Protein AF-A0A925LMD4-F1 (afdb_monomer_lite)

Secondary structure (DSSP, 8-state):
-----PEEEES-TTTSTTHHHHHHHHHHHTT-SEEEE----TT--S--S--TTT-TTSHHHHHHHHH-TT-EEEEEE--HHHHHHHH-----TT------PPEEEEEESS--TT--HHHHHTT-S-EEEESS--SS--HHHHH--SSEEEEEE-HHHHHHHHHHHHHTT-PPEEEEESS-HHHHHHHHHHHTGGGSBPTT---PPPPPHHHHHHHIIIIIHHHHHHHH-PPSTTS-----HHHHHHHHHHHHHTTEEEEEEEETTTTEEEEEEEEPTTSS------EEEEE-SS-EEEEEEES-TTTSTTHHHHHHHHHHHTTEEEEEE-SB-TTSSTTSTT-TT-TT----HHHHHHHHHHHT--S--EEEEEEE----TTSPPPSSSEEEEETT---SGGGS-HHHHHHHHHHHHTT--EEE--S-TTTTT-S-TT-HHHHGGGGSSS-EEEEEEE-HHHHHTTS-STT-HHHHHHHHHTT--EEEE-HHHHHHH--S--SSPPPHHHHHHHHHHHHH--HHHHHHHHHH-TTSEEEEEEETTT--EEEEEE-TTSSEEEEEESS-SEEEEEEEE-TT---HHHHHHHHHTTEEEEEES---

Sequence (604 aa):
MAAGRLLVEVPAPLNEQGSLEAGAAIFMSSDARALAIAGYDESSDKGSVPDISRSATTMFHTFHRVAARRDVLQVRAYKSASVRAIAGVRTGSGSISPQNPESSLWVKGALPPGLHLAGLRESLDALHIQWSAPPFPNVQRDATVSGFAELVLNSEDLRRVIFKPLLATHPAKRKDQLERIAGYLQDWILRSKEEIAGPGSDLYVRPKLEELLLFDTEVLTPLIGIARAEAPKGGQPRLDTEALRTVQAAASLFGYSVTIYHHIPTGQDYFIISEQSGKAARRYWGTYVLRIGRSNNYMVQVPRPLFEINSFEYGVNLFERLSARALLIGGAHPAANRDGSANLVSGSIKESLFSLVSQGVLRESPEPIMVIQSRAFGLDPNHVTPNAGALISFSNGAMTLPAVPEAGLKLMELLDQDRLSPRFVDGGRDVVGYEVGSTPQSLYMNETLGKEFAILWLSPTARATYRQQTENQRLDAQFRSLGIPTNERDFHGFLSSAGRNSSRPLPAELRGRLISYLNSQDVVVLHAIKGAWPGYRFSRTIDINTKQAFLLITAPDGRISAIANLNPRRPLQTLAIPPDGMSGDIAASFIDARTALLEFGDHR

Structure (mmCIF, N/CA/C/O backbone):
data_AF-A0A925LMD4-F1
#
_entry.id   AF-A0A925LMD4-F1
#
loop_
_atom_site.group_PDB
_atom_site.id
_atom_site.type_symbol
_atom_site.label_atom_id
_atom_site.label_alt_id
_atom_site.label_comp_id
_atom_site.label_asym_id
_atom_site.label_entity_id
_atom_site.label_seq_id
_atom_site.pdbx_PDB_ins_code
_atom_site.Cartn_x
_atom_site.Cartn_y
_atom_site.Cartn_z
_atom_site.occupancy
_atom_site.B_iso_or_equiv
_atom_site.auth_seq_id
_atom_site.auth_comp_id
_atom_site.auth_asym_id
_atom_site.auth_atom_id
_atom_site.pdbx_PDB_model_num
ATOM 1 N N . MET A 1 1 ? 24.391 -32.008 -33.087 1.00 38.72 1 MET A N 1
ATOM 2 C CA . MET A 1 1 ? 23.362 -30.953 -33.193 1.00 38.72 1 MET A CA 1
ATOM 3 C C . MET A 1 1 ? 23.940 -29.849 -34.058 1.00 38.72 1 MET A C 1
ATOM 5 O O . MET A 1 1 ? 25.034 -29.391 -33.753 1.00 38.72 1 MET A O 1
ATOM 9 N N . ALA A 1 2 ? 23.323 -29.534 -35.196 1.00 39.22 2 ALA A N 1
ATOM 10 C CA . ALA A 1 2 ? 23.834 -28.491 -36.082 1.00 39.22 2 ALA A CA 1
ATOM 11 C C . ALA A 1 2 ? 23.505 -27.127 -35.461 1.00 39.22 2 ALA A C 1
ATOM 13 O O . ALA A 1 2 ? 22.332 -26.800 -35.334 1.00 39.22 2 ALA A O 1
ATOM 14 N N . ALA A 1 3 ? 24.522 -26.371 -35.040 1.00 53.34 3 ALA A N 1
ATOM 15 C CA . ALA A 1 3 ? 24.341 -24.987 -34.603 1.00 53.34 3 ALA A CA 1
ATOM 16 C C . ALA A 1 3 ? 23.662 -24.187 -35.729 1.00 53.34 3 ALA A C 1
ATOM 18 O O . ALA A 1 3 ? 24.062 -24.322 -36.894 1.00 53.34 3 ALA A O 1
ATOM 19 N N . GLY A 1 4 ? 22.634 -23.397 -35.406 1.00 66.94 4 GLY A N 1
ATOM 20 C CA . GLY A 1 4 ? 21.928 -22.588 -36.397 1.00 66.94 4 GLY A CA 1
ATOM 21 C C . GLY A 1 4 ? 22.839 -21.532 -37.027 1.00 66.94 4 GLY A C 1
ATOM 22 O O . GLY A 1 4 ? 24.009 -21.375 -36.673 1.00 66.94 4 GLY A O 1
ATOM 23 N N . ARG A 1 5 ? 22.344 -20.855 -38.068 1.00 84.31 5 ARG A N 1
ATOM 24 C CA . ARG A 1 5 ? 23.153 -19.956 -38.916 1.00 84.31 5 ARG A CA 1
ATOM 25 C C . ARG A 1 5 ? 22.939 -18.471 -38.613 1.00 84.31 5 ARG A C 1
ATOM 27 O O . ARG A 1 5 ? 23.785 -17.676 -39.028 1.00 84.31 5 ARG A O 1
ATOM 34 N N . LEU A 1 6 ? 21.903 -18.151 -37.835 1.00 91.88 6 LEU A N 1
ATOM 35 C CA . LEU A 1 6 ? 21.450 -16.798 -37.532 1.00 91.88 6 LEU A CA 1
ATOM 36 C C . LEU A 1 6 ? 22.499 -16.003 -36.745 1.00 91.88 6 LEU A C 1
ATOM 38 O O . LEU A 1 6 ? 23.065 -16.491 -35.764 1.00 91.88 6 LEU A O 1
ATOM 42 N N . LEU A 1 7 ? 22.745 -14.770 -37.172 1.00 94.56 7 LEU A N 1
ATOM 43 C CA . LEU A 1 7 ? 23.468 -13.745 -36.429 1.00 94.56 7 LEU A CA 1
ATOM 44 C C . LEU A 1 7 ? 22.454 -12.754 -35.853 1.00 94.56 7 LEU A C 1
ATOM 46 O O . LEU A 1 7 ? 21.689 -12.154 -36.608 1.00 94.56 7 LEU A O 1
ATOM 50 N N . VAL A 1 8 ? 22.472 -12.572 -34.534 1.00 95.75 8 VAL A N 1
ATOM 51 C CA . VAL A 1 8 ? 21.676 -11.543 -33.856 1.00 95.75 8 VAL A CA 1
ATOM 52 C C . VAL A 1 8 ? 22.548 -10.311 -33.625 1.00 95.75 8 VAL A C 1
ATOM 54 O O . VAL A 1 8 ? 23.665 -10.426 -33.123 1.00 95.75 8 VAL A O 1
ATOM 57 N N . GLU A 1 9 ? 22.060 -9.129 -33.993 1.00 95.62 9 GLU A N 1
ATOM 58 C CA . GLU A 1 9 ? 22.805 -7.869 -33.889 1.00 95.62 9 GLU A CA 1
ATOM 59 C C . GLU A 1 9 ? 22.031 -6.825 -33.081 1.00 95.62 9 GLU A C 1
ATOM 61 O O . GLU A 1 9 ? 20.861 -6.574 -33.353 1.00 95.62 9 GLU A O 1
ATOM 66 N N . VAL A 1 10 ? 22.697 -6.169 -32.128 1.00 94.56 10 VAL A N 1
ATOM 67 C CA . VAL A 1 10 ? 22.165 -5.038 -31.354 1.00 94.56 10 VAL A CA 1
ATOM 68 C C . VAL A 1 10 ? 23.054 -3.817 -31.616 1.00 94.56 10 VAL A C 1
ATOM 70 O O . VAL A 1 10 ? 24.137 -3.707 -31.037 1.00 94.56 10 VAL A O 1
ATOM 73 N N . PRO A 1 11 ? 22.650 -2.908 -32.520 1.00 90.56 11 PRO A N 1
ATOM 74 C CA . PRO A 1 11 ? 23.517 -1.861 -33.069 1.00 90.56 11 PRO A CA 1
ATOM 75 C C . PRO A 1 11 ? 23.639 -0.612 -32.183 1.00 90.56 11 PRO A C 1
ATOM 77 O O . PRO A 1 11 ? 24.556 0.180 -32.384 1.00 90.56 11 PRO A O 1
ATOM 80 N N . ALA A 1 12 ? 22.712 -0.390 -31.247 1.00 88.00 12 ALA A N 1
ATOM 81 C CA . ALA A 1 12 ? 22.647 0.842 -30.459 1.00 88.00 12 ALA A CA 1
ATOM 82 C C . ALA A 1 12 ? 22.067 0.623 -29.044 1.00 88.00 12 ALA A C 1
ATOM 84 O O . ALA A 1 12 ? 21.156 1.349 -28.650 1.00 88.00 12 ALA A O 1
ATOM 85 N N . PRO A 1 13 ? 22.586 -0.337 -28.254 1.00 87.25 13 PRO A N 1
ATOM 86 C CA . PRO A 1 13 ? 21.988 -0.729 -26.973 1.00 87.25 13 PRO A CA 1
ATOM 87 C C . PRO A 1 13 ? 21.913 0.398 -25.935 1.00 87.25 13 PRO A C 1
ATOM 89 O O . PRO A 1 13 ? 21.026 0.383 -25.092 1.00 87.25 13 PRO A O 1
ATOM 92 N N . LEU A 1 14 ? 22.812 1.386 -26.003 1.00 83.25 14 LEU A N 1
ATOM 93 C CA . LEU A 1 14 ? 22.833 2.524 -25.076 1.00 83.25 14 LEU A CA 1
ATOM 94 C C . LEU A 1 14 ? 21.827 3.624 -25.453 1.00 83.25 14 LEU A C 1
ATOM 96 O O . LEU A 1 14 ? 21.429 4.409 -24.601 1.00 83.25 14 LEU A O 1
ATOM 100 N N . ASN A 1 15 ? 21.391 3.665 -26.717 1.00 82.50 15 ASN A N 1
ATOM 101 C CA . ASN A 1 15 ? 20.458 4.677 -27.232 1.00 82.50 15 ASN A CA 1
ATOM 102 C C . ASN A 1 15 ? 19.043 4.115 -27.456 1.00 82.50 15 ASN A C 1
ATOM 104 O O . ASN A 1 15 ? 18.081 4.868 -27.599 1.00 82.50 15 ASN A O 1
ATOM 108 N N . GLU A 1 16 ? 18.921 2.790 -27.541 1.00 86.81 16 GLU A N 1
ATOM 109 C CA . GLU A 1 16 ? 17.686 2.044 -27.767 1.00 86.81 16 GLU A CA 1
ATOM 110 C C . GLU A 1 16 ? 17.418 1.183 -26.529 1.00 86.81 16 GLU A C 1
ATOM 112 O O . GLU A 1 16 ? 17.839 0.026 -26.456 1.00 86.81 16 GLU A O 1
ATOM 117 N N . GLN A 1 17 ? 16.754 1.779 -25.534 1.00 81.69 17 GLN A N 1
ATOM 118 C CA . GLN A 1 17 ? 16.526 1.171 -24.223 1.00 81.69 17 GLN A CA 1
ATOM 119 C C . GLN A 1 17 ? 15.900 -0.227 -24.346 1.00 81.69 17 GLN A C 1
ATOM 121 O O . GLN A 1 17 ? 14.909 -0.412 -25.052 1.00 81.69 17 GLN A O 1
ATOM 126 N N . GLY A 1 18 ? 16.500 -1.210 -23.667 1.00 82.94 18 GLY A N 1
ATOM 127 C CA . GLY A 1 18 ? 16.016 -2.591 -23.619 1.00 82.94 18 GLY A CA 1
ATOM 128 C C . GLY A 1 18 ? 16.369 -3.463 -24.836 1.00 82.94 18 GLY A C 1
ATOM 129 O O . GLY A 1 18 ? 16.096 -4.665 -24.847 1.00 82.94 18 GLY A O 1
ATOM 130 N N . SER A 1 19 ? 16.963 -2.885 -25.892 1.00 90.06 19 SER A N 1
ATOM 131 C CA . SER A 1 19 ? 17.317 -3.633 -27.111 1.00 90.06 19 SER A CA 1
ATOM 132 C C . SER A 1 19 ? 18.436 -4.654 -26.879 1.00 90.06 19 SER A C 1
ATOM 134 O O . SER A 1 19 ? 18.469 -5.688 -27.548 1.00 90.06 19 SER A O 1
ATOM 136 N N . LEU A 1 20 ? 19.321 -4.398 -25.908 1.00 90.56 20 LEU A N 1
ATOM 137 C CA . LEU A 1 20 ? 20.367 -5.325 -25.480 1.00 90.56 20 LEU A CA 1
ATOM 138 C C . LEU A 1 20 ? 19.766 -6.605 -24.907 1.00 90.56 20 LEU A C 1
ATOM 140 O O . LEU A 1 20 ? 20.082 -7.703 -25.364 1.00 90.56 20 LEU A O 1
ATOM 144 N N . GLU A 1 21 ? 18.895 -6.454 -23.915 1.00 88.25 21 GLU A N 1
ATOM 145 C CA . GLU A 1 21 ? 18.250 -7.544 -23.199 1.00 88.25 21 GLU A CA 1
ATOM 146 C C . GLU A 1 21 ? 17.348 -8.341 -24.142 1.00 88.25 21 GLU A C 1
ATOM 148 O O . GLU A 1 21 ? 17.399 -9.571 -24.145 1.00 88.25 21 GLU A O 1
ATOM 153 N N . ALA A 1 22 ? 16.585 -7.660 -25.004 1.00 89.94 22 ALA A N 1
ATOM 154 C CA . ALA A 1 22 ? 15.759 -8.316 -26.014 1.00 89.94 22 ALA A CA 1
ATOM 155 C C . ALA A 1 22 ? 16.604 -9.074 -27.049 1.00 89.94 22 ALA A C 1
ATOM 157 O O . ALA A 1 22 ? 16.290 -10.215 -27.389 1.00 89.94 22 ALA A O 1
ATOM 158 N N . GLY A 1 23 ? 17.707 -8.481 -27.519 1.00 91.50 23 GLY A N 1
ATOM 159 C CA . GLY A 1 23 ? 18.644 -9.140 -28.428 1.00 91.50 23 GLY A CA 1
ATOM 160 C C . GLY A 1 23 ? 19.288 -10.378 -27.805 1.00 91.50 23 GLY A C 1
ATOM 161 O O . GLY A 1 23 ? 19.352 -11.426 -28.446 1.00 91.50 23 GLY A O 1
ATOM 162 N N . ALA A 1 24 ? 19.693 -10.297 -26.536 1.00 90.19 24 ALA A N 1
ATOM 163 C CA . ALA A 1 24 ? 20.211 -11.436 -25.784 1.00 90.19 24 ALA A CA 1
ATOM 164 C C . ALA A 1 24 ? 19.143 -12.526 -25.583 1.00 90.19 24 ALA A C 1
ATOM 166 O O . ALA A 1 24 ? 19.430 -13.704 -25.782 1.00 90.19 24 ALA A O 1
ATOM 167 N N . ALA A 1 25 ? 17.903 -12.155 -25.250 1.00 88.12 25 ALA A N 1
ATOM 168 C CA . ALA A 1 25 ? 16.793 -13.096 -25.095 1.00 88.12 25 ALA A CA 1
ATOM 169 C C . ALA A 1 25 ? 16.460 -13.820 -26.410 1.00 88.12 25 ALA A C 1
ATOM 171 O O . ALA A 1 25 ? 16.284 -15.042 -26.420 1.00 88.12 25 ALA A O 1
ATOM 172 N N . ILE A 1 26 ? 16.440 -13.101 -27.536 1.00 89.50 26 ILE A N 1
ATOM 173 C CA . ILE A 1 26 ? 16.256 -13.698 -28.864 1.00 89.50 26 ILE A CA 1
ATOM 174 C C . ILE A 1 26 ? 17.441 -14.601 -29.208 1.00 89.50 26 ILE A C 1
ATOM 176 O O . ILE A 1 26 ? 17.228 -15.718 -29.666 1.00 89.50 26 ILE A O 1
ATOM 180 N N . PHE A 1 27 ? 18.679 -14.180 -28.946 1.00 90.88 27 PHE A N 1
ATOM 181 C CA . PHE A 1 27 ? 19.865 -15.009 -29.171 1.00 90.88 27 PHE A CA 1
ATOM 182 C C . PHE A 1 27 ? 19.846 -16.309 -28.355 1.00 90.88 27 PHE A C 1
ATOM 184 O O . PHE A 1 27 ? 20.228 -17.345 -28.877 1.00 90.88 27 PHE A O 1
ATOM 191 N N . MET A 1 28 ? 19.388 -16.275 -27.100 1.00 86.00 28 MET A N 1
ATOM 192 C CA . MET A 1 28 ? 19.299 -17.470 -26.250 1.00 86.00 28 MET A CA 1
ATOM 193 C C . MET A 1 28 ? 18.140 -18.401 -26.626 1.00 86.00 28 MET A C 1
ATOM 195 O O . MET A 1 28 ? 18.210 -19.596 -26.354 1.00 86.00 28 MET A O 1
ATOM 199 N N . SER A 1 29 ? 17.055 -17.860 -27.189 1.00 83.69 29 SER A N 1
ATOM 200 C CA . SER A 1 29 ? 15.853 -18.629 -27.552 1.00 83.69 29 SER A CA 1
ATOM 201 C C . SER A 1 29 ? 15.828 -19.088 -29.010 1.00 83.69 29 SER A C 1
ATOM 203 O O . SER A 1 29 ? 15.094 -20.014 -29.348 1.00 83.69 29 SER A O 1
ATOM 205 N N . SER A 1 30 ? 16.623 -18.458 -29.872 1.00 80.69 30 SER A N 1
ATOM 206 C CA . SER A 1 30 ? 16.914 -18.942 -31.216 1.00 80.69 30 SER A CA 1
ATOM 207 C C . SER A 1 30 ? 18.188 -19.778 -31.172 1.00 80.69 30 SER A C 1
ATOM 209 O O . SER A 1 30 ? 19.096 -19.476 -30.409 1.00 80.69 30 SER A O 1
ATOM 211 N N . ASP A 1 31 ? 18.310 -20.804 -32.012 1.00 82.44 31 ASP A N 1
ATOM 212 C CA . ASP A 1 31 ? 19.575 -21.536 -32.191 1.00 82.44 31 ASP A CA 1
ATOM 213 C C . ASP A 1 31 ? 20.624 -20.668 -32.933 1.00 82.44 31 ASP A C 1
ATOM 215 O O . ASP A 1 31 ? 21.296 -21.116 -33.864 1.00 82.44 31 ASP A O 1
ATOM 219 N N . ALA A 1 32 ? 20.733 -19.382 -32.591 1.00 89.06 32 ALA A N 1
ATOM 220 C CA . ALA A 1 32 ? 21.617 -18.426 -33.227 1.00 89.06 32 ALA A CA 1
ATOM 221 C C . ALA A 1 32 ? 23.087 -18.771 -32.977 1.00 89.06 32 ALA A C 1
ATOM 223 O O . ALA A 1 32 ? 23.500 -19.277 -31.936 1.00 89.06 32 ALA A O 1
ATOM 224 N N . ARG A 1 33 ? 23.912 -18.464 -33.974 1.00 91.94 33 ARG A N 1
ATOM 225 C CA . ARG A 1 33 ? 25.339 -18.790 -33.981 1.00 91.94 33 ARG A CA 1
ATOM 226 C C . ARG A 1 33 ? 26.185 -17.766 -33.250 1.00 91.94 33 ARG A C 1
ATOM 228 O O . ARG A 1 33 ? 27.253 -18.092 -32.740 1.00 91.94 33 ARG A O 1
ATOM 235 N N . ALA A 1 34 ? 25.778 -16.508 -33.342 1.00 92.81 34 ALA A N 1
ATOM 236 C CA . ALA A 1 34 ? 26.551 -15.379 -32.872 1.00 92.81 34 ALA A CA 1
ATOM 237 C C . ALA A 1 34 ? 25.627 -14.235 -32.455 1.00 92.81 34 ALA A C 1
ATOM 239 O O . ALA A 1 34 ? 24.541 -14.064 -33.015 1.00 92.81 34 ALA A O 1
ATOM 240 N N . LEU A 1 35 ? 26.117 -13.446 -31.504 1.00 94.56 35 LEU A N 1
ATOM 241 C CA . LEU A 1 35 ? 25.518 -12.210 -31.028 1.00 94.56 35 LEU A CA 1
ATOM 242 C C . LEU A 1 35 ? 26.554 -11.092 -31.172 1.00 94.56 35 LEU A C 1
ATOM 244 O O . LEU A 1 35 ? 27.675 -11.227 -30.679 1.00 94.56 35 LEU A O 1
ATOM 248 N N . ALA A 1 36 ? 26.189 -10.004 -31.845 1.00 94.44 36 ALA A N 1
ATOM 249 C CA . ALA A 1 36 ? 26.996 -8.793 -31.930 1.00 94.44 36 ALA A CA 1
ATOM 250 C C . ALA A 1 36 ? 26.307 -7.663 -31.166 1.00 94.44 36 ALA A C 1
ATOM 252 O O . ALA A 1 36 ? 25.170 -7.311 -31.471 1.00 94.44 36 ALA A O 1
ATOM 253 N N . ILE A 1 37 ? 27.005 -7.071 -30.197 1.00 92.94 37 ILE A N 1
ATOM 254 C CA . ILE A 1 37 ? 26.504 -5.947 -29.400 1.00 92.94 37 ILE A CA 1
ATOM 255 C C . ILE A 1 37 ? 27.434 -4.754 -29.599 1.00 92.94 37 ILE A C 1
ATOM 257 O O . ILE A 1 37 ? 28.652 -4.852 -29.452 1.00 92.94 37 ILE A O 1
ATOM 261 N N . ALA A 1 38 ? 26.843 -3.625 -29.957 1.00 89.25 38 ALA A N 1
ATOM 262 C CA . ALA A 1 38 ? 27.524 -2.360 -30.148 1.00 89.25 38 ALA A CA 1
ATOM 263 C C . ALA A 1 38 ? 27.844 -1.648 -28.825 1.00 89.25 38 ALA A C 1
ATOM 265 O O . ALA A 1 38 ? 27.032 -1.643 -27.911 1.00 89.25 38 ALA A O 1
ATOM 266 N N . GLY A 1 39 ? 28.981 -0.953 -28.753 1.00 80.44 39 GLY A N 1
ATOM 267 C CA . GLY A 1 39 ? 29.350 -0.095 -27.613 1.00 80.44 39 GLY A CA 1
ATOM 268 C C . GLY A 1 39 ? 29.126 1.404 -27.852 1.00 80.44 39 GLY A C 1
ATOM 269 O O . GLY A 1 39 ? 29.852 2.212 -27.286 1.00 80.44 39 GLY A O 1
ATOM 270 N N . TYR A 1 40 ? 28.218 1.782 -28.757 1.00 74.31 40 TYR A N 1
ATOM 271 C CA . TYR A 1 40 ? 28.035 3.174 -29.187 1.00 74.31 40 TYR A CA 1
ATOM 272 C C . TYR A 1 40 ? 27.001 3.929 -28.343 1.00 74.31 40 TYR A C 1
ATOM 274 O O . TYR A 1 40 ? 25.886 3.441 -28.159 1.00 74.31 40 TYR A O 1
ATOM 282 N N . ASP A 1 41 ? 27.361 5.142 -27.918 1.00 69.19 41 ASP A N 1
ATOM 283 C CA . ASP A 1 41 ? 26.527 6.102 -27.186 1.00 69.19 41 ASP A CA 1
ATOM 284 C C . ASP A 1 41 ? 26.484 7.440 -27.948 1.00 69.19 41 ASP A C 1
ATOM 286 O O . ASP A 1 41 ? 27.522 8.087 -28.121 1.00 69.19 41 ASP A O 1
ATOM 290 N N . GLU A 1 42 ? 25.290 7.851 -28.401 1.00 63.78 42 GLU A N 1
ATOM 291 C CA . GLU A 1 42 ? 25.064 9.120 -29.116 1.00 63.78 42 GLU A CA 1
ATOM 292 C C . GLU A 1 42 ? 25.294 10.339 -28.202 1.00 63.78 42 GLU A C 1
ATOM 294 O O . GLU A 1 42 ? 25.574 11.424 -28.706 1.00 63.78 42 GLU A O 1
ATOM 299 N N . SER A 1 43 ? 25.194 10.172 -26.876 1.00 58.09 43 SER A N 1
ATOM 300 C CA . SER A 1 43 ? 25.300 11.244 -25.874 1.00 58.09 43 SER A CA 1
ATOM 301 C C . SER A 1 43 ? 26.722 11.492 -25.363 1.00 58.09 43 SER A C 1
ATOM 303 O O . SER A 1 43 ? 26.985 12.491 -24.689 1.00 58.09 43 SER A O 1
ATOM 305 N N . SER A 1 44 ? 27.665 10.611 -25.703 1.00 58.84 44 SER A N 1
ATOM 306 C CA . SER A 1 44 ? 29.065 10.784 -25.338 1.00 58.84 44 SER A CA 1
ATOM 307 C C . SER A 1 44 ? 29.715 11.874 -26.205 1.00 58.84 44 SER A C 1
ATOM 309 O O . SER A 1 44 ? 30.228 11.630 -27.292 1.00 58.84 44 SER A O 1
ATOM 311 N N . ASP A 1 45 ? 29.738 13.107 -25.695 1.00 46.78 45 ASP A N 1
ATOM 312 C CA . ASP A 1 45 ? 30.298 14.32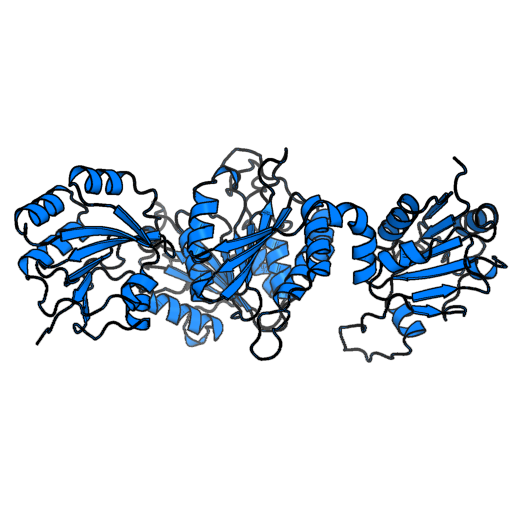2 -26.329 1.00 46.78 45 ASP A CA 1
ATOM 313 C C . ASP A 1 45 ? 31.824 14.255 -26.626 1.00 46.78 45 ASP A C 1
ATOM 315 O O . ASP A 1 45 ? 32.477 15.238 -26.975 1.00 46.78 45 ASP A O 1
ATOM 319 N N . LYS A 1 46 ? 32.441 13.074 -26.494 1.00 50.72 46 LYS A N 1
ATOM 320 C CA . LYS A 1 46 ? 33.845 12.791 -26.813 1.00 50.72 46 LYS A CA 1
ATOM 321 C C . LYS A 1 46 ? 33.920 12.093 -28.171 1.00 50.72 46 LYS A C 1
ATOM 323 O O . LYS A 1 46 ? 34.160 10.888 -28.239 1.00 50.72 46 LYS A O 1
ATOM 328 N N . GLY A 1 47 ? 33.699 12.866 -29.237 1.00 51.53 47 GLY A N 1
ATOM 329 C CA . GLY A 1 47 ? 33.551 12.454 -30.643 1.00 51.53 47 GLY A CA 1
ATOM 330 C C . GLY A 1 47 ? 34.634 11.541 -31.239 1.00 51.53 47 GLY A C 1
ATOM 331 O O . GLY A 1 47 ? 35.373 11.942 -32.132 1.00 51.53 47 GLY A O 1
ATOM 332 N N . SER A 1 48 ? 34.700 10.289 -30.793 1.00 54.56 48 SER A N 1
ATOM 333 C CA . SER A 1 48 ? 35.682 9.297 -31.248 1.00 54.56 48 SER A CA 1
ATOM 334 C C . SER A 1 48 ? 35.067 7.969 -31.691 1.00 54.56 48 SER A C 1
ATOM 336 O O . SER A 1 48 ? 35.731 7.211 -32.396 1.00 54.56 48 SER A O 1
ATOM 338 N N . VAL A 1 49 ? 33.800 7.690 -31.357 1.00 58.03 49 VAL A N 1
ATOM 339 C CA . VAL A 1 49 ? 33.112 6.470 -31.803 1.00 58.03 49 VAL A CA 1
ATOM 340 C C . VAL A 1 49 ? 32.123 6.829 -32.916 1.00 58.03 49 VAL A C 1
ATOM 342 O O . VAL A 1 49 ? 31.161 7.552 -32.659 1.00 58.03 49 VAL A O 1
ATOM 345 N N . PRO A 1 50 ? 32.346 6.379 -34.162 1.00 64.00 50 PRO A N 1
ATOM 346 C CA . PRO A 1 50 ? 31.435 6.683 -35.255 1.00 64.00 50 PRO A CA 1
ATOM 347 C C . PRO A 1 50 ? 30.123 5.891 -35.122 1.00 64.00 50 PRO A C 1
ATOM 349 O O . PRO A 1 50 ? 30.146 4.720 -34.740 1.00 64.00 50 PRO A O 1
ATOM 352 N N . ASP A 1 51 ? 28.995 6.523 -35.477 1.00 75.06 51 ASP A N 1
ATOM 353 C CA . ASP A 1 51 ? 27.662 5.897 -35.509 1.00 75.06 51 ASP A CA 1
ATOM 354 C C . ASP A 1 51 ? 27.714 4.591 -36.311 1.00 75.06 51 ASP A C 1
ATOM 356 O O . ASP A 1 51 ? 27.997 4.577 -37.513 1.00 75.06 51 ASP A O 1
ATOM 360 N N . ILE A 1 52 ? 27.440 3.482 -35.626 1.00 83.81 52 ILE A N 1
ATOM 361 C CA . ILE A 1 52 ? 27.572 2.125 -36.161 1.00 83.81 52 ILE A CA 1
ATOM 362 C C . ILE A 1 52 ? 26.630 1.884 -37.338 1.00 83.81 52 ILE A C 1
ATOM 364 O O . ILE A 1 52 ? 26.988 1.140 -38.252 1.00 83.81 52 ILE A O 1
ATOM 368 N N . SER A 1 53 ? 25.471 2.546 -37.356 1.00 82.06 53 SER A N 1
ATOM 369 C CA . SER A 1 53 ? 24.490 2.430 -38.438 1.00 82.06 53 SER A CA 1
ATOM 370 C C . SER A 1 53 ? 24.887 3.213 -39.694 1.00 82.06 53 SER A C 1
ATOM 372 O O . SER A 1 53 ? 24.356 2.956 -40.775 1.00 82.06 53 SER A O 1
ATOM 374 N N . ARG A 1 54 ? 25.848 4.141 -39.587 1.00 84.56 54 ARG A N 1
ATOM 375 C CA . ARG A 1 54 ? 26.293 5.016 -40.688 1.00 84.56 54 ARG A CA 1
ATOM 376 C C . ARG A 1 54 ? 27.743 4.805 -41.104 1.00 84.56 54 ARG A C 1
ATOM 378 O O . ARG A 1 54 ? 28.122 5.229 -42.192 1.00 84.56 54 ARG A O 1
ATOM 385 N N . SER A 1 55 ? 28.556 4.172 -40.264 1.00 84.62 55 SER A N 1
ATOM 386 C CA . SER A 1 55 ? 29.990 4.031 -40.493 1.00 84.62 55 SER A CA 1
ATOM 387 C C . SER A 1 55 ? 30.418 2.592 -40.756 1.00 84.62 55 SER A C 1
ATOM 389 O O . SER A 1 55 ? 30.358 1.717 -39.887 1.00 84.62 55 SER A O 1
ATOM 391 N N . ALA A 1 56 ? 30.960 2.377 -41.954 1.00 84.88 56 ALA A N 1
ATOM 392 C CA . ALA A 1 56 ? 31.552 1.109 -42.362 1.00 84.88 56 ALA A CA 1
ATOM 393 C C . ALA A 1 56 ? 32.945 0.848 -41.746 1.00 84.88 56 ALA A C 1
ATOM 395 O O . ALA A 1 56 ? 33.484 -0.243 -41.911 1.00 84.88 56 ALA A O 1
ATOM 396 N N . THR A 1 57 ? 33.543 1.812 -41.032 1.00 85.94 57 THR A N 1
ATOM 397 C CA . THR A 1 57 ? 34.893 1.671 -40.443 1.00 85.94 57 THR A CA 1
ATOM 398 C C . THR A 1 57 ? 34.893 1.056 -39.043 1.00 85.94 57 THR A C 1
ATOM 400 O O . THR A 1 57 ? 35.941 0.936 -38.412 1.00 85.94 57 THR A O 1
ATOM 403 N N . THR A 1 58 ? 33.728 0.655 -38.533 1.00 87.31 58 THR A N 1
ATOM 404 C CA . THR A 1 58 ? 33.597 0.104 -37.182 1.00 87.31 58 THR A CA 1
ATOM 405 C C . THR A 1 58 ? 34.008 -1.368 -37.114 1.00 87.31 58 THR A C 1
ATOM 407 O O . THR A 1 58 ? 33.815 -2.149 -38.054 1.00 87.31 58 THR A O 1
ATOM 410 N N . MET A 1 59 ? 34.514 -1.791 -35.949 1.00 88.50 59 MET A N 1
ATOM 411 C CA . MET A 1 59 ? 34.718 -3.215 -35.653 1.00 88.50 59 MET A CA 1
ATOM 412 C C . MET A 1 59 ? 33.399 -3.993 -35.754 1.00 88.50 59 MET A C 1
ATOM 414 O O . MET A 1 59 ? 33.391 -5.109 -36.265 1.00 88.50 59 MET A O 1
ATOM 418 N N . PHE A 1 60 ? 32.282 -3.378 -35.351 1.00 91.25 60 PHE A N 1
ATOM 419 C CA . PHE A 1 60 ? 30.942 -3.952 -35.482 1.00 91.25 60 PHE A CA 1
ATOM 420 C C . PHE A 1 60 ? 30.599 -4.270 -36.944 1.00 91.25 60 PHE A C 1
ATOM 422 O O . PHE A 1 60 ? 30.219 -5.393 -3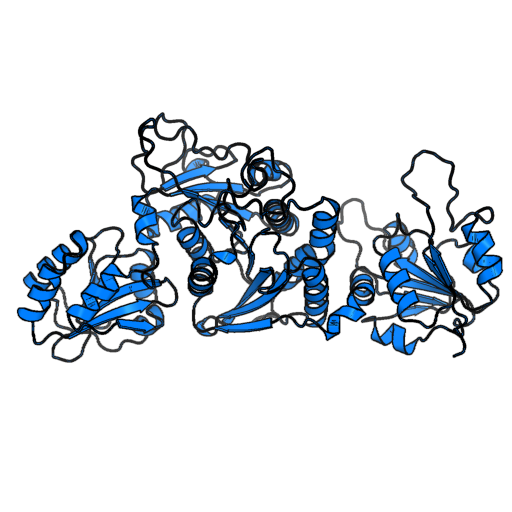7.261 1.00 91.25 60 PHE A O 1
ATOM 429 N N . HIS A 1 61 ? 30.813 -3.324 -37.867 1.00 91.50 61 HIS A N 1
ATOM 430 C CA . HIS A 1 61 ? 30.606 -3.561 -39.297 1.00 91.50 61 HIS A CA 1
ATOM 431 C C . HIS A 1 61 ? 31.564 -4.620 -39.867 1.00 91.50 61 HIS A C 1
ATOM 433 O O . HIS A 1 61 ? 31.178 -5.447 -40.694 1.00 91.50 61 HIS A O 1
ATOM 439 N N . THR A 1 62 ? 32.815 -4.634 -39.405 1.00 91.75 62 THR A N 1
ATOM 440 C CA . THR A 1 62 ? 33.798 -5.643 -39.824 1.00 91.75 62 THR A CA 1
ATOM 441 C C . THR A 1 62 ? 33.373 -7.045 -39.386 1.00 91.75 62 THR A C 1
ATOM 443 O O . THR A 1 62 ? 33.396 -7.977 -40.191 1.00 91.75 62 THR A O 1
ATOM 446 N N . PHE A 1 63 ? 32.908 -7.188 -38.143 1.00 93.25 63 PHE A N 1
ATOM 447 C CA . PHE A 1 63 ? 32.337 -8.430 -37.631 1.00 93.25 63 PHE A CA 1
ATOM 448 C C . PHE A 1 63 ? 31.106 -8.853 -38.439 1.00 93.25 63 PHE A C 1
ATOM 450 O O . PHE A 1 63 ? 31.060 -9.988 -38.915 1.00 93.25 63 PHE A O 1
ATOM 457 N N . HIS A 1 64 ? 30.168 -7.929 -38.677 1.00 93.25 64 HIS A N 1
ATOM 458 C CA . HIS A 1 64 ? 28.980 -8.154 -39.501 1.00 93.25 64 HIS A CA 1
ATOM 459 C C . HIS A 1 64 ? 29.345 -8.754 -40.866 1.00 93.25 64 HIS A C 1
ATOM 461 O O . HIS A 1 64 ? 28.845 -9.814 -41.233 1.00 93.25 64 HIS A O 1
ATOM 467 N N . ARG A 1 65 ? 30.289 -8.152 -41.603 1.00 92.12 65 ARG A N 1
ATOM 468 C CA . ARG A 1 65 ? 30.691 -8.644 -42.936 1.00 92.12 65 ARG A CA 1
ATOM 469 C C . ARG A 1 65 ? 31.188 -10.092 -42.932 1.00 92.12 65 ARG A C 1
ATOM 471 O O . ARG A 1 65 ? 30.980 -10.811 -43.908 1.00 92.12 65 ARG A O 1
ATOM 478 N N . VAL A 1 66 ? 31.847 -10.519 -41.858 1.00 90.50 66 VAL A N 1
ATOM 479 C CA . VAL A 1 66 ? 32.389 -11.880 -41.722 1.00 90.50 66 VAL A CA 1
ATOM 480 C C . VAL A 1 66 ? 31.322 -12.857 -41.210 1.00 90.50 66 VAL A C 1
ATOM 482 O O . VAL A 1 66 ? 31.261 -14.013 -41.645 1.00 90.50 66 VAL A O 1
ATOM 485 N N . ALA A 1 67 ? 30.466 -12.410 -40.292 1.00 89.88 67 ALA A N 1
ATOM 486 C CA . ALA A 1 67 ? 29.524 -13.256 -39.573 1.00 89.88 67 ALA A CA 1
ATOM 487 C C . ALA A 1 67 ? 28.134 -13.345 -40.229 1.00 89.88 67 ALA A C 1
ATOM 489 O O . ALA A 1 67 ? 27.490 -14.380 -40.085 1.00 89.88 67 ALA A O 1
ATOM 490 N N . ALA A 1 68 ? 27.684 -12.345 -40.987 1.00 84.94 68 ALA A N 1
ATOM 491 C CA . ALA A 1 68 ? 26.301 -12.226 -41.452 1.00 84.94 68 ALA A CA 1
ATOM 492 C C . ALA A 1 68 ? 25.791 -13.422 -42.269 1.00 84.94 68 ALA A C 1
ATOM 494 O O . ALA A 1 68 ? 24.644 -13.815 -42.121 1.00 84.94 68 ALA A O 1
ATOM 495 N N . ARG A 1 69 ? 26.622 -14.005 -43.152 1.00 81.62 69 ARG A N 1
ATOM 496 C CA . ARG A 1 69 ? 26.326 -15.206 -43.978 1.00 81.62 69 ARG A CA 1
ATOM 497 C C . ARG A 1 69 ? 24.903 -15.282 -44.588 1.00 81.62 69 ARG A C 1
ATOM 499 O O . ARG A 1 69 ? 24.429 -16.389 -44.843 1.00 81.62 69 ARG A O 1
ATOM 506 N N . ARG A 1 70 ? 24.281 -14.133 -44.903 1.00 85.50 70 ARG A N 1
ATOM 507 C CA . ARG A 1 70 ? 22.892 -14.002 -45.400 1.00 85.50 70 ARG A CA 1
ATOM 508 C C . ARG A 1 70 ? 21.820 -14.500 -44.416 1.00 85.50 70 ARG A C 1
ATOM 510 O O . ARG A 1 70 ? 20.814 -15.055 -44.846 1.00 85.50 70 ARG A O 1
ATOM 517 N N . ASP A 1 71 ? 22.067 -14.369 -43.120 1.00 91.88 71 ASP A N 1
ATOM 518 C CA . ASP A 1 71 ? 21.162 -14.822 -42.068 1.00 91.88 71 ASP A CA 1
ATOM 519 C C . ASP A 1 71 ? 21.295 -13.918 -40.835 1.00 91.88 71 ASP A C 1
ATOM 521 O O . ASP A 1 71 ? 21.926 -14.278 -39.842 1.00 91.88 71 ASP A O 1
ATOM 525 N N . VAL A 1 72 ? 20.780 -12.691 -40.940 1.00 94.38 72 VAL A N 1
ATOM 526 C CA . VAL A 1 72 ? 20.943 -11.645 -39.921 1.00 94.38 72 VAL A CA 1
ATOM 527 C C . VAL A 1 72 ? 19.600 -11.136 -39.431 1.00 94.38 72 VAL A C 1
ATOM 529 O O . VAL A 1 72 ? 18.761 -10.713 -40.230 1.00 94.38 72 VAL A O 1
ATOM 532 N N . LEU A 1 73 ? 19.447 -11.105 -38.110 1.00 95.19 73 LEU A N 1
ATOM 533 C CA . LEU A 1 73 ? 18.389 -10.383 -37.422 1.00 95.19 73 LEU A CA 1
ATOM 534 C C . LEU A 1 73 ? 19.006 -9.259 -36.592 1.00 95.19 73 LEU A C 1
ATOM 536 O O . LEU A 1 73 ? 19.694 -9.509 -35.605 1.00 95.19 73 LEU A O 1
ATOM 540 N N . GLN A 1 74 ? 18.710 -8.019 -36.957 1.00 94.56 74 GLN A N 1
ATOM 541 C CA . GLN A 1 74 ? 19.074 -6.861 -36.157 1.00 94.56 74 GLN A CA 1
ATOM 542 C C . GLN A 1 74 ? 17.907 -6.488 -35.238 1.00 94.56 74 GLN A C 1
ATOM 544 O O . GLN A 1 74 ? 16.815 -6.192 -35.719 1.00 94.56 74 GLN A O 1
ATOM 549 N N . VAL A 1 75 ? 18.130 -6.504 -33.926 1.00 94.94 75 VAL A N 1
ATOM 550 C CA . VAL A 1 75 ? 17.129 -6.188 -32.899 1.00 94.94 75 VAL A CA 1
ATOM 551 C C . VAL A 1 75 ? 17.311 -4.743 -32.454 1.00 94.94 75 VAL A C 1
ATOM 553 O O . VAL A 1 75 ? 18.415 -4.321 -32.111 1.00 94.94 75 VAL A O 1
ATOM 556 N N . ARG A 1 76 ? 16.225 -3.973 -32.497 1.00 92.06 76 ARG A N 1
ATOM 557 C CA . ARG A 1 76 ? 16.191 -2.535 -32.220 1.00 92.06 76 ARG A CA 1
ATOM 558 C C . ARG A 1 76 ? 14.981 -2.182 -31.366 1.00 92.06 76 ARG A C 1
ATOM 560 O O . ARG A 1 76 ? 13.983 -2.899 -31.384 1.00 92.06 76 ARG A O 1
ATOM 567 N N . ALA A 1 77 ? 15.042 -1.042 -30.687 1.00 89.69 77 ALA A N 1
ATOM 568 C CA . ALA A 1 77 ? 13.891 -0.452 -30.002 1.00 89.69 77 ALA A CA 1
ATOM 569 C C . ALA A 1 77 ? 13.536 0.912 -30.608 1.00 89.69 77 ALA A C 1
ATOM 571 O O . ALA A 1 77 ? 14.399 1.619 -31.138 1.00 89.69 77 ALA A O 1
ATOM 572 N N . TYR A 1 78 ? 12.262 1.302 -30.535 1.00 86.06 78 TYR A N 1
ATOM 573 C CA . TYR A 1 78 ? 11.842 2.624 -30.998 1.00 86.06 78 TYR A CA 1
ATOM 574 C C . TYR A 1 78 ? 12.483 3.747 -30.166 1.00 86.06 78 TYR A C 1
ATOM 576 O O . TYR A 1 78 ? 12.249 3.873 -28.969 1.00 86.06 78 TYR A O 1
ATOM 584 N N . LYS A 1 79 ? 13.218 4.638 -30.839 1.00 79.69 79 LYS A N 1
ATOM 585 C CA . LYS A 1 79 ? 13.628 5.960 -30.333 1.00 79.69 79 LYS A CA 1
ATOM 586 C C . LYS A 1 79 ? 12.826 7.088 -30.978 1.00 79.69 79 LYS A C 1
ATOM 588 O O . LYS A 1 79 ? 12.361 6.937 -32.111 1.00 79.69 79 LYS A O 1
ATOM 593 N N . SER A 1 80 ? 12.744 8.260 -30.344 1.00 70.81 80 SER A N 1
ATOM 594 C CA . SER A 1 80 ? 11.968 9.419 -30.838 1.00 70.81 80 SER A CA 1
ATOM 595 C C . SER A 1 80 ? 12.266 9.802 -32.295 1.00 70.81 80 SER A C 1
ATOM 597 O O . SER A 1 80 ? 11.380 10.225 -33.035 1.00 70.81 80 SER A O 1
ATOM 599 N N . ALA A 1 81 ? 13.513 9.648 -32.752 1.00 72.06 81 ALA A N 1
ATOM 600 C CA . ALA A 1 81 ? 13.875 9.863 -34.156 1.00 72.06 81 ALA A CA 1
ATOM 601 C C . ALA A 1 81 ? 13.298 8.786 -35.097 1.00 72.06 81 ALA A C 1
ATOM 603 O O . ALA A 1 81 ? 12.776 9.123 -36.157 1.00 72.06 81 ALA A O 1
ATOM 604 N N . SER A 1 82 ? 13.344 7.512 -34.699 1.00 73.00 82 SER A N 1
ATOM 605 C CA . SER A 1 82 ? 12.806 6.396 -35.488 1.00 73.00 82 SER A CA 1
ATOM 606 C C . SER A 1 82 ? 11.278 6.390 -35.538 1.00 73.00 82 SER A C 1
ATOM 608 O O . SER A 1 82 ? 10.726 6.165 -36.608 1.00 73.00 82 SER A O 1
ATOM 610 N N . VAL A 1 83 ? 10.591 6.745 -34.443 1.00 74.25 83 VAL A N 1
ATOM 611 C CA . VAL A 1 83 ? 9.124 6.893 -34.427 1.00 74.25 83 VAL A CA 1
ATOM 612 C C . VAL A 1 83 ? 8.693 7.943 -35.452 1.00 74.25 83 VAL A C 1
ATOM 614 O O . VAL A 1 83 ? 7.817 7.680 -36.268 1.00 74.25 83 VAL A O 1
ATOM 617 N N . ARG A 1 84 ? 9.366 9.104 -35.480 1.00 71.75 84 ARG A N 1
ATOM 618 C CA . ARG A 1 84 ? 9.096 10.168 -36.464 1.00 71.75 84 ARG A CA 1
ATOM 619 C C . ARG A 1 84 ? 9.325 9.708 -37.904 1.00 71.75 84 ARG A C 1
ATOM 621 O O . ARG A 1 84 ? 8.523 10.031 -38.774 1.00 71.75 84 ARG A O 1
ATOM 628 N N . ALA A 1 85 ? 10.405 8.966 -38.151 1.00 71.75 85 ALA A N 1
ATOM 629 C CA . ALA A 1 85 ? 10.748 8.485 -39.486 1.00 71.75 85 ALA A CA 1
ATOM 630 C C . ALA A 1 85 ? 9.785 7.396 -39.990 1.00 71.75 85 ALA A C 1
ATOM 632 O O . ALA A 1 85 ? 9.440 7.394 -41.166 1.00 71.75 85 ALA A O 1
ATOM 633 N N . ILE A 1 86 ? 9.351 6.487 -39.111 1.00 72.88 86 ILE A N 1
ATOM 634 C CA . ILE A 1 86 ? 8.525 5.321 -39.455 1.00 72.88 86 ILE A CA 1
ATOM 635 C C . ILE A 1 86 ? 7.031 5.668 -39.486 1.00 72.88 86 ILE A C 1
ATOM 637 O O . ILE A 1 86 ? 6.335 5.267 -40.412 1.00 72.88 86 ILE A O 1
ATOM 641 N N . ALA A 1 87 ? 6.533 6.415 -38.497 1.00 65.44 87 ALA A N 1
ATOM 642 C CA . ALA A 1 87 ? 5.107 6.714 -38.359 1.00 65.44 87 ALA A CA 1
ATOM 643 C C . ALA A 1 87 ? 4.667 7.988 -39.108 1.00 65.44 87 ALA A C 1
ATOM 645 O O . ALA A 1 87 ? 3.475 8.261 -39.199 1.00 65.44 87 ALA A O 1
ATOM 646 N N . GLY A 1 88 ? 5.599 8.810 -39.614 1.00 57.03 88 GLY A N 1
ATOM 647 C CA . GLY A 1 88 ? 5.283 10.050 -40.341 1.00 57.03 88 GLY A CA 1
ATOM 648 C C . GLY A 1 88 ? 4.619 11.153 -39.497 1.00 57.03 88 GLY A C 1
ATOM 649 O O . GLY A 1 88 ? 4.218 12.186 -40.033 1.00 57.03 88 GLY A O 1
ATOM 650 N N . VAL A 1 89 ? 4.507 10.967 -38.178 1.00 49.78 89 VAL A N 1
ATOM 651 C CA . VAL A 1 89 ? 3.835 11.899 -37.263 1.00 49.78 89 VAL A CA 1
ATOM 652 C C . VAL A 1 89 ? 4.792 13.025 -36.851 1.00 49.78 89 VAL A C 1
ATOM 654 O O . VAL A 1 89 ? 5.795 12.797 -36.172 1.00 49.78 89 VAL A O 1
ATOM 657 N N . ARG A 1 90 ? 4.468 14.270 -37.228 1.00 43.59 90 ARG A N 1
ATOM 658 C CA . ARG A 1 90 ? 5.067 15.482 -36.643 1.00 43.59 90 ARG A CA 1
ATOM 659 C C . ARG A 1 90 ? 4.359 15.782 -35.321 1.00 43.59 90 ARG A C 1
ATOM 661 O O . ARG A 1 90 ? 3.277 16.358 -35.330 1.00 43.59 90 ARG A O 1
ATOM 668 N N . THR A 1 91 ? 4.950 15.418 -34.189 1.00 43.38 91 THR A N 1
ATOM 669 C CA . THR A 1 91 ? 4.509 15.956 -32.896 1.00 43.38 91 THR A CA 1
ATOM 670 C C . THR A 1 91 ? 5.005 17.398 -32.767 1.00 43.38 91 THR A C 1
ATOM 672 O O . THR A 1 91 ? 6.197 17.674 -32.917 1.00 43.38 91 THR A O 1
ATOM 675 N N . GLY A 1 92 ? 4.088 18.345 -32.549 1.00 40.09 92 GLY A N 1
ATOM 676 C CA . GLY A 1 92 ? 4.451 19.706 -32.150 1.00 40.09 92 GLY A CA 1
ATOM 677 C C . GLY A 1 92 ? 5.144 19.686 -30.785 1.00 40.09 92 GLY A C 1
ATOM 678 O O . GLY A 1 92 ? 4.903 18.783 -29.980 1.00 40.09 92 GLY A O 1
ATOM 679 N N . SER A 1 93 ? 6.021 20.658 -30.516 1.00 38.06 93 SER A N 1
ATOM 680 C CA . SER A 1 93 ? 6.671 20.779 -29.208 1.00 38.06 93 SER A CA 1
ATOM 681 C C . SER A 1 93 ? 5.596 20.983 -28.134 1.00 38.06 93 SER A C 1
ATOM 683 O O . SER A 1 93 ? 4.993 22.052 -28.063 1.00 38.06 93 SER A O 1
ATOM 685 N N . GLY A 1 94 ? 5.313 19.949 -27.341 1.00 39.50 94 GLY A N 1
ATOM 686 C CA . GLY A 1 94 ? 4.337 20.019 -26.250 1.00 39.50 94 GLY A CA 1
ATOM 687 C C . GLY A 1 94 ? 3.476 18.772 -26.032 1.00 39.50 94 GLY A C 1
ATOM 688 O O . GLY A 1 94 ? 2.917 18.639 -24.950 1.00 39.50 94 GLY A O 1
ATOM 689 N N . SER A 1 95 ? 3.373 17.829 -26.981 1.00 35.88 95 SER A N 1
ATOM 690 C CA . SER A 1 95 ? 2.607 16.590 -26.750 1.00 35.88 95 SER A CA 1
ATOM 691 C C . SER A 1 95 ? 3.499 15.473 -26.195 1.00 35.88 95 SER A C 1
ATOM 693 O O . SER A 1 95 ? 4.273 14.858 -26.935 1.00 35.88 95 SER A O 1
ATOM 695 N N . ILE A 1 96 ? 3.386 15.194 -24.897 1.00 39.47 96 ILE A N 1
ATOM 696 C CA . ILE A 1 96 ? 4.058 14.073 -24.227 1.00 39.47 96 ILE A CA 1
ATOM 697 C C . ILE A 1 96 ? 3.228 12.807 -24.459 1.00 39.47 96 ILE A C 1
ATOM 699 O O . ILE A 1 96 ? 2.366 12.461 -23.661 1.00 39.47 96 ILE A O 1
ATOM 703 N N . SER A 1 97 ? 3.445 12.166 -25.604 1.00 43.84 97 SER A N 1
ATOM 704 C CA . SER A 1 97 ? 3.395 10.708 -25.791 1.00 43.84 97 SER A CA 1
ATOM 705 C C . SER A 1 97 ? 3.621 10.415 -27.275 1.00 43.84 97 SER A C 1
ATOM 707 O O . SER A 1 97 ? 2.771 10.776 -28.093 1.00 43.84 97 SER A O 1
ATOM 709 N N . PRO A 1 98 ? 4.739 9.785 -27.680 1.00 49.56 98 PRO A N 1
ATOM 710 C CA . PRO A 1 98 ? 4.747 9.107 -28.967 1.00 49.56 98 PRO A CA 1
ATOM 711 C C . PRO A 1 98 ? 3.647 8.040 -28.909 1.00 49.56 98 PRO A C 1
ATOM 713 O O . PRO A 1 98 ? 3.612 7.255 -27.963 1.00 49.56 98 PRO A O 1
ATOM 716 N N . GLN A 1 99 ? 2.725 8.027 -29.876 1.00 55.09 99 GLN A N 1
ATOM 717 C CA . GLN A 1 99 ? 1.863 6.858 -30.071 1.00 55.09 99 GLN A CA 1
ATOM 718 C C . GLN A 1 99 ? 2.779 5.634 -30.106 1.00 55.09 99 GLN A C 1
ATOM 720 O O . GLN A 1 99 ? 3.737 5.658 -30.876 1.00 55.09 99 GLN A O 1
ATOM 725 N N . ASN A 1 100 ? 2.549 4.646 -29.235 1.00 65.31 100 ASN A N 1
ATOM 726 C CA . ASN A 1 100 ? 3.375 3.444 -29.148 1.00 65.31 100 ASN A CA 1
ATOM 727 C C . ASN A 1 100 ? 3.175 2.660 -30.454 1.00 65.31 100 ASN A C 1
ATOM 729 O O . ASN A 1 100 ? 2.101 2.085 -30.636 1.00 65.31 100 ASN A O 1
ATOM 733 N N . PRO A 1 101 ? 4.112 2.723 -31.416 1.00 76.69 101 PRO A N 1
ATOM 734 C CA . PRO A 1 101 ? 3.885 2.122 -32.721 1.00 76.69 101 PRO A CA 1
ATOM 735 C C . PRO A 1 101 ? 3.877 0.594 -32.591 1.00 76.69 101 PRO A C 1
ATOM 737 O O . PRO A 1 101 ? 4.491 0.034 -31.683 1.00 76.69 101 PRO A O 1
ATOM 740 N N . GLU A 1 102 ? 3.188 -0.096 -33.497 1.00 85.12 102 GLU A N 1
ATOM 741 C CA . GLU A 1 102 ? 3.238 -1.561 -33.545 1.00 85.12 102 GLU A CA 1
ATOM 742 C C . GLU A 1 102 ? 4.663 -2.038 -33.847 1.00 85.12 102 GLU A C 1
ATOM 744 O O . GLU A 1 102 ? 5.371 -1.426 -34.655 1.00 85.12 102 GLU A O 1
ATOM 749 N N . SER A 1 103 ? 5.088 -3.138 -33.220 1.00 90.62 103 SER A N 1
ATOM 750 C CA . SER A 1 103 ? 6.386 -3.739 -33.518 1.00 90.62 103 SER A CA 1
ATOM 751 C C . SER A 1 103 ? 6.450 -4.176 -34.978 1.00 90.62 103 SER A C 1
ATOM 753 O O . SER A 1 103 ? 5.507 -4.753 -35.528 1.00 90.62 103 SER A O 1
ATOM 755 N N . SER A 1 104 ? 7.583 -3.908 -35.624 1.00 91.25 104 SER A N 1
ATOM 756 C CA . SER A 1 104 ? 7.737 -4.116 -37.063 1.00 91.25 104 SER A CA 1
ATOM 757 C C . SER A 1 104 ? 8.972 -4.936 -37.408 1.00 91.25 104 SER A C 1
ATOM 759 O O . SER A 1 104 ? 10.048 -4.745 -36.844 1.00 91.25 104 SER A O 1
ATOM 761 N N . LEU A 1 105 ? 8.814 -5.855 -38.362 1.00 93.38 105 LEU A N 1
ATOM 762 C CA . LEU A 1 105 ? 9.907 -6.620 -38.957 1.00 93.38 105 LEU A CA 1
ATOM 763 C C . LEU A 1 105 ? 10.111 -6.153 -40.396 1.00 93.38 105 LEU A C 1
ATOM 765 O O . LEU A 1 105 ? 9.300 -6.448 -41.274 1.00 93.38 105 LEU A O 1
ATOM 769 N N . TRP A 1 106 ? 11.210 -5.453 -40.639 1.00 92.69 106 TRP A N 1
ATOM 770 C CA . TRP A 1 106 ? 11.586 -4.951 -41.955 1.00 92.69 106 TRP A CA 1
ATOM 771 C C . TRP A 1 106 ? 12.518 -5.942 -42.633 1.00 92.69 106 TRP A C 1
ATOM 773 O O . TRP A 1 106 ? 13.583 -6.250 -42.104 1.00 92.69 106 TRP A O 1
ATOM 783 N N . VAL A 1 107 ? 12.134 -6.452 -43.800 1.00 91.75 107 VAL A N 1
ATOM 784 C CA . VAL A 1 107 ? 12.858 -7.524 -44.488 1.00 91.75 107 VAL A CA 1
ATOM 785 C C . VAL A 1 107 ? 13.399 -7.029 -45.823 1.00 91.75 107 VAL A C 1
ATOM 787 O O . VAL A 1 107 ? 12.644 -6.678 -46.733 1.00 91.75 107 VAL A O 1
ATOM 790 N N . LYS A 1 108 ? 14.728 -7.069 -45.980 1.00 82.25 108 LYS A N 1
ATOM 791 C CA . LYS A 1 108 ? 15.391 -6.732 -47.245 1.00 82.25 108 LYS A CA 1
ATOM 792 C C . LYS A 1 108 ? 15.393 -7.945 -48.177 1.00 82.25 108 LYS A C 1
ATOM 794 O O . LYS A 1 108 ? 16.274 -8.803 -48.110 1.00 82.25 108 LYS A O 1
ATOM 799 N N . GLY A 1 109 ? 14.410 -7.995 -49.074 1.00 82.56 109 GLY A N 1
ATOM 800 C CA . GLY A 1 109 ? 14.330 -8.940 -50.195 1.00 82.56 109 GLY A CA 1
ATOM 801 C C . GLY A 1 109 ? 13.936 -10.370 -49.814 1.00 82.56 109 GLY A C 1
ATOM 802 O O . GLY A 1 109 ? 12.970 -10.892 -50.357 1.00 82.56 109 GLY A O 1
ATOM 803 N N . ALA A 1 110 ? 14.652 -11.003 -48.882 1.00 87.31 110 ALA A N 1
ATOM 804 C CA . ALA A 1 110 ? 14.367 -12.355 -48.402 1.00 87.31 110 ALA A CA 1
ATOM 805 C C . ALA A 1 110 ? 14.544 -12.449 -46.882 1.00 87.31 110 ALA A C 1
ATOM 807 O O . ALA A 1 110 ? 15.475 -11.856 -46.331 1.00 87.31 110 ALA A O 1
ATOM 808 N N . LEU A 1 111 ? 13.669 -13.219 -46.228 1.00 89.00 111 LEU A N 1
ATOM 809 C CA . LEU A 1 111 ? 13.760 -13.506 -44.795 1.00 89.00 111 LEU A CA 1
ATOM 810 C C . LEU A 1 111 ? 15.079 -14.233 -44.465 1.00 89.00 111 LEU A C 1
ATOM 812 O O . LEU A 1 111 ? 15.501 -15.090 -45.250 1.00 89.00 111 LEU A O 1
ATOM 816 N N . PRO A 1 112 ? 15.720 -13.926 -43.321 1.00 90.69 112 PRO A N 1
ATOM 817 C CA . PRO A 1 112 ? 16.854 -14.699 -42.822 1.00 90.69 112 PRO A CA 1
ATOM 818 C C . PRO A 1 112 ? 16.450 -16.178 -42.656 1.00 90.69 112 PRO A C 1
ATOM 820 O O . PRO A 1 112 ? 15.462 -16.450 -41.969 1.00 90.69 112 PRO A O 1
ATOM 823 N N . PRO A 1 113 ? 17.143 -17.144 -43.289 1.00 87.31 113 PRO A N 1
ATOM 824 C CA . PRO A 1 113 ? 16.741 -18.553 -43.259 1.00 87.31 113 PRO A CA 1
ATOM 825 C C . PRO A 1 113 ? 16.695 -19.179 -41.859 1.00 87.31 113 PRO A C 1
ATOM 827 O O . PRO A 1 113 ? 15.939 -20.123 -41.646 1.00 87.31 113 PRO A O 1
ATOM 830 N N . GLY A 1 114 ? 17.505 -18.684 -40.921 1.00 85.88 114 GLY A N 1
ATOM 831 C CA . GLY A 1 114 ? 17.538 -19.121 -39.528 1.00 85.88 114 GLY A CA 1
ATOM 832 C C . GLY A 1 114 ? 16.531 -18.404 -38.627 1.00 85.88 114 GLY A C 1
ATOM 833 O O . GLY A 1 114 ? 16.454 -18.718 -37.440 1.00 85.88 114 GLY A O 1
ATOM 834 N N . LEU A 1 115 ? 15.754 -17.446 -39.149 1.00 88.00 115 LEU A N 1
ATOM 835 C CA . LEU A 1 115 ? 14.723 -16.752 -38.382 1.00 88.00 115 LEU A CA 1
ATOM 836 C C . LEU A 1 115 ? 13.440 -17.588 -38.303 1.00 88.00 115 LEU A C 1
ATOM 838 O O . LEU A 1 115 ? 12.689 -17.722 -39.271 1.00 88.00 115 LEU A O 1
ATOM 842 N N . HIS A 1 116 ? 13.127 -18.075 -37.105 1.00 87.75 116 HIS A N 1
ATOM 843 C CA . HIS A 1 116 ? 11.872 -18.767 -36.821 1.00 87.75 116 HIS A CA 1
ATOM 844 C C . HIS A 1 116 ? 10.719 -17.768 -36.649 1.00 87.75 116 HIS A C 1
ATOM 846 O O . HIS A 1 116 ? 10.354 -17.396 -35.535 1.00 87.75 116 HIS A O 1
ATOM 852 N N . LEU A 1 117 ? 10.117 -17.341 -37.764 1.00 85.44 117 LEU A N 1
ATOM 853 C CA . LEU A 1 117 ? 9.052 -16.329 -37.761 1.00 85.44 117 LEU A CA 1
ATOM 854 C C . LEU A 1 117 ? 7.838 -16.725 -36.901 1.00 85.44 117 LEU A C 1
ATOM 856 O O . LEU A 1 117 ? 7.238 -15.858 -36.273 1.00 85.44 117 LEU A O 1
ATOM 860 N N . ALA A 1 118 ? 7.491 -18.015 -36.850 1.00 84.75 118 ALA A N 1
ATOM 861 C CA . ALA A 1 118 ? 6.410 -18.513 -35.998 1.00 84.75 118 ALA A CA 1
ATOM 862 C C . ALA A 1 118 ? 6.710 -18.277 -34.508 1.00 84.75 118 ALA A C 1
ATOM 864 O O . ALA A 1 118 ? 5.903 -17.665 -33.818 1.00 84.75 118 ALA A O 1
ATOM 865 N N . GLY A 1 119 ? 7.910 -18.646 -34.043 1.00 81.00 119 GLY A N 1
ATOM 866 C CA . GLY A 1 119 ? 8.327 -18.417 -32.656 1.00 81.00 119 GLY A CA 1
ATOM 867 C C . GLY A 1 119 ? 8.453 -16.931 -32.303 1.00 81.00 119 GLY A C 1
ATOM 868 O O . GLY A 1 119 ? 8.156 -16.532 -31.176 1.00 81.00 119 GLY A O 1
ATOM 869 N N . LEU A 1 120 ? 8.834 -16.088 -33.272 1.00 84.19 120 LEU A N 1
ATOM 870 C CA . LEU A 1 120 ? 8.837 -14.637 -33.091 1.00 84.19 120 LEU A CA 1
ATOM 871 C C . LEU A 1 120 ? 7.409 -14.087 -32.950 1.00 84.19 120 LEU A C 1
ATOM 873 O O . LEU A 1 120 ? 7.151 -13.327 -32.027 1.00 84.19 120 LEU A O 1
ATOM 877 N N . ARG A 1 121 ? 6.471 -14.512 -33.806 1.00 85.38 121 ARG A N 1
ATOM 878 C CA . ARG A 1 121 ? 5.051 -14.125 -33.714 1.00 85.38 121 ARG A CA 1
ATOM 879 C C . ARG A 1 121 ? 4.370 -14.630 -32.444 1.00 85.38 121 ARG A C 1
ATOM 881 O O . ARG A 1 121 ? 3.488 -13.962 -31.946 1.00 85.38 121 ARG A O 1
ATOM 888 N N . GLU A 1 122 ? 4.786 -15.768 -31.898 1.00 81.19 122 GLU A N 1
ATOM 889 C CA . GLU A 1 122 ? 4.314 -16.238 -30.586 1.00 81.19 122 GLU A CA 1
ATOM 890 C C . GLU A 1 122 ? 4.854 -15.405 -29.411 1.00 81.19 122 GLU A C 1
ATOM 892 O O . GLU A 1 122 ? 4.407 -15.573 -28.281 1.00 81.19 122 GLU A O 1
ATOM 897 N N . SER A 1 123 ? 5.880 -14.580 -29.635 1.00 74.75 123 SER A N 1
ATOM 898 C CA . SER A 1 123 ? 6.514 -13.757 -28.592 1.00 74.75 123 SER A CA 1
ATOM 899 C C . SER A 1 123 ? 6.039 -12.305 -28.594 1.00 74.75 123 SER A C 1
ATOM 901 O O . SER A 1 123 ? 6.450 -11.547 -27.720 1.00 74.75 123 SER A O 1
ATOM 903 N N . LEU A 1 124 ? 5.246 -11.919 -29.591 1.00 83.00 124 LEU A N 1
ATOM 904 C CA . LEU A 1 124 ? 4.854 -10.545 -29.882 1.00 83.00 124 LEU A CA 1
ATOM 905 C C . LEU A 1 124 ? 3.341 -10.511 -30.091 1.00 83.00 124 LEU A C 1
ATOM 907 O O . LEU A 1 124 ? 2.799 -11.418 -30.716 1.00 83.00 124 LEU A O 1
ATOM 911 N N . ASP A 1 125 ? 2.673 -9.471 -29.604 1.00 71.06 125 ASP A N 1
ATOM 912 C CA . ASP A 1 125 ? 1.207 -9.378 -29.685 1.00 71.06 125 ASP A CA 1
ATOM 913 C C . ASP A 1 125 ? 0.757 -9.080 -31.130 1.00 71.06 125 ASP A C 1
ATOM 915 O O . ASP A 1 125 ? -0.060 -9.781 -31.731 1.00 71.06 125 ASP A O 1
ATOM 919 N N . ALA A 1 126 ? 1.402 -8.084 -31.748 1.00 81.00 126 ALA A N 1
ATOM 920 C CA . ALA A 1 126 ? 1.219 -7.718 -33.145 1.00 81.00 126 ALA A CA 1
ATOM 921 C C . ALA A 1 126 ? 2.578 -7.471 -33.813 1.00 81.00 126 ALA A C 1
ATOM 923 O O . ALA A 1 126 ? 3.337 -6.589 -33.413 1.00 81.00 126 ALA A O 1
ATOM 924 N N . LEU A 1 127 ? 2.881 -8.246 -34.861 1.00 86.12 127 LEU A N 1
ATOM 925 C CA . LEU A 1 127 ? 4.087 -8.063 -35.669 1.00 86.12 127 LEU A CA 1
ATOM 926 C C . LEU A 1 127 ? 3.731 -7.663 -37.100 1.00 86.12 127 LEU A C 1
ATOM 928 O O . LEU A 1 127 ? 3.324 -8.501 -37.915 1.00 86.12 127 LEU A O 1
ATOM 932 N N . HIS A 1 128 ? 3.973 -6.397 -37.429 1.00 88.12 128 HIS A N 1
ATOM 933 C CA . HIS A 1 128 ? 3.792 -5.881 -38.777 1.00 88.12 128 HIS A CA 1
ATOM 934 C C . HIS A 1 128 ? 5.032 -6.169 -39.640 1.00 88.12 128 HIS A C 1
ATOM 936 O O . HIS A 1 128 ? 6.120 -5.647 -39.399 1.00 88.12 128 HIS A O 1
ATOM 942 N N . ILE A 1 129 ? 4.889 -7.009 -40.668 1.00 89.94 129 ILE A N 1
ATOM 943 C CA . ILE A 1 129 ? 6.002 -7.363 -41.563 1.00 89.94 129 ILE A CA 1
ATOM 944 C C . ILE A 1 129 ? 6.012 -6.422 -42.767 1.00 89.94 129 ILE A C 1
ATOM 946 O O . ILE A 1 129 ? 5.036 -6.352 -43.512 1.00 89.94 129 ILE A O 1
ATOM 950 N N . GLN A 1 130 ? 7.135 -5.742 -42.992 1.00 89.56 130 GLN A N 1
ATOM 951 C CA . GLN A 1 130 ? 7.337 -4.838 -44.122 1.00 89.56 130 GLN A CA 1
ATOM 952 C C . GLN A 1 130 ? 8.428 -5.354 -45.050 1.00 89.56 130 GLN A C 1
ATOM 954 O O . GLN A 1 130 ? 9.578 -5.543 -44.661 1.00 89.56 130 GLN A O 1
ATOM 959 N N . TRP A 1 131 ? 8.060 -5.546 -46.314 1.00 89.12 131 TRP A N 1
ATOM 960 C CA . TRP A 1 131 ? 8.965 -5.964 -47.385 1.00 89.12 131 TRP A CA 1
ATOM 961 C C . TRP A 1 131 ? 9.606 -4.752 -48.060 1.00 89.12 131 TRP A C 1
ATOM 963 O O . TRP A 1 131 ? 9.442 -4.510 -49.254 1.00 89.12 131 TRP A O 1
ATOM 973 N N . SER A 1 132 ? 10.299 -3.949 -47.264 1.00 85.81 132 SER A N 1
ATOM 974 C CA . SER A 1 132 ? 10.992 -2.744 -47.707 1.00 85.81 132 SER A CA 1
ATOM 975 C C . SER A 1 132 ? 12.139 -2.416 -46.754 1.00 85.81 132 SER A C 1
ATOM 977 O O . SER A 1 132 ? 12.244 -2.971 -45.659 1.00 85.81 132 SER A O 1
ATOM 979 N N . ALA A 1 133 ? 13.035 -1.527 -47.181 1.00 82.00 133 ALA A N 1
ATOM 980 C CA . ALA A 1 133 ? 14.026 -0.964 -46.276 1.00 82.00 133 ALA A CA 1
ATOM 981 C C . ALA A 1 133 ? 13.361 0.098 -45.383 1.00 82.00 133 ALA A C 1
ATOM 983 O O . ALA A 1 133 ? 12.578 0.906 -45.896 1.00 82.00 133 ALA A O 1
ATOM 984 N N . PRO A 1 134 ? 13.680 0.141 -44.080 1.00 82.50 134 PRO A N 1
ATOM 985 C CA . PRO A 1 134 ? 13.186 1.199 -43.221 1.00 82.50 134 PRO A CA 1
ATOM 986 C C . PRO A 1 134 ? 13.781 2.565 -43.600 1.00 82.50 134 PRO A C 1
ATOM 988 O O . PRO A 1 134 ? 14.866 2.635 -44.184 1.00 82.50 134 PRO A O 1
ATOM 991 N N . PRO A 1 135 ? 13.116 3.673 -43.220 1.00 80.75 135 PRO A N 1
ATOM 992 C CA . PRO A 1 135 ? 13.477 5.033 -43.637 1.00 80.75 135 PRO A CA 1
ATOM 993 C C . PRO A 1 135 ? 14.751 5.591 -42.975 1.00 80.75 135 PRO A C 1
ATOM 995 O O . PRO A 1 135 ? 15.057 6.772 -43.123 1.00 80.75 135 PRO A O 1
ATOM 998 N N . PHE A 1 136 ? 15.501 4.771 -42.234 1.00 82.62 136 PHE A N 1
ATOM 999 C CA . PHE A 1 136 ? 16.752 5.152 -41.578 1.00 82.62 136 PHE A CA 1
ATOM 1000 C C . PHE A 1 136 ? 17.962 4.415 -42.187 1.00 82.62 136 PHE A C 1
ATOM 1002 O O . PHE A 1 136 ? 17.843 3.263 -42.629 1.00 82.62 136 PHE A O 1
ATOM 1009 N N . PRO A 1 137 ? 19.142 5.066 -42.234 1.00 84.69 137 PRO A N 1
ATOM 1010 C CA . PRO A 1 137 ? 20.354 4.470 -42.790 1.00 84.69 137 PRO A CA 1
ATOM 1011 C C . PRO A 1 137 ? 20.833 3.290 -41.939 1.00 84.69 137 PRO A C 1
ATOM 1013 O O . PRO A 1 137 ? 20.696 3.304 -40.717 1.00 84.69 137 PRO A O 1
ATOM 1016 N N . ASN A 1 138 ? 21.379 2.270 -42.602 1.00 90.00 138 ASN A N 1
ATOM 1017 C CA . ASN A 1 138 ? 21.986 1.114 -41.954 1.00 90.00 138 ASN A CA 1
ATOM 1018 C C . ASN A 1 138 ? 23.029 0.483 -42.897 1.00 90.00 138 ASN A C 1
ATOM 1020 O O . ASN A 1 138 ? 22.684 -0.231 -43.839 1.00 90.00 138 ASN A O 1
ATOM 1024 N N . VAL A 1 139 ? 24.315 0.718 -42.627 1.00 91.06 139 VAL A N 1
ATOM 1025 C CA . VAL A 1 139 ? 25.419 0.186 -43.444 1.00 91.06 139 VAL A CA 1
ATOM 1026 C C . VAL A 1 139 ? 25.535 -1.343 -43.393 1.00 91.06 139 VAL A C 1
ATOM 1028 O O . VAL A 1 139 ? 26.030 -1.945 -44.345 1.00 91.06 139 VAL A O 1
ATOM 1031 N N . GLN A 1 140 ? 25.078 -1.998 -42.319 1.00 91.81 140 GLN A N 1
ATOM 1032 C CA . GLN A 1 140 ? 25.021 -3.462 -42.215 1.00 91.81 140 GLN A CA 1
ATOM 1033 C C . GLN A 1 140 ? 23.969 -4.023 -43.180 1.00 91.81 140 GLN A C 1
ATOM 1035 O O . GLN A 1 140 ? 24.253 -4.922 -43.980 1.00 91.81 140 GLN A O 1
ATOM 1040 N N . ARG A 1 141 ? 22.779 -3.409 -43.196 1.00 91.38 141 ARG A N 1
ATOM 1041 C CA . ARG A 1 141 ? 21.729 -3.727 -44.171 1.00 91.38 141 ARG A CA 1
ATOM 1042 C C . ARG A 1 141 ? 22.245 -3.570 -45.594 1.00 91.38 141 ARG A C 1
ATOM 1044 O O . ARG A 1 141 ? 21.989 -4.431 -46.435 1.00 91.38 141 ARG A O 1
ATOM 1051 N N . ASP A 1 142 ? 22.939 -2.477 -45.887 1.00 89.50 142 ASP A N 1
ATOM 1052 C CA . ASP A 1 142 ? 23.404 -2.168 -47.240 1.00 89.50 142 ASP A CA 1
ATOM 1053 C C . ASP A 1 142 ? 24.493 -3.148 -47.707 1.00 89.50 142 ASP A C 1
ATOM 1055 O O . ASP A 1 142 ? 24.467 -3.578 -48.861 1.00 89.50 142 ASP A O 1
ATOM 1059 N N . ALA A 1 143 ? 25.363 -3.597 -46.796 1.00 88.88 143 ALA A N 1
ATOM 1060 C CA . ALA A 1 143 ? 26.402 -4.591 -47.069 1.00 88.88 143 ALA A CA 1
ATOM 1061 C C . ALA A 1 143 ? 25.879 -6.031 -47.239 1.00 88.88 143 ALA A C 1
ATOM 1063 O O . ALA A 1 143 ? 26.561 -6.861 -47.848 1.00 88.88 143 ALA A O 1
ATOM 1064 N N . THR A 1 144 ? 24.680 -6.346 -46.738 1.00 88.31 144 THR A N 1
ATOM 1065 C CA . THR A 1 144 ? 24.076 -7.677 -46.891 1.00 88.31 144 THR A CA 1
ATOM 1066 C C . THR A 1 144 ? 23.163 -7.748 -48.120 1.00 88.31 144 THR A C 1
ATOM 1068 O O . THR A 1 144 ? 22.208 -6.985 -48.268 1.00 88.31 144 THR A O 1
ATOM 1071 N N . VAL A 1 145 ? 23.445 -8.697 -49.021 1.00 82.12 145 VAL A N 1
ATOM 1072 C CA . VAL A 1 145 ? 22.722 -8.858 -50.301 1.00 82.12 145 VAL A CA 1
ATOM 1073 C C . VAL A 1 145 ? 21.331 -9.486 -50.119 1.00 82.12 145 VAL A C 1
ATOM 1075 O O . VAL A 1 145 ? 20.400 -9.113 -50.825 1.00 82.12 145 VAL A O 1
ATOM 1078 N N . SER A 1 146 ? 21.172 -10.426 -49.184 1.00 85.81 146 SER A N 1
ATOM 1079 C CA . SER A 1 146 ? 19.911 -11.141 -48.922 1.00 85.81 146 SER A CA 1
ATOM 1080 C C . SER A 1 146 ? 19.890 -11.710 -47.503 1.00 85.81 146 SER A C 1
ATOM 1082 O O . SER A 1 146 ? 20.962 -11.972 -46.960 1.00 85.81 146 SER A O 1
ATOM 1084 N N . GLY A 1 147 ? 18.707 -11.995 -46.948 1.00 88.38 147 GLY A N 1
ATOM 1085 C CA . GLY A 1 147 ? 18.579 -12.657 -45.643 1.00 88.38 147 GLY A CA 1
ATOM 1086 C C . GLY A 1 147 ? 18.932 -11.737 -44.476 1.00 88.38 147 GLY A C 1
ATOM 1087 O O . GLY A 1 147 ? 19.645 -12.135 -43.558 1.00 88.38 147 GLY A O 1
ATOM 1088 N N . PHE A 1 148 ? 18.474 -10.489 -44.554 1.00 93.50 148 PHE A N 1
ATOM 1089 C CA . PHE A 1 148 ? 18.676 -9.463 -43.537 1.00 93.50 148 PHE A CA 1
ATOM 1090 C C . PHE A 1 148 ? 17.319 -8.906 -43.117 1.00 93.50 148 PHE A C 1
ATOM 1092 O O . PHE A 1 148 ? 16.541 -8.466 -43.973 1.00 93.50 148 PHE A O 1
ATOM 1099 N N . ALA A 1 149 ? 17.049 -8.918 -41.814 1.00 94.38 149 ALA A N 1
ATOM 1100 C CA . ALA A 1 149 ? 15.845 -8.337 -41.246 1.00 94.38 149 ALA A CA 1
ATOM 1101 C C . ALA A 1 149 ? 16.151 -7.435 -40.047 1.00 94.38 149 ALA A C 1
ATOM 1103 O O . ALA A 1 149 ? 17.039 -7.729 -39.249 1.00 94.38 149 ALA A O 1
ATOM 1104 N N . GLU A 1 150 ? 15.381 -6.359 -39.910 1.00 94.06 150 GLU A N 1
ATOM 1105 C CA . GLU A 1 150 ? 15.429 -5.439 -38.774 1.00 94.06 150 GLU A CA 1
ATOM 1106 C C . GLU A 1 150 ? 14.123 -5.554 -37.997 1.00 94.06 150 GLU A C 1
ATOM 1108 O O . GLU A 1 150 ? 13.054 -5.220 -38.507 1.00 94.06 150 GLU A O 1
ATOM 1113 N N . LEU A 1 151 ? 14.213 -6.041 -36.766 1.00 94.12 151 LEU A N 1
ATOM 1114 C CA . LEU A 1 151 ? 13.107 -6.105 -35.828 1.00 94.12 151 LEU A CA 1
ATOM 1115 C C . LEU A 1 151 ? 13.149 -4.863 -34.942 1.00 94.12 151 LEU A C 1
ATOM 1117 O O . LEU A 1 151 ? 14.064 -4.708 -34.136 1.00 94.12 151 LEU A O 1
ATOM 1121 N N . VAL A 1 152 ? 12.164 -3.985 -35.100 1.00 92.44 152 VAL A N 1
ATOM 1122 C CA . VAL A 1 152 ? 11.999 -2.783 -34.282 1.00 92.44 152 VAL A CA 1
ATOM 1123 C C . VAL A 1 152 ? 10.857 -3.032 -33.306 1.00 92.44 152 VAL A C 1
ATOM 1125 O O . VAL A 1 152 ? 9.700 -3.135 -33.714 1.00 92.44 152 VAL A O 1
ATOM 1128 N N . LEU A 1 153 ? 11.200 -3.166 -32.028 1.00 91.12 153 LEU A N 1
ATOM 1129 C CA . LEU A 1 153 ? 10.270 -3.499 -30.955 1.00 91.12 153 LEU A CA 1
ATOM 1130 C C . LEU A 1 153 ? 9.746 -2.244 -30.267 1.00 91.12 153 LEU A C 1
ATOM 1132 O O . LEU A 1 153 ? 10.503 -1.312 -29.965 1.00 91.12 153 LEU A O 1
ATOM 1136 N N . ASN A 1 154 ? 8.446 -2.243 -29.994 1.00 87.94 154 ASN A N 1
ATOM 1137 C CA . ASN A 1 154 ? 7.835 -1.307 -29.062 1.00 87.94 154 ASN A CA 1
ATOM 1138 C C . ASN A 1 154 ? 8.123 -1.712 -27.610 1.00 87.94 154 ASN A C 1
ATOM 1140 O O . ASN A 1 154 ? 8.635 -2.798 -27.341 1.00 87.94 154 ASN A O 1
ATOM 1144 N N . SER A 1 155 ? 7.826 -0.821 -26.666 1.00 82.38 155 SER A N 1
ATOM 1145 C CA . SER A 1 155 ? 8.167 -1.039 -25.255 1.00 82.38 155 SER A CA 1
ATOM 1146 C C . SER A 1 155 ? 7.453 -2.241 -24.635 1.00 82.38 155 SER A C 1
ATOM 1148 O O . SER A 1 155 ? 7.976 -2.854 -23.713 1.00 82.38 155 SER A O 1
ATOM 1150 N N . GLU A 1 156 ? 6.269 -2.604 -25.122 1.00 81.50 156 GLU A N 1
ATOM 1151 C CA . GLU A 1 156 ? 5.490 -3.710 -24.576 1.00 81.50 156 GLU A CA 1
ATOM 1152 C C . GLU A 1 156 ? 6.036 -5.059 -25.040 1.00 81.50 156 GLU A C 1
ATOM 1154 O O . GLU A 1 156 ? 6.380 -5.907 -24.218 1.00 81.50 156 GLU A O 1
ATOM 1159 N N . ASP A 1 157 ? 6.207 -5.211 -26.347 1.00 86.56 157 ASP A N 1
ATOM 1160 C CA . ASP A 1 157 ? 6.769 -6.398 -26.975 1.00 86.56 157 ASP A CA 1
ATOM 1161 C C . ASP A 1 157 ? 8.222 -6.645 -26.557 1.00 86.56 157 ASP A C 1
ATOM 1163 O O . ASP A 1 157 ? 8.635 -7.786 -26.354 1.00 86.56 157 ASP A O 1
ATOM 1167 N N . LEU A 1 158 ? 8.998 -5.577 -26.360 1.00 87.44 158 LEU A N 1
ATOM 1168 C CA . LEU A 1 158 ? 10.354 -5.663 -25.831 1.00 87.44 158 LEU A CA 1
ATOM 1169 C C . LEU A 1 158 ? 10.369 -6.329 -24.448 1.00 87.44 158 LEU A C 1
ATOM 1171 O O . LEU A 1 158 ? 11.142 -7.261 -24.221 1.00 87.44 158 LEU A O 1
ATOM 1175 N N . ARG A 1 159 ? 9.460 -5.929 -23.550 1.00 82.62 159 ARG A N 1
ATOM 1176 C CA . ARG A 1 159 ? 9.308 -6.566 -22.234 1.00 82.62 159 ARG A CA 1
ATOM 1177 C C . ARG A 1 159 ? 8.836 -8.008 -22.344 1.00 82.62 159 ARG A C 1
ATOM 1179 O O . ARG A 1 159 ? 9.394 -8.873 -21.669 1.00 82.62 159 ARG A O 1
ATOM 1186 N N . ARG A 1 160 ? 7.852 -8.290 -23.209 1.00 84.19 160 ARG A N 1
ATOM 1187 C CA . ARG A 1 160 ? 7.373 -9.662 -23.454 1.00 84.19 160 ARG A CA 1
ATOM 1188 C C . ARG A 1 160 ? 8.531 -10.571 -23.860 1.00 84.19 160 ARG A C 1
ATOM 1190 O O . ARG A 1 160 ? 8.697 -11.633 -23.267 1.00 84.19 160 ARG A O 1
ATOM 1197 N N . VAL A 1 161 ? 9.375 -10.133 -24.797 1.00 86.69 161 VAL A N 1
ATOM 1198 C CA . VAL A 1 161 ? 10.552 -10.884 -25.263 1.00 86.69 161 VAL A CA 1
ATOM 1199 C C . VAL A 1 161 ? 11.557 -11.124 -24.133 1.00 86.69 161 VAL A C 1
ATOM 1201 O O . VAL A 1 161 ? 11.997 -12.260 -23.953 1.00 86.69 161 VAL A O 1
ATOM 1204 N N . ILE A 1 162 ? 11.893 -10.093 -23.348 1.00 85.56 162 ILE A N 1
ATOM 1205 C CA . ILE A 1 162 ? 12.860 -10.196 -22.240 1.00 85.56 162 ILE A CA 1
ATOM 1206 C C . ILE A 1 162 ? 12.377 -11.180 -21.171 1.00 85.56 162 ILE A C 1
ATOM 1208 O O . ILE A 1 162 ? 13.135 -12.041 -20.721 1.00 85.56 162 ILE A O 1
ATOM 1212 N N . PHE A 1 163 ? 11.111 -11.075 -20.765 1.00 81.88 163 PHE A N 1
ATOM 1213 C CA . PHE A 1 163 ? 10.576 -11.847 -19.645 1.00 81.88 163 PHE A CA 1
ATOM 1214 C C . PHE A 1 163 ? 9.920 -13.168 -20.054 1.00 81.88 163 PHE A C 1
ATOM 1216 O O . PHE A 1 163 ? 9.554 -13.943 -19.168 1.00 81.88 163 PHE A O 1
ATOM 1223 N N . LYS A 1 164 ? 9.821 -13.485 -21.355 1.00 78.81 164 LYS A N 1
ATOM 1224 C CA . LYS A 1 164 ? 9.202 -14.720 -21.875 1.00 78.81 164 LYS A CA 1
ATOM 1225 C C . LYS A 1 164 ? 9.616 -15.994 -21.126 1.00 78.81 164 LYS A C 1
ATOM 1227 O O . LYS A 1 164 ? 8.718 -16.751 -20.750 1.00 78.81 164 LYS A O 1
ATOM 1232 N N . PRO A 1 165 ? 10.912 -16.237 -20.829 1.00 71.69 165 PRO A N 1
ATOM 1233 C CA . PRO A 1 165 ? 11.330 -17.444 -20.107 1.00 71.69 165 PRO A CA 1
ATOM 1234 C C . PRO A 1 165 ? 10.716 -17.565 -18.701 1.00 71.69 165 PRO A C 1
ATOM 1236 O O . PRO A 1 165 ? 10.571 -18.663 -18.167 1.00 71.69 165 PRO A O 1
ATOM 1239 N N . LEU A 1 166 ? 10.340 -16.437 -18.095 1.00 71.56 166 LEU A N 1
ATOM 1240 C CA . LEU A 1 166 ? 9.797 -16.345 -16.741 1.00 71.56 166 LEU A CA 1
ATOM 1241 C C . LEU A 1 166 ? 8.259 -16.316 -16.708 1.00 71.56 166 LEU A C 1
ATOM 1243 O O . LEU A 1 166 ? 7.674 -16.615 -15.666 1.00 71.56 166 LEU A O 1
ATOM 1247 N N . LEU A 1 167 ? 7.587 -16.020 -17.830 1.00 71.06 167 LEU A N 1
ATOM 1248 C CA . LEU A 1 167 ? 6.121 -15.897 -17.889 1.00 71.06 167 LEU A CA 1
ATOM 1249 C C . LEU A 1 167 ? 5.391 -17.191 -17.496 1.00 71.06 167 LEU A C 1
ATOM 1251 O O . LEU A 1 167 ? 4.335 -17.135 -16.867 1.00 71.06 167 LEU A O 1
ATOM 1255 N N . ALA A 1 168 ? 5.945 -18.360 -17.836 1.00 63.44 168 ALA A N 1
ATOM 1256 C CA . ALA A 1 168 ? 5.328 -19.654 -17.530 1.00 63.44 168 ALA A CA 1
ATOM 1257 C C . ALA A 1 168 ? 5.470 -20.071 -16.055 1.00 63.44 168 ALA A C 1
ATOM 1259 O O . ALA A 1 168 ? 4.722 -20.921 -15.578 1.00 63.44 168 ALA A O 1
ATOM 1260 N N . THR A 1 169 ? 6.429 -19.495 -15.324 1.00 66.19 169 THR A N 1
ATOM 1261 C CA . THR A 1 169 ? 6.818 -19.972 -13.987 1.00 66.19 169 THR A CA 1
ATOM 1262 C C . THR A 1 169 ? 6.207 -19.161 -12.846 1.00 66.19 169 THR A C 1
ATOM 1264 O O . THR A 1 169 ? 6.156 -19.646 -11.717 1.00 66.19 169 THR A O 1
ATOM 1267 N N . HIS A 1 170 ? 5.706 -17.953 -13.119 1.00 68.62 170 HIS A N 1
ATOM 1268 C CA . HIS A 1 170 ? 5.252 -17.030 -12.078 1.00 68.62 170 HIS A CA 1
ATOM 1269 C C . HIS A 1 170 ? 3.934 -16.336 -12.465 1.00 68.62 170 HIS A C 1
ATOM 1271 O O . HIS A 1 170 ? 3.947 -15.170 -12.850 1.00 68.62 170 HIS A O 1
ATOM 1277 N N . PRO A 1 171 ? 2.770 -17.005 -12.369 1.00 73.50 171 PRO A N 1
ATOM 1278 C CA . PRO A 1 171 ? 1.488 -16.325 -12.528 1.00 73.50 171 PRO A CA 1
ATOM 1279 C C . PRO A 1 171 ? 1.196 -15.407 -11.329 1.00 73.50 171 PRO A C 1
ATOM 1281 O O . PRO A 1 171 ? 1.506 -15.745 -10.182 1.00 73.50 171 PRO A O 1
ATOM 1284 N N . ALA A 1 172 ? 0.553 -14.263 -11.586 1.00 77.00 172 ALA A N 1
ATOM 1285 C CA . ALA A 1 172 ? 0.027 -13.406 -10.526 1.00 77.00 172 ALA A CA 1
ATOM 1286 C C . ALA A 1 172 ? -1.034 -14.174 -9.720 1.00 77.00 172 ALA A C 1
ATOM 1288 O O . ALA A 1 172 ? -1.909 -14.836 -10.286 1.00 77.00 172 ALA A O 1
ATOM 1289 N N . LYS A 1 173 ? -0.952 -14.108 -8.389 1.00 86.19 173 LYS A N 1
ATOM 1290 C CA . LYS A 1 173 ? -1.855 -14.855 -7.502 1.00 86.19 173 LYS A CA 1
ATOM 1291 C C . LYS A 1 173 ? -3.122 -14.047 -7.264 1.00 86.19 173 LYS A C 1
ATOM 1293 O O . LYS A 1 173 ? -3.027 -12.894 -6.861 1.00 86.19 173 LYS A O 1
ATOM 1298 N N . ARG A 1 174 ? -4.297 -14.649 -7.449 1.00 89.62 174 ARG A N 1
ATOM 1299 C CA . ARG A 1 174 ? -5.578 -14.049 -7.050 1.00 89.62 174 ARG A CA 1
ATOM 1300 C C . ARG A 1 174 ? -5.998 -14.568 -5.676 1.00 89.62 174 ARG A C 1
ATOM 1302 O O . ARG A 1 174 ? -5.890 -15.764 -5.413 1.00 89.62 174 ARG A O 1
ATOM 1309 N N . LYS A 1 175 ? -6.457 -13.670 -4.807 1.00 90.31 175 LYS A N 1
ATOM 1310 C CA . LYS A 1 175 ? -7.037 -13.970 -3.496 1.00 90.31 175 LYS A CA 1
ATOM 1311 C C . LYS A 1 175 ? -8.420 -13.339 -3.414 1.00 90.31 175 LYS A C 1
ATOM 1313 O O . LYS A 1 175 ? -8.519 -12.125 -3.282 1.00 90.31 175 LYS A O 1
ATOM 1318 N N . ASP A 1 176 ? -9.458 -14.163 -3.457 1.00 90.62 176 ASP A N 1
ATOM 1319 C CA . ASP A 1 176 ? -10.828 -13.725 -3.193 1.00 90.62 176 ASP A CA 1
ATOM 1320 C C . ASP A 1 176 ? -11.094 -13.828 -1.685 1.00 90.62 176 ASP A C 1
ATOM 1322 O O . ASP A 1 176 ? -10.894 -14.885 -1.084 1.00 90.62 176 ASP A O 1
ATOM 1326 N N . GLN A 1 177 ? -11.467 -12.714 -1.056 1.00 90.19 177 GLN A N 1
ATOM 1327 C CA . GLN A 1 177 ? -11.580 -12.595 0.397 1.00 90.19 177 GLN A CA 1
ATOM 1328 C C . GLN A 1 177 ? -12.885 -11.916 0.811 1.00 90.19 177 GLN A C 1
ATOM 1330 O O . GLN A 1 177 ? -13.383 -11.009 0.140 1.00 90.19 177 GLN A O 1
ATOM 1335 N N . LEU A 1 178 ? -13.428 -12.363 1.945 1.00 86.06 178 LEU A N 1
ATOM 1336 C CA . LEU A 1 178 ? -14.593 -11.744 2.584 1.00 86.06 178 LEU A CA 1
ATOM 1337 C C . LEU A 1 178 ? -14.213 -10.540 3.446 1.00 86.06 178 LEU A C 1
ATOM 1339 O O . LEU A 1 178 ? -15.026 -9.639 3.612 1.00 86.06 178 LEU A O 1
ATOM 1343 N N . GLU A 1 179 ? -13.008 -10.533 4.015 1.00 89.69 179 GLU A N 1
ATOM 1344 C CA . GLU A 1 179 ? -12.530 -9.405 4.808 1.00 89.69 179 GLU A CA 1
ATOM 1345 C C . GLU A 1 179 ? -12.100 -8.244 3.903 1.00 89.69 179 GLU A C 1
ATOM 1347 O O . GLU A 1 179 ? -11.574 -8.436 2.803 1.00 89.69 179 GLU A O 1
ATOM 1352 N N . ARG A 1 180 ? -12.297 -7.011 4.362 1.00 89.81 180 ARG A N 1
ATOM 1353 C CA . ARG A 1 180 ? -11.739 -5.829 3.702 1.00 89.81 180 ARG A CA 1
ATOM 1354 C C . ARG A 1 180 ? -10.218 -5.903 3.715 1.00 89.81 180 ARG A C 1
ATOM 1356 O O . ARG A 1 180 ? -9.620 -6.428 4.655 1.00 89.81 180 ARG A O 1
ATOM 1363 N N . ILE A 1 181 ? -9.591 -5.280 2.717 1.00 90.94 181 ILE A N 1
ATOM 1364 C CA . ILE A 1 181 ? -8.127 -5.214 2.608 1.00 90.94 181 ILE A CA 1
ATOM 1365 C C . ILE A 1 181 ? -7.483 -4.686 3.897 1.00 90.94 181 ILE A C 1
ATOM 1367 O O . ILE A 1 181 ? -6.416 -5.154 4.278 1.00 90.94 181 ILE A O 1
ATOM 1371 N N . ALA A 1 182 ? -8.149 -3.772 4.615 1.00 89.00 182 ALA A N 1
ATOM 1372 C CA . ALA A 1 182 ? -7.645 -3.282 5.887 1.00 89.00 182 ALA A CA 1
ATOM 1373 C C . ALA A 1 182 ? -7.478 -4.388 6.933 1.00 89.00 182 ALA A C 1
ATOM 1375 O O . ALA A 1 182 ? -6.415 -4.484 7.543 1.00 89.00 182 ALA A O 1
ATOM 1376 N N . GLY A 1 183 ? -8.500 -5.226 7.109 1.00 87.62 183 GLY A N 1
ATOM 1377 C CA . GLY A 1 183 ? -8.465 -6.359 8.026 1.00 87.62 183 GLY A CA 1
ATOM 1378 C C . GLY A 1 183 ? -7.423 -7.397 7.614 1.00 87.62 183 GLY A C 1
ATOM 1379 O O . GLY A 1 183 ? -6.629 -7.823 8.452 1.00 87.62 183 GLY A O 1
ATOM 1380 N N . TYR A 1 184 ? -7.363 -7.715 6.318 1.00 92.38 184 TYR A N 1
ATOM 1381 C CA . TYR A 1 184 ? -6.373 -8.641 5.768 1.00 92.38 184 TYR A CA 1
ATOM 1382 C C . TYR A 1 184 ? -4.935 -8.167 6.002 1.00 92.38 184 TYR A C 1
ATOM 1384 O O . TYR A 1 184 ? -4.117 -8.922 6.518 1.00 92.38 184 TYR A O 1
ATOM 1392 N N . LEU A 1 185 ? -4.606 -6.919 5.643 1.00 90.56 185 LEU A N 1
ATOM 1393 C CA . LEU A 1 185 ? -3.250 -6.377 5.800 1.00 90.56 185 LEU A CA 1
ATOM 1394 C C . LEU A 1 185 ? -2.839 -6.319 7.269 1.00 90.56 185 LEU A C 1
ATOM 1396 O O . LEU A 1 185 ? -1.689 -6.600 7.600 1.00 90.56 185 LEU A O 1
ATOM 1400 N N . GLN A 1 186 ? -3.785 -5.957 8.134 1.00 89.12 186 GLN A N 1
ATOM 1401 C CA . GLN A 1 186 ? -3.600 -5.931 9.575 1.00 89.12 186 GLN A CA 1
ATOM 1402 C C . GLN A 1 186 ? -3.205 -7.306 10.120 1.00 89.12 186 GLN A C 1
ATOM 1404 O O . GLN A 1 186 ? -2.198 -7.404 10.821 1.00 89.12 186 GLN A O 1
ATOM 1409 N N . ASP A 1 187 ? -3.948 -8.357 9.778 1.00 87.06 187 ASP A N 1
ATOM 1410 C CA . ASP A 1 187 ? -3.606 -9.715 10.198 1.00 87.06 187 ASP A CA 1
ATOM 1411 C C . ASP A 1 187 ? -2.313 -10.198 9.542 1.00 87.06 187 ASP A C 1
ATOM 1413 O O . ASP A 1 187 ? -1.446 -10.744 10.214 1.00 87.06 187 ASP A O 1
ATOM 1417 N N . TRP A 1 188 ? -2.159 -9.992 8.237 1.00 87.19 188 TRP A N 1
ATOM 1418 C CA . TRP A 1 188 ? -1.025 -10.510 7.485 1.00 87.19 188 TRP A CA 1
ATOM 1419 C C . TRP A 1 188 ? 0.309 -9.932 7.980 1.00 87.19 188 TRP A C 1
ATOM 1421 O O . TRP A 1 188 ? 1.189 -10.697 8.365 1.00 87.19 188 TRP A O 1
ATOM 1431 N N . ILE A 1 189 ? 0.434 -8.606 8.084 1.00 82.06 189 ILE A N 1
ATOM 1432 C CA . ILE A 1 189 ? 1.701 -7.961 8.463 1.00 82.06 189 ILE A CA 1
ATOM 1433 C C . ILE A 1 189 ? 1.999 -8.118 9.961 1.00 82.06 189 ILE A C 1
ATOM 1435 O O . ILE A 1 189 ? 3.154 -8.330 10.334 1.00 82.06 189 ILE A O 1
ATOM 1439 N N . LEU A 1 190 ? 0.993 -8.039 10.847 1.00 79.25 190 LEU A N 1
ATOM 1440 C CA . LEU A 1 190 ? 1.252 -8.161 12.290 1.00 79.25 190 LEU A CA 1
ATOM 1441 C C . LEU A 1 190 ? 1.463 -9.605 12.748 1.00 79.25 190 LEU A C 1
ATOM 1443 O O . LEU A 1 190 ? 2.273 -9.824 13.653 1.00 79.25 190 LEU A O 1
ATOM 1447 N N . ARG A 1 191 ? 0.813 -10.590 12.111 1.00 76.56 191 ARG A N 1
ATOM 1448 C CA . ARG A 1 191 ? 1.079 -12.011 12.392 1.00 76.56 191 ARG A CA 1
ATOM 1449 C C . ARG A 1 191 ? 2.411 -12.454 11.793 1.00 76.56 191 ARG A C 1
ATOM 1451 O O . ARG A 1 191 ? 3.083 -13.304 12.370 1.00 76.56 191 ARG A O 1
ATOM 1458 N N . SER A 1 192 ? 2.831 -11.856 10.679 1.00 68.62 192 SER A N 1
ATOM 1459 C CA . SER A 1 192 ? 4.108 -12.136 10.021 1.00 68.62 192 SER A CA 1
ATOM 1460 C C . SER A 1 192 ? 5.146 -11.051 10.313 1.00 68.62 192 SER A C 1
ATOM 1462 O O . SER A 1 192 ? 5.692 -10.454 9.395 1.00 68.62 192 SER A O 1
ATOM 1464 N N . LYS A 1 193 ? 5.495 -10.828 11.592 1.00 70.06 193 LYS A N 1
ATOM 1465 C CA . LYS A 1 193 ? 6.525 -9.837 11.999 1.00 70.06 193 LYS A CA 1
ATOM 1466 C C . LYS A 1 193 ? 7.882 -10.025 11.303 1.00 70.06 193 LYS A C 1
ATOM 1468 O O . LYS A 1 193 ? 8.644 -9.073 11.201 1.00 70.06 193 LYS A O 1
ATOM 1473 N N . GLU A 1 194 ? 8.160 -11.221 10.786 1.00 72.88 194 GLU A N 1
ATOM 1474 C CA . GLU A 1 194 ? 9.313 -11.536 9.928 1.00 72.88 194 GLU A CA 1
ATOM 1475 C C . GLU A 1 194 ? 9.310 -10.799 8.572 1.00 72.88 194 GLU A C 1
ATOM 1477 O O . GLU A 1 194 ? 10.303 -10.825 7.844 1.00 72.88 194 GLU A O 1
ATOM 1482 N N . GLU A 1 195 ? 8.199 -10.164 8.191 1.00 80.00 195 GLU A N 1
ATOM 1483 C CA . GLU A 1 195 ? 8.091 -9.282 7.020 1.00 80.00 195 GLU A CA 1
ATOM 1484 C C . GLU A 1 195 ? 8.774 -7.936 7.226 1.00 80.00 195 GLU A C 1
ATOM 1486 O O . GLU A 1 195 ? 9.037 -7.237 6.250 1.00 80.00 195 GLU A O 1
ATOM 1491 N N . ILE A 1 196 ? 9.099 -7.584 8.472 1.00 88.94 196 ILE A N 1
ATOM 1492 C CA . ILE A 1 196 ? 9.698 -6.301 8.810 1.00 88.94 196 ILE A CA 1
ATOM 1493 C C . ILE A 1 196 ? 11.041 -6.531 9.496 1.00 88.94 196 ILE A C 1
ATOM 1495 O O . ILE A 1 196 ? 11.130 -7.251 10.490 1.00 88.94 196 ILE A O 1
ATOM 1499 N N . ALA A 1 197 ? 12.098 -5.897 8.987 1.00 92.38 197 ALA A N 1
ATOM 1500 C CA . ALA A 1 197 ? 13.422 -6.008 9.587 1.00 92.38 197 ALA A CA 1
ATOM 1501 C C . ALA A 1 197 ? 13.397 -5.409 11.000 1.00 92.38 197 ALA A C 1
ATOM 1503 O O . ALA A 1 197 ? 13.094 -4.225 11.183 1.00 92.38 197 ALA A O 1
ATOM 1504 N N . GLY A 1 198 ? 13.707 -6.235 12.000 1.00 91.69 198 GLY A N 1
ATOM 1505 C CA . GLY A 1 198 ? 13.731 -5.830 13.404 1.00 91.69 198 GLY A CA 1
ATOM 1506 C C . GLY A 1 198 ? 14.898 -4.889 13.736 1.00 91.69 198 GLY A C 1
ATOM 1507 O O . GLY A 1 198 ? 15.865 -4.813 12.973 1.00 91.69 198 GLY A O 1
ATOM 1508 N N . PRO A 1 199 ? 14.841 -4.174 14.873 1.00 93.88 199 PRO A N 1
ATOM 1509 C CA . PRO A 1 199 ? 15.932 -3.309 15.324 1.00 93.88 199 PRO A CA 1
ATOM 1510 C C . PRO A 1 199 ? 17.234 -4.099 15.528 1.00 93.88 199 PRO A C 1
ATOM 1512 O O . PRO A 1 199 ? 17.217 -5.176 16.118 1.00 93.88 199 PRO A O 1
ATOM 1515 N N . GLY A 1 200 ? 18.359 -3.552 15.061 1.00 93.81 200 GLY A N 1
ATOM 1516 C CA . GLY A 1 200 ? 19.696 -4.139 15.205 1.00 93.81 200 GLY A CA 1
ATOM 1517 C C . GLY A 1 200 ? 19.920 -5.448 14.443 1.00 93.81 200 GLY A C 1
ATOM 1518 O O . GLY A 1 200 ? 20.881 -6.154 14.741 1.00 93.81 200 GLY A O 1
ATOM 1519 N N . SER A 1 201 ? 19.031 -5.793 13.508 1.00 93.31 201 SER A N 1
ATOM 1520 C CA . SER A 1 201 ? 19.116 -7.031 12.729 1.00 93.31 201 SER A CA 1
ATOM 1521 C C . SER A 1 201 ? 20.124 -6.961 11.580 1.00 93.31 201 SER A C 1
ATOM 1523 O O . SER A 1 201 ? 20.588 -8.004 11.131 1.00 93.31 201 SER A O 1
ATOM 1525 N N . ASP A 1 202 ? 20.445 -5.753 11.105 1.00 94.06 202 ASP A N 1
ATOM 1526 C CA . ASP A 1 202 ? 21.277 -5.493 9.925 1.00 94.06 202 ASP A CA 1
ATOM 1527 C C . ASP A 1 202 ? 20.775 -6.230 8.654 1.00 94.06 202 ASP A C 1
ATOM 1529 O O . ASP A 1 202 ? 21.543 -6.532 7.742 1.00 94.06 202 ASP A O 1
ATOM 1533 N N . LEU A 1 203 ? 19.466 -6.528 8.591 1.00 92.56 203 LEU A N 1
ATOM 1534 C CA . LEU A 1 203 ? 18.833 -7.283 7.500 1.00 92.56 203 LEU A CA 1
ATOM 1535 C C . LEU A 1 203 ? 18.336 -6.415 6.334 1.00 92.56 203 LEU A C 1
ATOM 1537 O O . LEU A 1 203 ? 18.093 -6.945 5.250 1.00 92.56 203 LEU A O 1
ATOM 1541 N N . TYR A 1 204 ? 18.143 -5.105 6.524 1.00 94.38 204 TYR A N 1
ATOM 1542 C CA . TYR A 1 204 ? 17.656 -4.240 5.446 1.00 94.38 204 TYR A CA 1
ATOM 1543 C C . TYR A 1 204 ? 18.755 -4.042 4.400 1.00 94.38 204 TYR A C 1
ATOM 1545 O O . TYR A 1 204 ? 19.852 -3.579 4.712 1.00 94.38 204 TYR A O 1
ATOM 1553 N N . VAL A 1 205 ? 18.463 -4.351 3.139 1.00 94.25 205 VAL A N 1
ATOM 1554 C CA . VAL A 1 205 ? 19.432 -4.202 2.049 1.00 94.25 205 VAL A CA 1
ATOM 1555 C C . VAL A 1 205 ? 19.129 -2.908 1.313 1.00 94.25 205 VAL A C 1
ATOM 1557 O O . VAL A 1 205 ? 18.042 -2.752 0.769 1.00 94.25 205 VAL A O 1
ATOM 1560 N N . ARG A 1 206 ? 20.072 -1.966 1.249 1.00 93.88 206 ARG A N 1
ATOM 1561 C CA . ARG A 1 206 ? 19.857 -0.729 0.484 1.00 93.88 206 ARG A CA 1
ATOM 1562 C C . ARG A 1 206 ? 19.768 -1.045 -1.020 1.00 93.88 206 ARG A C 1
ATOM 1564 O O . ARG A 1 206 ? 20.668 -1.716 -1.528 1.00 93.88 206 ARG A O 1
ATOM 1571 N N . PRO A 1 207 ? 18.733 -0.566 -1.734 1.00 94.94 207 PRO A N 1
ATOM 1572 C CA . PRO A 1 207 ? 18.643 -0.755 -3.176 1.00 94.94 207 PRO A CA 1
ATOM 1573 C C . PRO A 1 207 ? 19.731 0.032 -3.905 1.00 94.94 207 PRO A C 1
ATOM 1575 O O . PRO A 1 207 ? 20.075 1.150 -3.510 1.00 94.94 207 PRO A O 1
ATOM 1578 N N . LYS A 1 208 ? 20.244 -0.536 -4.997 1.00 94.00 208 LYS A N 1
ATOM 1579 C CA . LYS A 1 208 ? 21.090 0.204 -5.938 1.00 94.00 208 LYS A CA 1
ATOM 1580 C C . LYS A 1 208 ? 20.233 1.067 -6.862 1.00 94.00 208 LYS A C 1
ATOM 1582 O O . LYS A 1 208 ? 19.064 0.762 -7.097 1.00 94.00 208 LYS A O 1
ATOM 1587 N N . LEU A 1 209 ? 20.814 2.129 -7.418 1.00 92.56 209 LEU A N 1
ATOM 1588 C CA . LEU A 1 209 ? 20.090 3.025 -8.323 1.00 92.56 209 LEU A CA 1
ATOM 1589 C C . LEU A 1 209 ? 19.576 2.278 -9.562 1.00 92.56 209 LEU A C 1
ATOM 1591 O O . LEU A 1 209 ? 18.442 2.486 -9.976 1.00 92.56 209 LEU A O 1
ATOM 1595 N N . GLU A 1 210 ? 20.374 1.365 -10.109 1.00 90.19 210 GLU A N 1
AT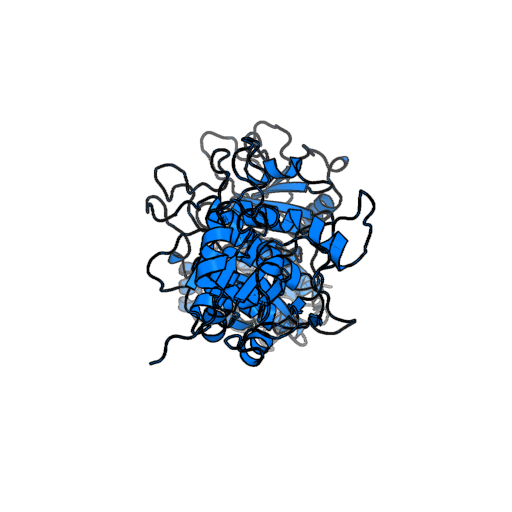OM 1596 C CA . GLU A 1 210 ? 20.014 0.566 -11.281 1.00 90.19 210 GLU A CA 1
ATOM 1597 C C . GLU A 1 210 ? 18.834 -0.366 -10.980 1.00 90.19 210 GLU A C 1
ATOM 1599 O O . GLU A 1 210 ? 17.952 -0.542 -11.818 1.00 90.19 210 GLU A O 1
ATOM 1604 N N . GLU A 1 211 ? 18.776 -0.919 -9.763 1.00 93.50 211 GLU A N 1
ATOM 1605 C CA . GLU A 1 211 ? 17.643 -1.736 -9.320 1.00 93.50 211 GLU A CA 1
ATOM 1606 C C . GLU A 1 211 ? 16.370 -0.901 -9.208 1.00 93.50 211 GLU A C 1
ATOM 1608 O O . GLU A 1 211 ? 15.309 -1.363 -9.617 1.00 93.50 211 GLU A O 1
ATOM 1613 N N . LEU A 1 212 ? 16.471 0.330 -8.694 1.00 95.56 212 LEU A N 1
ATOM 1614 C CA . LEU A 1 212 ? 15.333 1.246 -8.619 1.00 95.56 212 LEU A CA 1
ATOM 1615 C C . LEU A 1 212 ? 14.837 1.634 -10.015 1.00 95.56 212 LEU A C 1
ATOM 1617 O O . LEU A 1 212 ? 13.638 1.569 -10.258 1.00 95.56 212 LEU A O 1
ATOM 1621 N N . LEU A 1 213 ? 15.731 1.983 -10.943 1.00 91.38 213 LEU A N 1
ATOM 1622 C CA . LEU A 1 213 ? 15.359 2.349 -12.315 1.00 91.38 213 LEU A CA 1
ATOM 1623 C C . LEU A 1 213 ? 14.690 1.188 -13.061 1.00 91.38 213 LEU A C 1
ATOM 1625 O O . LEU A 1 213 ? 13.673 1.381 -13.734 1.00 91.38 213 LEU A O 1
ATOM 1629 N N . LEU A 1 214 ? 15.235 -0.023 -12.917 1.00 89.38 214 LEU A N 1
ATOM 1630 C CA . LEU A 1 214 ? 14.661 -1.217 -13.529 1.00 89.38 214 LEU A CA 1
ATOM 1631 C C . LEU A 1 214 ? 13.310 -1.568 -12.889 1.00 89.38 214 LEU A C 1
ATOM 1633 O O . LEU A 1 214 ? 12.353 -1.848 -13.605 1.00 89.38 214 LEU A O 1
ATOM 1637 N N . PHE A 1 215 ? 13.189 -1.494 -11.559 1.00 94.88 215 PHE A N 1
ATOM 1638 C CA . PHE A 1 215 ? 11.913 -1.720 -10.875 1.00 94.88 215 PHE A CA 1
ATOM 1639 C C . PHE A 1 215 ? 10.859 -0.689 -11.301 1.00 94.88 215 PHE A C 1
ATOM 1641 O O . PHE A 1 215 ? 9.704 -1.047 -11.530 1.00 94.88 215 PHE A O 1
ATOM 1648 N N . ASP A 1 216 ? 11.242 0.581 -11.443 1.00 94.69 216 ASP A N 1
ATOM 1649 C CA . ASP A 1 216 ? 10.340 1.644 -11.883 1.00 94.69 216 ASP A CA 1
ATOM 1650 C C . ASP A 1 216 ? 9.765 1.364 -13.277 1.00 94.69 216 ASP A C 1
ATOM 1652 O O . ASP A 1 216 ? 8.552 1.421 -13.492 1.00 94.69 216 ASP A O 1
ATOM 1656 N N . THR A 1 217 ? 10.655 1.023 -14.210 1.00 88.38 217 THR A N 1
ATOM 1657 C CA . THR A 1 217 ? 10.343 0.869 -15.636 1.00 88.38 217 THR A CA 1
ATOM 1658 C C . THR A 1 217 ? 9.589 -0.428 -15.926 1.00 88.38 217 THR A C 1
ATOM 1660 O O . THR A 1 217 ? 8.650 -0.436 -16.725 1.00 88.38 217 THR A O 1
ATOM 1663 N N . GLU A 1 218 ? 9.977 -1.522 -15.267 1.00 88.31 218 GLU A N 1
ATOM 1664 C CA . GLU A 1 218 ? 9.495 -2.870 -15.586 1.00 88.31 218 GLU A CA 1
ATOM 1665 C C . GLU A 1 218 ? 8.373 -3.356 -14.670 1.00 88.31 218 GLU A C 1
ATOM 1667 O O . GLU A 1 218 ? 7.596 -4.233 -15.050 1.00 88.31 218 GLU A O 1
ATOM 1672 N N . VAL A 1 219 ? 8.263 -2.792 -13.463 1.00 93.56 219 VAL A N 1
ATOM 1673 C CA . VAL A 1 219 ? 7.277 -3.225 -12.466 1.00 93.56 219 VAL A CA 1
ATOM 1674 C C . VAL A 1 219 ? 6.308 -2.102 -12.134 1.00 93.56 219 VAL A C 1
ATOM 1676 O O . VAL A 1 219 ? 5.113 -2.234 -12.384 1.00 93.56 219 VAL A O 1
ATOM 1679 N N . LEU A 1 220 ? 6.797 -0.999 -11.570 1.00 96.12 220 LEU A N 1
ATOM 1680 C CA . LEU A 1 220 ? 5.947 0.016 -10.950 1.00 96.12 220 LEU A CA 1
ATOM 1681 C C . LEU A 1 220 ? 5.099 0.784 -11.969 1.00 96.12 220 LEU A C 1
ATOM 1683 O O . LEU A 1 220 ? 3.875 0.803 -11.851 1.00 96.12 220 LEU A O 1
ATOM 1687 N N . THR A 1 221 ? 5.735 1.403 -12.964 1.00 93.62 221 THR A N 1
ATOM 1688 C CA . THR A 1 221 ? 5.054 2.241 -13.961 1.00 93.62 221 THR A CA 1
ATOM 1689 C C . THR A 1 221 ? 4.015 1.443 -14.761 1.00 93.62 221 THR A C 1
ATOM 1691 O O . THR A 1 221 ? 2.858 1.874 -14.818 1.00 93.62 221 THR A O 1
ATOM 1694 N N . PRO A 1 222 ? 4.332 0.245 -15.302 1.00 91.25 222 PRO A N 1
ATOM 1695 C CA . PRO A 1 222 ? 3.336 -0.571 -15.994 1.00 91.25 222 PRO A CA 1
ATOM 1696 C C . PRO A 1 222 ? 2.186 -0.995 -15.077 1.00 91.25 222 PRO A C 1
ATOM 1698 O O . PRO A 1 222 ? 1.027 -0.949 -15.482 1.00 91.25 222 PRO A O 1
ATOM 1701 N N . LEU A 1 223 ? 2.479 -1.364 -13.825 1.00 94.06 223 LEU A N 1
ATOM 1702 C CA . LEU A 1 223 ? 1.455 -1.803 -12.880 1.00 94.06 223 LEU A CA 1
ATOM 1703 C C . LEU A 1 223 ? 0.502 -0.675 -12.475 1.00 94.06 223 LEU A C 1
ATOM 1705 O O . LEU A 1 223 ? -0.696 -0.920 -12.351 1.00 94.06 223 LEU A O 1
ATOM 1709 N N . ILE A 1 224 ? 0.999 0.557 -12.311 1.00 93.75 224 ILE A N 1
ATOM 1710 C CA . ILE A 1 224 ? 0.145 1.735 -12.101 1.00 93.75 224 ILE A CA 1
ATOM 1711 C C . ILE A 1 224 ? -0.748 1.957 -13.326 1.00 93.75 224 ILE A C 1
ATOM 1713 O O . ILE A 1 224 ? -1.946 2.190 -13.165 1.00 93.75 224 ILE A O 1
ATOM 1717 N N . GLY A 1 225 ? -0.197 1.830 -14.538 1.00 90.00 225 GLY A N 1
ATOM 1718 C CA . GLY A 1 225 ? -0.969 1.900 -15.780 1.00 90.00 225 GLY A CA 1
ATOM 1719 C C . GLY A 1 225 ? -2.116 0.884 -15.816 1.00 90.00 225 GLY A C 1
ATOM 1720 O O . GLY A 1 225 ? -3.262 1.259 -16.058 1.00 90.00 225 GLY A O 1
ATOM 1721 N N . ILE A 1 226 ? -1.834 -0.379 -15.475 1.00 90.31 226 ILE A N 1
ATOM 1722 C CA . ILE A 1 226 ? -2.845 -1.446 -15.388 1.00 90.31 226 ILE A CA 1
ATOM 1723 C C . ILE A 1 226 ? -3.880 -1.137 -14.296 1.00 90.31 226 ILE A C 1
ATOM 1725 O O . ILE A 1 226 ? -5.077 -1.301 -14.519 1.00 90.31 226 ILE A O 1
ATOM 1729 N N . ALA A 1 227 ? -3.451 -0.671 -13.118 1.00 90.50 227 ALA A N 1
ATOM 1730 C CA . ALA A 1 227 ? -4.350 -0.363 -12.004 1.00 90.50 227 ALA A CA 1
ATOM 1731 C C . ALA A 1 227 ? -5.328 0.775 -12.331 1.00 90.50 227 ALA A C 1
ATOM 1733 O O . ALA A 1 227 ? -6.457 0.777 -11.839 1.00 90.50 227 ALA A O 1
ATOM 1734 N N . ARG A 1 228 ? -4.903 1.734 -13.162 1.00 85.88 228 ARG A N 1
ATOM 1735 C CA . ARG A 1 228 ? -5.712 2.882 -13.593 1.00 85.88 228 ARG A CA 1
ATOM 1736 C C . ARG A 1 228 ? -6.611 2.586 -14.790 1.00 85.88 228 ARG A C 1
ATOM 1738 O O . ARG A 1 228 ? -7.474 3.412 -15.076 1.00 85.88 228 ARG A O 1
ATOM 1745 N N . ALA A 1 229 ? -6.427 1.461 -15.482 1.00 75.44 229 ALA A N 1
ATOM 1746 C CA . ALA A 1 229 ? -7.247 1.111 -16.633 1.00 75.44 229 ALA A CA 1
ATOM 1747 C C . ALA A 1 229 ? -8.732 1.090 -16.230 1.00 75.44 229 ALA A C 1
ATOM 1749 O O . ALA A 1 229 ? -9.164 0.293 -15.393 1.00 75.44 229 ALA A O 1
ATOM 1750 N N . GLU A 1 230 ? -9.510 2.022 -16.785 1.00 60.53 230 GLU A N 1
ATOM 1751 C CA . GLU A 1 230 ? -10.918 2.156 -16.440 1.00 60.53 230 GLU A CA 1
ATOM 1752 C C . GLU A 1 230 ? -11.715 0.954 -16.943 1.00 60.53 230 GLU A C 1
ATOM 1754 O O . GLU A 1 230 ? -11.502 0.433 -18.041 1.00 60.53 230 GLU A O 1
ATOM 1759 N N . ALA A 1 231 ? -12.692 0.531 -16.145 1.00 56.53 231 ALA A N 1
ATOM 1760 C CA . ALA A 1 231 ? -13.649 -0.451 -16.606 1.00 56.53 231 ALA A CA 1
ATOM 1761 C C . ALA A 1 231 ? -14.533 0.143 -17.718 1.00 56.53 231 ALA A C 1
ATOM 1763 O O . ALA A 1 231 ? -15.046 1.257 -17.557 1.00 56.53 231 ALA A O 1
ATOM 1764 N N . PRO A 1 232 ? -14.805 -0.597 -18.808 1.00 51.41 232 PRO A N 1
ATOM 1765 C CA . PRO A 1 232 ? -15.840 -0.211 -19.759 1.00 51.41 232 PRO A CA 1
ATOM 1766 C C . PRO A 1 232 ? -17.167 -0.010 -19.016 1.00 51.41 232 PRO A C 1
ATOM 1768 O O . PRO A 1 232 ? -17.547 -0.862 -18.215 1.00 51.41 232 PRO A O 1
ATOM 1771 N N . LYS A 1 233 ? -17.837 1.128 -19.257 1.00 43.84 233 LYS A N 1
ATOM 1772 C CA . LYS A 1 233 ? -19.096 1.596 -18.633 1.00 43.84 233 LYS A CA 1
ATOM 1773 C C . LYS A 1 233 ? -19.889 0.503 -17.887 1.00 43.84 233 LYS A C 1
ATOM 1775 O O . LYS A 1 233 ? -20.703 -0.195 -18.484 1.00 43.84 233 LYS A O 1
ATOM 1780 N N . GLY A 1 234 ? -19.678 0.407 -16.571 1.00 49.78 234 GLY A N 1
ATOM 1781 C CA . GLY A 1 234 ? -20.462 -0.436 -15.657 1.00 49.78 234 GLY A CA 1
ATOM 1782 C C . GLY A 1 234 ? -19.973 -1.879 -15.458 1.00 49.78 234 GLY A C 1
ATOM 1783 O O . GLY A 1 234 ? -20.597 -2.604 -14.690 1.00 49.78 234 GLY A O 1
ATOM 1784 N N . GLY A 1 235 ? -18.885 -2.300 -16.110 1.00 53.28 235 GLY A N 1
ATOM 1785 C CA . GLY A 1 235 ? -18.244 -3.604 -15.895 1.00 53.28 235 GLY A CA 1
ATOM 1786 C C . GLY A 1 235 ? -17.139 -3.586 -14.832 1.00 53.28 235 GLY A C 1
ATOM 1787 O O . GLY A 1 235 ? -16.800 -2.538 -14.285 1.00 53.28 235 GLY A O 1
ATOM 1788 N N . GLN A 1 236 ? -16.547 -4.752 -14.553 1.00 56.59 236 GLN A N 1
ATOM 1789 C CA . GLN A 1 236 ? -15.264 -4.835 -13.843 1.00 56.59 236 GLN A CA 1
ATOM 1790 C C . GLN A 1 236 ? -14.116 -4.438 -14.791 1.00 56.59 236 GLN A C 1
ATOM 1792 O O . GLN A 1 236 ? -14.212 -4.714 -15.993 1.00 56.59 236 GLN A O 1
ATOM 1797 N N . PRO A 1 237 ? -13.031 -3.813 -14.291 1.00 59.50 237 PRO A N 1
ATOM 1798 C CA . PRO A 1 237 ? -11.833 -3.575 -15.088 1.00 59.50 237 PRO A CA 1
ATOM 1799 C C . PRO A 1 237 ? -11.344 -4.905 -15.661 1.00 59.50 237 PRO A C 1
ATOM 1801 O O . PRO A 1 237 ? -11.057 -5.846 -14.918 1.00 59.50 237 PRO A O 1
ATOM 1804 N N . ARG A 1 238 ? -11.280 -5.018 -16.990 1.00 64.31 238 ARG A N 1
ATOM 1805 C CA . ARG A 1 238 ? -10.718 -6.211 -17.619 1.00 64.31 238 ARG A CA 1
ATOM 1806 C C . ARG A 1 238 ? -9.203 -6.085 -17.526 1.00 64.31 238 ARG A C 1
ATOM 1808 O O . ARG A 1 238 ? -8.594 -5.401 -18.338 1.00 64.31 238 ARG A O 1
ATOM 1815 N N . LEU A 1 239 ? -8.626 -6.686 -16.488 1.00 74.31 239 LEU A N 1
ATOM 1816 C CA . LEU A 1 239 ? -7.181 -6.708 -16.301 1.00 74.31 239 LEU A CA 1
ATOM 1817 C C . LEU A 1 239 ? -6.528 -7.380 -17.508 1.00 74.31 239 LEU A C 1
ATOM 1819 O O . LEU A 1 239 ? -6.885 -8.507 -17.860 1.00 74.31 239 LEU A O 1
ATOM 1823 N N . ASP A 1 240 ? -5.564 -6.693 -18.113 1.00 76.56 240 ASP A N 1
ATOM 1824 C CA . ASP A 1 240 ? -4.693 -7.294 -19.110 1.00 76.56 240 ASP A CA 1
ATOM 1825 C C . ASP A 1 240 ? -3.836 -8.368 -18.430 1.00 76.56 240 ASP A C 1
ATOM 1827 O O . ASP A 1 240 ? -2.852 -8.100 -17.733 1.00 76.56 240 ASP A O 1
ATOM 1831 N N . THR A 1 241 ? -4.265 -9.615 -18.598 1.00 79.81 241 THR A N 1
ATOM 1832 C CA . THR A 1 241 ? -3.618 -10.779 -18.002 1.00 79.81 241 THR A CA 1
ATOM 1833 C C . THR A 1 241 ? -2.197 -10.993 -18.497 1.00 79.81 241 THR A C 1
ATOM 1835 O O . THR A 1 241 ? -1.404 -11.587 -17.768 1.00 79.81 241 THR A O 1
ATOM 1838 N N . GLU A 1 242 ? -1.857 -10.560 -19.708 1.00 77.62 242 GLU A N 1
ATOM 1839 C CA . GLU A 1 242 ? -0.539 -10.813 -20.279 1.00 77.62 242 GLU A CA 1
ATOM 1840 C C . GLU A 1 242 ? 0.461 -9.732 -19.861 1.00 77.62 242 GLU A C 1
ATOM 1842 O O . GLU A 1 242 ? 1.554 -10.061 -19.382 1.00 77.62 242 GLU A O 1
ATOM 1847 N N . ALA A 1 243 ? 0.049 -8.460 -19.886 1.00 81.12 243 ALA A N 1
ATOM 1848 C CA . ALA A 1 243 ? 0.829 -7.378 -19.289 1.00 81.12 243 ALA A CA 1
ATOM 1849 C C . ALA A 1 243 ? 1.096 -7.644 -17.797 1.00 81.12 243 ALA A C 1
ATOM 1851 O O . ALA A 1 243 ? 2.228 -7.509 -17.328 1.00 81.12 243 ALA A O 1
ATOM 1852 N N . LEU A 1 244 ? 0.095 -8.131 -17.053 1.00 87.94 244 LEU A N 1
ATOM 1853 C CA . LEU A 1 244 ? 0.269 -8.470 -15.640 1.00 87.94 244 LEU A CA 1
ATOM 1854 C C . LEU A 1 244 ? 1.243 -9.640 -15.416 1.00 87.94 244 LEU A C 1
ATOM 1856 O O . LEU A 1 244 ? 2.013 -9.612 -14.455 1.00 87.94 244 LEU A O 1
ATOM 1860 N N . ARG A 1 245 ? 1.244 -10.665 -16.281 1.00 84.94 245 ARG A N 1
ATOM 1861 C CA . ARG A 1 245 ? 2.236 -11.758 -16.208 1.00 84.94 245 ARG A CA 1
ATOM 1862 C C . ARG A 1 245 ? 3.652 -11.238 -16.431 1.00 84.94 245 ARG A C 1
ATOM 1864 O O . ARG A 1 245 ? 4.562 -11.664 -15.726 1.00 84.94 245 ARG A O 1
ATOM 1871 N N . THR A 1 246 ? 3.820 -10.299 -17.357 1.00 84.81 246 THR A N 1
ATOM 1872 C CA . THR A 1 246 ? 5.110 -9.653 -17.632 1.00 84.81 246 THR A CA 1
ATOM 1873 C C . THR A 1 246 ? 5.601 -8.868 -16.419 1.00 84.81 246 THR A C 1
ATOM 1875 O O . THR A 1 246 ? 6.721 -9.083 -15.959 1.00 84.81 246 THR A O 1
ATOM 1878 N N . VAL A 1 247 ? 4.727 -8.062 -15.810 1.00 90.25 247 VAL A N 1
ATOM 1879 C CA . VAL A 1 247 ? 5.028 -7.342 -14.562 1.00 90.25 247 VAL A CA 1
ATOM 1880 C C . VAL A 1 247 ? 5.376 -8.303 -13.422 1.00 90.25 247 VAL A C 1
ATOM 1882 O O . VAL A 1 247 ? 6.333 -8.078 -12.685 1.00 90.25 247 VAL A O 1
ATOM 1885 N N . GLN A 1 248 ? 4.631 -9.400 -13.261 1.00 90.75 248 GLN A N 1
ATOM 1886 C CA . GLN A 1 248 ? 4.912 -10.403 -12.232 1.00 90.75 248 GLN A CA 1
ATOM 1887 C C . GLN A 1 248 ? 6.263 -11.101 -12.462 1.00 90.75 248 GLN A C 1
ATOM 1889 O O . GLN A 1 248 ? 6.996 -11.349 -11.499 1.00 90.75 248 GLN A O 1
ATOM 1894 N N . ALA A 1 249 ? 6.612 -11.415 -13.708 1.00 87.56 249 ALA A N 1
ATOM 1895 C CA . ALA A 1 249 ? 7.914 -11.971 -14.051 1.00 87.56 249 ALA A CA 1
ATOM 1896 C C . ALA A 1 249 ? 9.045 -10.990 -13.702 1.00 87.56 249 ALA A C 1
ATOM 1898 O O . ALA A 1 249 ? 9.981 -11.377 -13.000 1.00 87.56 249 ALA A O 1
ATOM 1899 N N . ALA A 1 250 ? 8.911 -9.716 -14.079 1.00 89.50 250 ALA A N 1
ATOM 1900 C CA . ALA A 1 250 ? 9.863 -8.665 -13.725 1.00 89.50 250 ALA A CA 1
ATOM 1901 C C . ALA A 1 250 ? 9.999 -8.496 -12.200 1.00 89.50 250 ALA A C 1
ATOM 1903 O O . ALA A 1 250 ? 11.105 -8.521 -11.664 1.00 89.50 250 ALA A O 1
ATOM 1904 N N . ALA A 1 251 ? 8.880 -8.435 -11.470 1.00 92.12 251 ALA A N 1
ATOM 1905 C CA . ALA A 1 251 ? 8.871 -8.335 -10.010 1.00 92.12 251 ALA A CA 1
ATOM 1906 C C . ALA A 1 251 ? 9.594 -9.516 -9.340 1.00 92.12 251 ALA A C 1
ATOM 1908 O O . ALA A 1 251 ? 10.291 -9.338 -8.338 1.00 92.12 251 ALA A O 1
ATOM 1909 N N . SER A 1 252 ? 9.483 -10.722 -9.909 1.00 89.56 252 SER A N 1
ATOM 1910 C CA . SER A 1 252 ? 10.108 -11.927 -9.355 1.00 89.56 252 SER A CA 1
ATOM 1911 C C . SER A 1 252 ? 11.641 -11.880 -9.347 1.00 89.56 252 SER A C 1
ATOM 1913 O O . SER A 1 252 ? 12.246 -12.499 -8.465 1.00 89.56 252 SER A O 1
ATOM 1915 N N . LEU A 1 253 ? 12.262 -11.103 -10.248 1.00 87.12 253 LEU A N 1
ATOM 1916 C CA . LEU A 1 253 ? 13.714 -10.873 -10.273 1.00 87.12 253 LEU A CA 1
ATOM 1917 C C . LEU A 1 253 ? 14.206 -10.134 -9.027 1.00 87.12 253 LEU A C 1
ATOM 1919 O O . LEU A 1 253 ? 15.307 -10.387 -8.542 1.00 87.12 253 LEU A O 1
ATOM 1923 N N . PHE A 1 254 ? 13.361 -9.268 -8.472 1.00 89.94 254 PHE A N 1
ATOM 1924 C CA . PHE A 1 254 ? 13.626 -8.539 -7.233 1.00 89.94 254 PHE A CA 1
ATOM 1925 C C . PHE A 1 254 ? 13.171 -9.307 -5.988 1.00 89.94 254 PHE A C 1
ATOM 1927 O O . PHE A 1 254 ? 13.196 -8.768 -4.887 1.00 89.94 254 PHE A O 1
ATOM 1934 N N . GLY A 1 255 ? 12.716 -10.555 -6.146 1.00 90.44 255 GLY A N 1
ATOM 1935 C CA . GLY A 1 255 ? 12.116 -11.327 -5.063 1.00 90.44 255 GLY A CA 1
ATOM 1936 C C . GLY A 1 255 ? 10.697 -10.884 -4.702 1.00 90.44 255 GLY A C 1
ATOM 1937 O O . GLY A 1 255 ? 10.179 -11.344 -3.691 1.00 90.44 255 GLY A O 1
ATOM 1938 N N . TYR A 1 256 ? 10.045 -10.046 -5.512 1.00 93.12 256 TYR A N 1
ATOM 1939 C CA . TYR A 1 256 ? 8.680 -9.570 -5.290 1.00 93.12 256 TYR A CA 1
ATOM 1940 C C . TYR A 1 256 ? 7.615 -10.459 -5.951 1.00 93.12 256 TYR A C 1
ATOM 1942 O O . TYR A 1 256 ? 7.855 -11.239 -6.878 1.00 93.12 256 TYR A O 1
ATOM 1950 N N . SER A 1 257 ? 6.389 -10.346 -5.455 1.00 92.25 257 SER A N 1
ATOM 1951 C CA . SER A 1 257 ? 5.181 -10.891 -6.067 1.00 92.25 257 SER A CA 1
ATOM 1952 C C . SER A 1 257 ? 4.070 -9.856 -6.086 1.00 92.25 257 SER A C 1
ATOM 1954 O O . SER A 1 257 ? 3.959 -9.041 -5.173 1.00 92.25 257 SER A O 1
ATOM 1956 N N . VAL A 1 258 ? 3.251 -9.925 -7.129 1.00 93.81 258 VAL A N 1
ATOM 1957 C CA . VAL A 1 258 ? 2.039 -9.144 -7.324 1.00 93.81 258 VAL A CA 1
ATOM 1958 C C . VAL A 1 258 ? 0.850 -10.069 -7.075 1.00 93.81 258 VAL A C 1
ATOM 1960 O O . VAL A 1 258 ? 0.617 -11.044 -7.793 1.00 93.81 258 VAL A O 1
ATOM 1963 N N . THR A 1 259 ? 0.103 -9.777 -6.017 1.00 93.38 259 THR A N 1
ATOM 1964 C CA . THR A 1 259 ? -1.132 -10.480 -5.664 1.00 93.38 259 THR A CA 1
ATOM 1965 C C . THR A 1 259 ? -2.325 -9.600 -6.018 1.00 93.38 259 THR A C 1
ATOM 1967 O O . THR A 1 259 ? -2.378 -8.449 -5.596 1.00 93.38 259 THR A O 1
ATOM 1970 N N . ILE A 1 260 ? -3.292 -10.137 -6.759 1.00 93.69 260 ILE A N 1
ATOM 1971 C CA . ILE A 1 260 ? -4.607 -9.518 -6.937 1.00 93.69 260 ILE A CA 1
ATOM 1972 C C . ILE A 1 260 ? -5.456 -9.887 -5.725 1.00 93.69 260 ILE A C 1
ATOM 1974 O O . ILE A 1 260 ? -5.779 -11.057 -5.520 1.00 93.69 260 ILE A O 1
ATOM 1978 N N . TYR A 1 261 ? -5.814 -8.896 -4.925 1.00 94.56 261 TYR A N 1
ATOM 1979 C CA . TYR A 1 261 ? -6.744 -9.040 -3.818 1.00 94.56 261 TYR A CA 1
ATOM 1980 C C . TYR A 1 261 ? -8.133 -8.595 -4.260 1.00 94.56 261 TYR A C 1
ATOM 1982 O O . TYR A 1 261 ? -8.301 -7.437 -4.632 1.00 94.56 261 TYR A O 1
ATOM 1990 N N . HIS A 1 262 ? -9.112 -9.491 -4.187 1.00 92.75 262 HIS A N 1
ATOM 1991 C CA . HIS A 1 262 ? -10.502 -9.224 -4.535 1.00 92.75 262 HIS A CA 1
ATOM 1992 C C . HIS A 1 262 ? -11.370 -9.272 -3.278 1.00 92.75 262 HIS A C 1
ATOM 1994 O O . HIS A 1 262 ? -11.516 -10.323 -2.650 1.00 92.75 262 HIS A O 1
ATOM 2000 N N . HIS A 1 263 ? -11.962 -8.137 -2.914 1.00 91.25 263 HIS A N 1
ATOM 2001 C CA . HIS A 1 263 ? -12.920 -8.068 -1.818 1.00 91.25 263 HIS A CA 1
ATOM 2002 C C . HIS A 1 263 ? -14.320 -8.426 -2.329 1.00 91.25 263 HIS A C 1
ATOM 2004 O O . HIS A 1 263 ? -14.977 -7.606 -2.974 1.00 91.25 263 HIS A O 1
ATOM 2010 N N . ILE A 1 264 ? -14.780 -9.642 -2.020 1.00 88.19 264 ILE A N 1
ATOM 2011 C CA . ILE A 1 264 ? -16.023 -10.224 -2.555 1.00 88.19 264 ILE A CA 1
ATOM 2012 C C . ILE A 1 264 ? -17.248 -9.323 -2.300 1.00 88.19 264 ILE A C 1
ATOM 2014 O O . ILE A 1 264 ? -17.980 -9.058 -3.253 1.00 88.19 264 ILE A O 1
ATOM 2018 N N . PRO A 1 265 ? -17.488 -8.795 -1.077 1.00 85.75 265 PRO A N 1
ATOM 2019 C CA . PRO A 1 265 ? -18.683 -8.001 -0.790 1.00 85.75 265 PRO A CA 1
ATOM 2020 C C . PRO A 1 265 ? -18.806 -6.701 -1.592 1.00 85.75 265 PRO A C 1
ATOM 2022 O O . PRO A 1 265 ? -19.917 -6.309 -1.934 1.00 85.75 265 PRO A O 1
ATOM 2025 N N . THR A 1 266 ? -17.696 -6.007 -1.879 1.00 84.50 266 THR A N 1
ATOM 2026 C CA . THR A 1 266 ? -17.736 -4.725 -2.617 1.00 84.50 266 THR A CA 1
ATOM 2027 C C . THR A 1 266 ? -17.316 -4.859 -4.076 1.00 84.50 266 THR A C 1
ATOM 2029 O O . THR A 1 266 ? -17.419 -3.890 -4.823 1.00 84.50 266 THR A O 1
ATOM 2032 N N . GLY A 1 267 ? -16.788 -6.017 -4.478 1.00 87.25 267 GLY A N 1
ATOM 2033 C CA . GLY A 1 267 ? -16.184 -6.236 -5.792 1.00 87.25 267 GLY A CA 1
ATOM 2034 C C . GLY A 1 267 ? -14.926 -5.400 -6.048 1.00 87.25 267 GLY A C 1
ATOM 2035 O O . GLY A 1 267 ? -14.557 -5.206 -7.202 1.00 87.25 267 GLY A O 1
ATOM 2036 N N . GLN A 1 268 ? -14.299 -4.859 -4.998 1.00 90.38 268 GLN A N 1
ATOM 2037 C CA . GLN A 1 268 ? -13.136 -3.985 -5.132 1.00 90.38 268 GLN A CA 1
ATOM 2038 C C . GLN A 1 268 ? -11.855 -4.811 -5.235 1.00 90.38 268 GLN A C 1
ATOM 2040 O O . GLN A 1 268 ? -11.580 -5.643 -4.368 1.00 90.38 268 GLN A O 1
ATOM 2045 N N . ASP A 1 269 ? -11.048 -4.497 -6.246 1.00 92.19 269 ASP A N 1
ATOM 2046 C CA . ASP A 1 269 ? -9.761 -5.139 -6.489 1.00 92.19 269 ASP A CA 1
ATOM 2047 C C . ASP A 1 269 ? -8.577 -4.255 -6.078 1.00 92.19 269 ASP A C 1
ATOM 2049 O O . ASP A 1 269 ? -8.631 -3.021 -6.161 1.00 92.19 269 ASP A O 1
ATOM 2053 N N . TYR A 1 270 ? -7.488 -4.899 -5.661 1.00 95.12 270 TYR A N 1
ATOM 2054 C CA . TYR A 1 270 ? -6.221 -4.263 -5.311 1.00 95.12 270 TYR A CA 1
ATOM 2055 C C . TYR A 1 270 ? -5.042 -5.093 -5.821 1.00 95.12 270 TYR A C 1
ATOM 2057 O O . TYR A 1 270 ? -5.083 -6.322 -5.785 1.00 95.12 270 TYR A O 1
ATOM 2065 N N . PHE A 1 271 ? -3.954 -4.436 -6.211 1.00 96.25 271 PHE A N 1
ATOM 2066 C CA . PHE A 1 271 ? -2.650 -5.083 -6.312 1.00 96.25 271 PHE A CA 1
ATOM 2067 C C . PHE A 1 271 ? -1.911 -4.950 -4.985 1.00 96.25 271 PHE A C 1
ATOM 206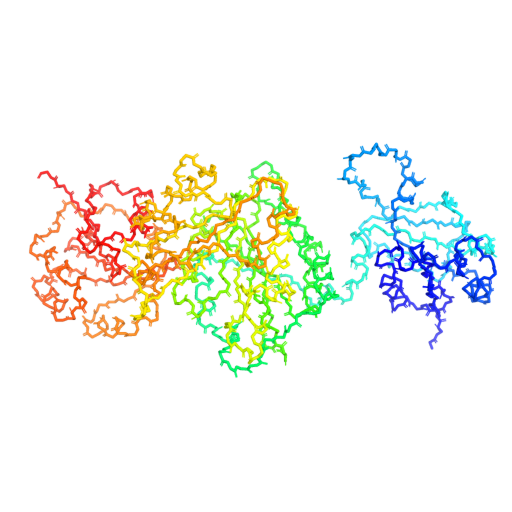9 O O . PHE A 1 271 ? -1.761 -3.842 -4.482 1.00 96.25 271 PHE A O 1
ATOM 2076 N N . ILE A 1 272 ? -1.418 -6.064 -4.446 1.00 96.31 272 ILE A N 1
ATOM 2077 C CA . ILE A 1 272 ? -0.486 -6.108 -3.316 1.00 96.31 272 ILE A CA 1
ATOM 2078 C C . ILE A 1 272 ? 0.875 -6.537 -3.857 1.00 96.31 272 ILE A C 1
ATOM 2080 O O . ILE A 1 272 ? 1.011 -7.628 -4.412 1.00 96.31 272 ILE A O 1
ATOM 2084 N N . ILE A 1 273 ? 1.869 -5.674 -3.694 1.00 95.56 273 ILE A N 1
ATOM 2085 C CA . ILE A 1 273 ? 3.242 -5.846 -4.161 1.00 95.56 273 ILE A CA 1
ATOM 2086 C C . ILE A 1 273 ? 4.103 -6.081 -2.924 1.00 95.56 273 ILE A C 1
ATOM 2088 O O . ILE A 1 273 ? 4.303 -5.169 -2.119 1.00 95.56 273 ILE A O 1
ATOM 2092 N N . SER A 1 274 ? 4.583 -7.309 -2.750 1.00 93.62 274 SER A N 1
ATOM 2093 C CA . SER A 1 274 ? 5.341 -7.704 -1.560 1.00 93.62 274 SER A CA 1
ATOM 2094 C C . SER A 1 274 ? 6.418 -8.735 -1.862 1.00 93.62 274 SER A C 1
ATOM 2096 O O . SER A 1 274 ? 6.292 -9.518 -2.809 1.00 93.62 274 SER A O 1
ATOM 2098 N N . GLU A 1 275 ? 7.460 -8.772 -1.035 1.00 91.44 275 GLU A N 1
ATOM 2099 C CA . GLU A 1 275 ? 8.507 -9.789 -1.133 1.00 91.44 275 GLU A CA 1
ATOM 2100 C C . GLU A 1 275 ? 7.939 -11.201 -0.923 1.00 91.44 275 GLU A C 1
ATOM 2102 O O . GLU A 1 275 ? 7.065 -11.442 -0.087 1.00 91.44 275 GLU A O 1
ATOM 2107 N N . GLN A 1 276 ? 8.438 -12.157 -1.701 1.00 84.31 276 GLN A N 1
ATOM 2108 C CA . GLN A 1 276 ? 8.030 -13.552 -1.641 1.00 84.31 276 GLN A CA 1
ATOM 2109 C C . GLN A 1 276 ? 8.530 -14.198 -0.343 1.00 84.31 276 GLN A C 1
ATOM 2111 O O . GLN A 1 276 ? 9.710 -14.143 0.006 1.00 84.31 276 GLN A O 1
ATOM 2116 N N . SER A 1 277 ? 7.618 -14.853 0.369 1.00 68.62 277 SER A N 1
ATOM 2117 C CA . SER A 1 277 ? 7.920 -15.633 1.570 1.00 68.62 277 SER A CA 1
ATOM 2118 C C . SER A 1 277 ? 8.718 -16.899 1.225 1.00 68.62 277 SER A C 1
ATOM 2120 O O . SER A 1 277 ? 8.402 -17.582 0.253 1.00 68.62 277 SER A O 1
ATOM 2122 N N . GLY A 1 278 ? 9.743 -17.224 2.022 1.00 62.91 278 GLY A N 1
ATOM 2123 C CA . GLY A 1 278 ? 10.512 -18.472 1.900 1.00 62.91 278 GLY A CA 1
ATOM 2124 C C . GLY A 1 278 ? 11.670 -18.483 0.887 1.00 62.91 278 GLY A C 1
ATOM 2125 O O . GLY A 1 278 ? 12.269 -19.537 0.692 1.00 62.91 278 GLY A O 1
ATOM 2126 N N . LYS A 1 279 ? 12.023 -17.352 0.254 1.00 60.06 279 LYS A N 1
ATOM 2127 C CA . LYS A 1 279 ? 13.267 -17.216 -0.539 1.00 60.06 279 LYS A CA 1
ATOM 2128 C C . LYS A 1 279 ? 14.435 -16.711 0.324 1.00 60.06 279 LYS A C 1
ATOM 2130 O O . LYS A 1 279 ? 14.234 -15.940 1.256 1.00 60.06 279 LYS A O 1
ATOM 2135 N N . ALA A 1 280 ? 15.656 -17.137 -0.012 1.00 54.22 280 ALA A N 1
ATOM 2136 C CA . ALA A 1 280 ? 16.843 -17.105 0.855 1.00 54.22 280 ALA A CA 1
ATOM 2137 C C . ALA A 1 280 ? 17.486 -15.726 1.153 1.00 54.22 280 ALA A C 1
ATOM 2139 O O . ALA A 1 280 ? 18.522 -15.695 1.805 1.00 54.22 280 ALA A O 1
ATOM 2140 N N . ALA A 1 281 ? 16.902 -14.596 0.746 1.00 71.94 281 ALA A N 1
ATOM 2141 C CA . ALA A 1 281 ? 17.295 -13.276 1.259 1.00 71.94 281 ALA A CA 1
ATOM 2142 C C . ALA A 1 281 ? 16.212 -12.232 0.948 1.00 71.94 281 ALA A C 1
ATOM 2144 O O . ALA A 1 281 ? 16.107 -11.760 -0.185 1.00 71.94 281 ALA A O 1
ATOM 2145 N N . ARG A 1 282 ? 15.400 -11.879 1.950 1.00 86.81 282 ARG A N 1
ATOM 2146 C CA . ARG A 1 282 ? 14.523 -10.699 1.896 1.00 86.81 282 ARG A CA 1
ATOM 2147 C C . ARG A 1 282 ? 15.366 -9.430 1.959 1.00 86.81 282 ARG A C 1
ATOM 2149 O O . ARG A 1 282 ? 16.389 -9.410 2.639 1.00 86.81 282 ARG A O 1
ATOM 2156 N N . ARG A 1 283 ? 14.941 -8.382 1.256 1.00 92.50 283 ARG A N 1
ATOM 2157 C CA . ARG A 1 283 ? 15.621 -7.079 1.234 1.00 92.50 283 ARG A CA 1
ATOM 2158 C C . ARG A 1 283 ? 14.927 -6.065 2.132 1.00 92.50 283 ARG A C 1
ATOM 2160 O O . ARG A 1 283 ? 15.535 -5.046 2.456 1.00 92.50 283 ARG A O 1
ATOM 2167 N N . TYR A 1 284 ? 13.698 -6.361 2.569 1.00 93.88 284 TYR A N 1
ATOM 2168 C CA . TYR A 1 284 ? 12.922 -5.546 3.504 1.00 93.88 284 TYR A CA 1
ATOM 2169 C C . TYR A 1 284 ? 12.581 -4.155 2.957 1.00 93.88 284 TYR A C 1
ATOM 2171 O O . TYR A 1 284 ? 12.490 -3.169 3.689 1.00 93.88 284 TYR A O 1
ATOM 2179 N N . TRP A 1 285 ? 12.367 -4.066 1.645 1.00 95.00 285 TRP A N 1
ATOM 2180 C CA . TRP A 1 285 ? 12.055 -2.813 0.954 1.00 95.00 285 TRP A CA 1
ATOM 2181 C C . TRP A 1 285 ? 10.643 -2.283 1.241 1.00 95.00 285 TRP A C 1
ATOM 2183 O O . TRP A 1 285 ? 10.413 -1.074 1.164 1.00 95.00 285 TRP A O 1
ATOM 2193 N N . GLY A 1 286 ? 9.730 -3.159 1.665 1.00 94.75 286 GLY A N 1
ATOM 2194 C CA . GLY A 1 286 ? 8.377 -2.812 2.095 1.00 94.75 286 GLY A CA 1
ATOM 2195 C C . GLY A 1 286 ? 7.284 -3.475 1.270 1.00 94.75 286 GLY A C 1
ATOM 2196 O O . GLY A 1 286 ? 7.543 -4.298 0.390 1.00 94.75 286 GLY A O 1
ATOM 2197 N N . THR A 1 287 ? 6.051 -3.090 1.574 1.00 96.00 287 THR A N 1
ATOM 2198 C CA . THR A 1 287 ? 4.834 -3.612 0.950 1.00 96.00 287 THR A CA 1
ATOM 2199 C C . THR A 1 287 ? 4.025 -2.453 0.392 1.00 96.00 287 THR A C 1
ATOM 2201 O O . THR A 1 287 ? 3.837 -1.435 1.062 1.00 96.00 287 THR A O 1
ATOM 2204 N N . TYR A 1 288 ? 3.518 -2.612 -0.827 1.00 97.81 288 TYR A N 1
ATOM 2205 C CA . TYR A 1 288 ? 2.787 -1.560 -1.528 1.00 97.81 288 TYR A CA 1
ATOM 2206 C C . TYR A 1 288 ? 1.449 -2.077 -2.023 1.00 97.81 288 TYR A C 1
ATOM 2208 O O . TYR A 1 288 ? 1.356 -3.192 -2.531 1.00 97.81 288 TYR A O 1
ATOM 2216 N N . VAL A 1 289 ? 0.411 -1.263 -1.878 1.00 98.00 289 VAL A N 1
ATOM 2217 C CA . VAL A 1 289 ? -0.950 -1.612 -2.277 1.00 98.00 289 VAL A CA 1
ATOM 2218 C C . VAL A 1 289 ? -1.481 -0.547 -3.219 1.00 98.00 289 VAL A C 1
ATOM 2220 O O . VAL A 1 289 ? -1.444 0.635 -2.886 1.00 98.00 289 VAL A O 1
ATOM 2223 N N . LEU A 1 290 ? -1.982 -0.965 -4.380 1.00 97.19 290 LEU A N 1
ATOM 2224 C CA . LEU A 1 290 ? -2.613 -0.097 -5.374 1.00 97.19 290 LEU A CA 1
ATOM 2225 C C . LEU A 1 290 ? -4.077 -0.502 -5.534 1.00 97.19 290 LEU A C 1
ATOM 2227 O O . LEU A 1 290 ? -4.372 -1.667 -5.796 1.00 97.19 290 LEU A O 1
ATOM 2231 N N . ARG A 1 291 ? -4.998 0.451 -5.389 1.00 95.06 291 ARG A N 1
ATOM 2232 C CA . ARG A 1 291 ? -6.419 0.241 -5.681 1.00 95.06 291 ARG A CA 1
ATOM 2233 C C . ARG A 1 291 ? -6.618 0.177 -7.195 1.00 95.06 291 ARG A C 1
ATOM 2235 O O . ARG A 1 291 ? -6.124 1.045 -7.910 1.00 95.06 291 ARG A O 1
ATOM 2242 N N . ILE A 1 292 ? -7.348 -0.830 -7.668 1.00 92.62 292 ILE A N 1
ATOM 2243 C CA . ILE A 1 292 ? -7.641 -1.011 -9.093 1.00 92.62 292 ILE A CA 1
ATOM 2244 C C . ILE A 1 292 ? -8.960 -0.305 -9.431 1.00 92.62 292 ILE A C 1
ATOM 2246 O O . ILE A 1 292 ? -9.970 -0.469 -8.740 1.00 92.62 292 ILE A O 1
ATOM 2250 N N . GLY A 1 293 ? -8.959 0.485 -10.504 1.00 87.94 293 GLY A N 1
ATOM 2251 C CA . GLY A 1 293 ? -10.116 1.242 -10.970 1.00 87.94 293 GLY A CA 1
ATOM 2252 C C . GLY A 1 293 ? -10.384 2.506 -10.147 1.00 87.94 293 GLY A C 1
ATOM 2253 O O . GLY A 1 293 ? -9.502 3.345 -9.951 1.00 87.94 293 GLY A O 1
ATOM 2254 N N . ARG A 1 294 ? -11.636 2.685 -9.702 1.00 86.69 294 ARG A N 1
ATOM 2255 C CA . ARG A 1 294 ? -12.081 3.917 -9.028 1.00 86.69 294 ARG A CA 1
ATOM 2256 C C . ARG A 1 294 ? -11.331 4.127 -7.711 1.00 86.69 294 ARG A C 1
ATOM 2258 O O . ARG A 1 294 ? -11.334 3.263 -6.840 1.00 86.69 294 ARG A O 1
ATOM 2265 N N . SER A 1 295 ? -10.729 5.302 -7.555 1.00 91.81 295 SER A N 1
ATOM 2266 C CA . SER A 1 295 ? -10.038 5.734 -6.338 1.00 91.81 295 SER A CA 1
ATOM 2267 C C . SER A 1 295 ? -10.185 7.240 -6.150 1.00 91.81 295 SER A C 1
ATOM 2269 O O . SER A 1 295 ? -10.359 7.975 -7.122 1.00 91.81 295 SER A O 1
ATOM 2271 N N . ASN A 1 296 ? -10.085 7.700 -4.905 1.00 93.75 296 ASN A N 1
ATOM 2272 C CA . ASN A 1 296 ? -9.859 9.112 -4.622 1.00 93.75 296 ASN A CA 1
ATOM 2273 C C . ASN A 1 296 ? -8.358 9.412 -4.672 1.00 93.75 296 ASN A C 1
ATOM 2275 O O . ASN A 1 296 ? -7.515 8.532 -4.471 1.00 93.75 296 ASN A O 1
ATOM 2279 N N . ASN A 1 297 ? -8.022 10.680 -4.886 1.00 94.56 297 ASN A N 1
ATOM 2280 C CA . ASN A 1 297 ? -6.652 11.130 -5.106 1.00 94.56 297 ASN A CA 1
ATOM 2281 C C . ASN A 1 297 ? -5.850 11.286 -3.804 1.00 94.56 297 ASN A C 1
ATOM 2283 O O . ASN A 1 297 ? -5.293 12.342 -3.507 1.00 94.56 297 ASN A O 1
ATOM 2287 N N . TYR A 1 298 ? -5.793 10.210 -3.027 1.00 97.69 298 TYR A N 1
ATOM 2288 C CA . TYR A 1 298 ? -5.010 10.115 -1.805 1.00 97.69 298 TYR A CA 1
ATOM 2289 C C . TYR A 1 298 ? -3.981 8.994 -1.912 1.00 97.69 298 TYR A C 1
ATOM 2291 O O . TYR A 1 298 ? -4.254 7.932 -2.479 1.00 97.69 298 TYR A O 1
ATOM 2299 N N . MET A 1 299 ? -2.816 9.215 -1.314 1.00 98.12 299 MET A N 1
ATOM 2300 C CA . MET A 1 299 ? -1.813 8.186 -1.059 1.00 98.12 299 MET A CA 1
ATOM 2301 C C . MET A 1 299 ? -1.492 8.176 0.431 1.00 98.12 299 MET A C 1
ATOM 2303 O O . MET A 1 299 ? -1.114 9.206 0.982 1.00 98.12 299 MET A O 1
ATOM 2307 N N . VAL A 1 300 ? -1.613 7.021 1.081 1.00 98.69 300 VAL A N 1
ATOM 2308 C CA . VAL A 1 300 ? -1.292 6.875 2.505 1.00 98.69 300 VAL A CA 1
ATOM 2309 C C . VAL A 1 300 ? 0.066 6.202 2.669 1.00 98.69 300 VAL A C 1
ATOM 2311 O O . VAL A 1 300 ? 0.383 5.229 1.990 1.00 98.69 300 VAL A O 1
ATOM 2314 N N . GLN A 1 301 ? 0.884 6.722 3.576 1.00 98.56 301 GLN A N 1
ATOM 2315 C CA . GLN A 1 301 ? 2.234 6.239 3.840 1.00 98.56 301 GLN A CA 1
ATOM 2316 C C . GLN A 1 301 ? 2.394 5.864 5.311 1.00 98.56 301 GLN A C 1
ATOM 2318 O O . GLN A 1 301 ? 2.137 6.675 6.195 1.00 98.56 301 GLN A O 1
ATOM 2323 N N . VAL A 1 302 ? 2.879 4.654 5.571 1.00 97.62 302 VAL A N 1
ATOM 2324 C CA . VAL A 1 302 ? 3.239 4.153 6.900 1.00 97.62 302 VAL A CA 1
ATOM 2325 C C . VAL A 1 302 ? 4.718 3.760 6.863 1.00 97.62 302 VAL A C 1
ATOM 2327 O O . VAL A 1 302 ? 5.045 2.596 6.635 1.00 97.62 302 VAL A O 1
ATOM 2330 N N . PRO A 1 303 ? 5.653 4.706 7.044 1.00 96.00 303 PRO A N 1
ATOM 2331 C CA . PRO A 1 303 ? 7.080 4.423 6.882 1.00 96.00 303 PRO A CA 1
ATOM 2332 C C . PRO A 1 303 ? 7.666 3.578 8.023 1.00 96.00 303 PRO A C 1
ATOM 2334 O O . PRO A 1 303 ? 8.751 3.024 7.871 1.00 96.00 303 PRO A O 1
ATOM 2337 N N . ARG A 1 304 ? 6.993 3.515 9.182 1.00 93.81 304 ARG A N 1
ATOM 2338 C CA . ARG A 1 304 ? 7.522 2.942 10.433 1.00 93.81 304 ARG A CA 1
ATOM 2339 C C . ARG A 1 304 ? 6.503 2.037 11.146 1.00 93.81 304 ARG A C 1
ATOM 2341 O O . ARG A 1 304 ? 6.225 2.257 12.326 1.00 93.81 304 ARG A O 1
ATOM 2348 N N . PRO A 1 305 ? 5.950 1.019 10.463 1.00 92.00 305 PRO A N 1
ATOM 2349 C CA . PRO A 1 305 ? 4.748 0.307 10.905 1.00 92.00 305 PRO A CA 1
ATOM 2350 C C . PRO A 1 305 ? 4.833 -0.327 12.302 1.00 92.00 305 PRO A C 1
ATOM 2352 O O . PRO A 1 305 ? 3.869 -0.232 13.053 1.00 92.00 305 PRO A O 1
ATOM 2355 N N . LEU A 1 306 ? 5.970 -0.931 12.680 1.00 88.00 306 LEU A N 1
ATOM 2356 C CA . LEU A 1 306 ? 6.132 -1.559 14.007 1.00 88.00 306 LEU A CA 1
ATOM 2357 C C . LEU A 1 306 ? 6.767 -0.645 15.060 1.00 88.00 306 LEU A C 1
ATOM 2359 O O . LEU A 1 306 ? 6.567 -0.858 16.253 1.00 88.00 306 LEU A O 1
ATOM 2363 N N . PHE A 1 307 ? 7.553 0.349 14.640 1.00 91.06 307 PHE A N 1
ATOM 2364 C CA . PHE A 1 307 ? 8.221 1.262 15.572 1.00 91.06 307 PHE A CA 1
ATOM 2365 C C . PHE A 1 307 ? 7.234 2.279 16.150 1.00 91.06 307 PHE A C 1
ATOM 2367 O O . PHE A 1 307 ? 7.186 2.515 17.356 1.00 91.06 307 PHE A O 1
ATOM 2374 N N . GLU A 1 308 ? 6.402 2.864 15.290 1.00 92.12 308 GLU A N 1
ATOM 2375 C CA . GLU A 1 308 ? 5.367 3.806 15.693 1.00 92.12 308 GLU A CA 1
ATOM 2376 C C . GLU A 1 308 ? 4.078 3.027 15.976 1.00 92.12 308 GLU A C 1
ATOM 2378 O O . GLU A 1 308 ? 3.201 2.923 15.123 1.00 92.12 308 GLU A O 1
ATOM 2383 N N . ILE A 1 309 ? 3.986 2.461 17.188 1.00 88.81 309 ILE A N 1
ATOM 2384 C CA . ILE A 1 309 ? 2.880 1.592 17.643 1.00 88.81 309 ILE A CA 1
ATOM 2385 C C . ILE A 1 309 ? 1.514 2.128 17.186 1.00 88.81 309 ILE A C 1
ATOM 2387 O O . ILE A 1 309 ? 1.200 3.299 17.419 1.00 88.81 309 ILE A O 1
ATOM 2391 N N . ASN A 1 310 ? 0.704 1.263 16.574 1.00 90.69 310 ASN A N 1
ATOM 2392 C CA . ASN A 1 310 ? -0.648 1.522 16.071 1.00 90.69 310 ASN A CA 1
ATOM 2393 C C . ASN A 1 310 ? -0.775 2.577 14.946 1.00 90.69 310 ASN A C 1
ATOM 2395 O O . ASN A 1 310 ? -1.891 2.878 14.516 1.00 90.69 310 ASN A O 1
ATOM 2399 N N . SER A 1 311 ? 0.330 3.148 14.442 1.00 91.94 311 SER A N 1
ATOM 2400 C CA . SER A 1 311 ? 0.301 4.042 13.266 1.00 91.94 311 SER A CA 1
ATOM 2401 C C . SER A 1 311 ? -0.002 3.283 11.971 1.00 91.94 311 SER A C 1
ATOM 2403 O O . SER A 1 311 ? -0.587 3.851 11.045 1.00 91.94 311 SER A O 1
ATOM 2405 N N . PHE A 1 312 ? 0.357 1.997 11.925 1.00 93.81 312 PHE A N 1
ATOM 2406 C CA . PHE A 1 312 ? 0.069 1.092 10.820 1.00 93.81 312 PHE A CA 1
ATOM 2407 C C . PHE A 1 312 ? -1.419 0.780 10.718 1.00 93.81 312 PHE A C 1
ATOM 2409 O O . PHE A 1 312 ? -2.023 1.038 9.681 1.00 93.81 312 PHE A O 1
ATOM 2416 N N . GLU A 1 313 ? -2.031 0.308 11.800 1.00 92.94 313 GLU A N 1
ATOM 2417 C CA . GLU A 1 313 ? -3.455 -0.013 11.866 1.00 92.94 313 GLU A CA 1
ATOM 2418 C C . GLU A 1 313 ? -4.307 1.215 11.535 1.00 92.94 313 GLU A C 1
ATOM 2420 O O . GLU A 1 313 ? -5.287 1.111 10.792 1.00 92.94 313 GLU A O 1
ATOM 2425 N N . TYR A 1 314 ? -3.894 2.390 12.024 1.00 93.75 314 TYR A N 1
ATOM 2426 C CA . TYR A 1 314 ? -4.509 3.655 11.643 1.00 93.75 314 TYR A CA 1
ATOM 2427 C C . TYR A 1 314 ? -4.325 3.969 10.152 1.00 93.75 314 TYR A C 1
ATOM 2429 O O . TYR A 1 314 ? -5.305 4.251 9.471 1.00 93.75 314 TYR A O 1
ATOM 2437 N N . GLY A 1 315 ? -3.099 3.908 9.624 1.00 95.75 315 GLY A N 1
ATOM 2438 C CA . GLY A 1 315 ? -2.817 4.237 8.222 1.00 95.75 315 GLY A CA 1
ATOM 2439 C C . GLY A 1 315 ? -3.558 3.327 7.240 1.00 95.75 315 GLY A C 1
ATOM 2440 O O . GLY A 1 315 ? -4.103 3.792 6.242 1.00 95.75 315 GLY A O 1
ATOM 2441 N N . VAL A 1 316 ? -3.664 2.039 7.560 1.00 94.88 316 VAL A N 1
ATOM 2442 C CA . VAL A 1 316 ? -4.450 1.067 6.795 1.00 94.88 316 VAL A CA 1
ATOM 2443 C C . VAL A 1 316 ? -5.949 1.398 6.838 1.00 94.88 316 VAL A C 1
ATOM 2445 O O . VAL A 1 316 ? -6.625 1.340 5.811 1.00 94.88 316 VAL A O 1
ATOM 2448 N N . ASN A 1 317 ? -6.480 1.786 8.003 1.00 93.12 317 ASN A N 1
ATOM 2449 C CA . ASN A 1 317 ? -7.868 2.240 8.110 1.00 93.12 317 ASN A CA 1
ATOM 2450 C C . ASN A 1 317 ? -8.105 3.537 7.320 1.00 93.12 317 ASN A C 1
ATOM 2452 O O . ASN A 1 317 ? -9.088 3.626 6.590 1.00 93.12 317 ASN A O 1
ATOM 2456 N N . LEU A 1 318 ? -7.186 4.502 7.401 1.00 95.44 318 LEU A N 1
ATOM 2457 C CA . LEU A 1 318 ? -7.257 5.760 6.661 1.00 95.44 318 LEU A CA 1
ATOM 2458 C C . LEU A 1 318 ? -7.249 5.528 5.142 1.00 95.44 318 LEU A C 1
ATOM 2460 O O . LEU A 1 318 ? -8.027 6.159 4.429 1.00 95.44 318 LEU A O 1
ATOM 2464 N N . PHE A 1 319 ? -6.420 4.601 4.650 1.00 96.88 319 PHE A N 1
ATOM 2465 C CA . PHE A 1 319 ? -6.390 4.205 3.237 1.00 96.88 319 PHE A CA 1
ATOM 2466 C C . PHE A 1 319 ? -7.765 3.735 2.742 1.00 96.88 319 PHE A C 1
ATOM 2468 O O . PHE A 1 319 ? -8.216 4.152 1.672 1.00 96.88 319 PHE A O 1
ATOM 2475 N N . GLU A 1 320 ? -8.454 2.912 3.532 1.00 92.31 320 GLU A N 1
ATOM 2476 C CA . GLU A 1 320 ? -9.800 2.446 3.200 1.00 92.31 320 GLU A CA 1
ATOM 2477 C C . GLU A 1 320 ? -10.845 3.559 3.305 1.00 92.31 320 GLU A C 1
ATOM 2479 O O . GLU A 1 320 ? -11.616 3.747 2.364 1.00 92.31 320 GLU A O 1
ATOM 2484 N N . ARG A 1 321 ? -10.850 4.342 4.394 1.00 91.94 321 ARG A N 1
ATOM 2485 C CA . ARG A 1 321 ? -11.842 5.417 4.592 1.00 91.94 321 ARG A CA 1
ATOM 2486 C C . ARG A 1 321 ? -11.749 6.498 3.517 1.00 91.94 321 ARG A C 1
ATOM 2488 O O . ARG A 1 321 ? -12.771 6.992 3.054 1.00 91.94 321 ARG A O 1
ATOM 2495 N N . LEU A 1 322 ? -10.538 6.827 3.070 1.00 94.94 322 LEU A N 1
ATOM 2496 C CA . LEU A 1 322 ? -10.332 7.765 1.968 1.00 94.94 322 LEU A CA 1
ATOM 2497 C C . LEU A 1 322 ? -10.621 7.152 0.596 1.00 94.94 322 LEU A C 1
ATOM 2499 O O . LEU A 1 322 ? -10.605 7.889 -0.386 1.00 94.94 322 LEU A O 1
ATOM 2503 N N . SER A 1 323 ? -10.843 5.836 0.487 1.00 94.50 323 SER A N 1
ATOM 2504 C CA . SER A 1 323 ? -10.786 5.111 -0.793 1.00 94.50 323 SER A CA 1
ATOM 2505 C C . SER A 1 323 ? -9.530 5.490 -1.584 1.00 94.50 323 SER A C 1
ATOM 2507 O O . SER A 1 323 ? -9.576 5.760 -2.788 1.00 94.50 323 SER A O 1
ATOM 2509 N N . ALA A 1 324 ? -8.407 5.577 -0.867 1.00 96.94 324 ALA A N 1
ATOM 2510 C CA . ALA A 1 324 ? -7.147 6.064 -1.392 1.00 96.94 324 ALA A CA 1
ATOM 2511 C C . ALA A 1 324 ? -6.641 5.158 -2.520 1.00 96.94 324 ALA A C 1
ATOM 2513 O O . ALA A 1 324 ? -6.956 3.965 -2.598 1.00 96.94 324 ALA A O 1
ATOM 2514 N N . ARG A 1 325 ? -5.851 5.754 -3.410 1.00 95.81 325 ARG A N 1
ATOM 2515 C CA . ARG A 1 325 ? -5.285 5.088 -4.579 1.00 95.81 325 ARG A CA 1
ATOM 2516 C C . ARG A 1 325 ? -4.147 4.153 -4.216 1.00 95.81 325 ARG A C 1
ATOM 2518 O O . ARG A 1 325 ? -4.032 3.081 -4.802 1.00 95.81 325 ARG A O 1
ATOM 2525 N N . ALA A 1 326 ? -3.306 4.567 -3.276 1.00 97.94 326 ALA A N 1
ATOM 2526 C CA . ALA A 1 326 ? -2.114 3.826 -2.902 1.00 97.94 326 ALA A CA 1
ATOM 2527 C C . ALA A 1 326 ? -1.894 3.823 -1.387 1.00 97.94 326 ALA A C 1
ATOM 2529 O O . ALA A 1 326 ? -2.164 4.817 -0.707 1.00 97.94 326 ALA A O 1
ATOM 2530 N N . LEU A 1 327 ? -1.365 2.711 -0.881 1.00 98.62 327 LEU A N 1
ATOM 2531 C CA . LEU A 1 327 ? -0.859 2.559 0.480 1.00 98.62 327 LEU A CA 1
ATOM 2532 C C . LEU A 1 327 ? 0.566 2.011 0.427 1.00 98.62 327 LEU A C 1
ATOM 2534 O O . LEU A 1 327 ? 0.818 0.973 -0.182 1.00 98.62 327 LEU A O 1
ATOM 2538 N N . LEU A 1 328 ? 1.497 2.713 1.067 1.00 98.38 328 LEU A N 1
ATOM 2539 C CA . LEU A 1 328 ? 2.906 2.336 1.140 1.00 98.38 328 LEU A CA 1
ATOM 2540 C C . LEU A 1 328 ? 3.247 1.992 2.587 1.00 98.38 328 LEU A C 1
ATOM 2542 O O . LEU A 1 328 ? 3.028 2.806 3.484 1.00 98.38 328 LEU A O 1
ATOM 2546 N N . ILE A 1 329 ? 3.814 0.812 2.814 1.00 97.50 329 ILE A N 1
ATOM 2547 C CA . ILE A 1 329 ? 4.177 0.312 4.142 1.00 97.50 329 ILE A CA 1
ATOM 2548 C C . ILE A 1 329 ? 5.678 0.018 4.153 1.00 97.50 329 ILE A C 1
ATOM 2550 O O . ILE A 1 329 ? 6.181 -0.735 3.319 1.00 97.50 329 ILE A O 1
ATOM 2554 N N . GLY A 1 330 ? 6.405 0.636 5.084 1.00 95.62 330 GLY A N 1
ATOM 2555 C CA . GLY A 1 330 ? 7.846 0.450 5.235 1.00 95.62 330 GLY A CA 1
ATOM 2556 C C . GLY A 1 330 ? 8.198 -0.977 5.660 1.00 95.62 330 GLY A C 1
ATOM 2557 O O . GLY A 1 330 ? 7.521 -1.562 6.498 1.00 95.62 330 GLY A O 1
ATOM 2558 N N . GLY A 1 331 ? 9.270 -1.535 5.097 1.00 94.06 331 GLY A N 1
ATOM 2559 C CA . GLY A 1 331 ? 9.696 -2.912 5.380 1.00 94.06 331 GLY A CA 1
ATOM 2560 C C . GLY A 1 331 ? 10.698 -3.055 6.523 1.00 94.06 331 GLY A C 1
ATOM 2561 O O . GLY A 1 331 ? 11.127 -4.165 6.816 1.00 94.06 331 GLY A O 1
ATOM 2562 N N . ALA A 1 332 ? 11.095 -1.967 7.186 1.00 94.12 332 ALA A N 1
ATOM 2563 C CA . ALA A 1 332 ? 12.134 -2.018 8.208 1.00 94.12 332 ALA A CA 1
ATOM 2564 C C . ALA A 1 332 ? 11.855 -1.094 9.393 1.00 94.12 332 ALA A C 1
ATOM 2566 O O . ALA A 1 332 ? 11.267 -0.017 9.271 1.00 94.12 332 ALA A O 1
ATOM 2567 N N . HIS A 1 333 ? 12.333 -1.513 10.560 1.00 95.00 333 HIS A N 1
ATOM 2568 C CA . HIS A 1 333 ? 12.484 -0.642 11.711 1.00 95.00 333 HIS A CA 1
ATOM 2569 C C . HIS A 1 333 ? 13.547 0.444 11.417 1.00 95.00 333 HIS A C 1
ATOM 2571 O O . HIS A 1 333 ? 14.579 0.121 10.829 1.00 95.00 333 HIS A O 1
ATOM 2577 N N . PRO A 1 334 ? 13.392 1.710 11.867 1.00 94.56 334 PRO A N 1
ATOM 2578 C CA . PRO A 1 334 ? 14.379 2.772 11.601 1.00 94.56 334 PRO A CA 1
ATOM 2579 C C . PRO A 1 334 ? 15.804 2.444 12.055 1.00 94.56 334 PRO A C 1
ATOM 2581 O O . PRO A 1 334 ? 16.770 2.854 11.425 1.00 94.56 334 PRO A O 1
ATOM 2584 N N . ALA A 1 335 ? 15.913 1.697 13.153 1.00 95.38 335 ALA A N 1
ATOM 2585 C CA . ALA A 1 335 ? 17.168 1.195 13.712 1.00 95.38 335 ALA A CA 1
ATOM 2586 C C . ALA A 1 335 ? 17.497 -0.249 13.283 1.00 95.38 335 ALA A C 1
ATOM 2588 O O . ALA A 1 335 ? 18.198 -0.941 14.014 1.00 95.38 335 ALA A O 1
ATOM 2589 N N . ALA A 1 336 ? 16.935 -0.758 12.178 1.00 95.44 336 ALA A N 1
ATOM 2590 C CA . ALA A 1 336 ? 17.229 -2.118 11.719 1.00 95.44 336 ALA A CA 1
ATOM 2591 C C . ALA A 1 336 ? 18.705 -2.279 11.352 1.00 95.44 336 ALA A C 1
ATOM 2593 O O . ALA A 1 336 ? 19.331 -3.230 11.810 1.00 95.44 336 ALA A O 1
ATOM 2594 N N . ASN A 1 337 ? 19.256 -1.305 10.626 1.00 95.75 337 ASN A N 1
ATOM 2595 C CA . ASN A 1 337 ? 20.679 -1.236 10.319 1.00 95.75 337 ASN A CA 1
ATOM 2596 C C . ASN A 1 337 ? 21.377 -0.235 11.239 1.00 95.75 337 ASN A C 1
ATOM 2598 O O . ASN A 1 337 ? 20.864 0.864 11.477 1.00 95.75 337 ASN A O 1
ATOM 2602 N N . ARG A 1 338 ? 22.571 -0.590 11.719 1.00 93.44 338 ARG A N 1
ATOM 2603 C CA . ARG A 1 338 ? 23.362 0.254 12.638 1.00 93.44 338 ARG A CA 1
ATOM 2604 C C . ARG A 1 338 ? 23.810 1.581 12.029 1.00 93.44 338 ARG A C 1
ATOM 2606 O O . ARG A 1 338 ? 24.013 2.546 12.757 1.00 93.44 338 ARG A O 1
ATOM 2613 N N . ASP A 1 339 ? 23.957 1.631 10.710 1.00 93.19 339 ASP A N 1
ATOM 2614 C CA . ASP A 1 339 ? 24.342 2.828 9.957 1.00 93.19 339 ASP A CA 1
ATOM 2615 C C . ASP A 1 339 ? 23.165 3.794 9.695 1.00 93.19 339 ASP A C 1
ATOM 2617 O O . ASP A 1 339 ? 23.350 4.853 9.097 1.00 93.19 339 ASP A O 1
ATOM 2621 N N . GLY A 1 340 ? 21.947 3.440 10.127 1.00 92.69 340 GLY A N 1
ATOM 2622 C CA . GLY A 1 340 ? 20.735 4.234 9.922 1.00 92.69 340 GLY A CA 1
ATOM 2623 C C . GLY A 1 340 ? 20.136 4.145 8.513 1.00 92.69 340 GLY A C 1
ATOM 2624 O O . GLY A 1 340 ? 19.146 4.825 8.238 1.00 92.69 340 GLY A O 1
ATOM 2625 N N . SER A 1 341 ? 20.673 3.297 7.628 1.00 93.88 341 SER A N 1
ATOM 2626 C CA . SER A 1 341 ? 20.212 3.162 6.234 1.00 93.88 341 SER A CA 1
ATOM 2627 C C . SER A 1 341 ? 18.773 2.652 6.084 1.00 93.88 341 SER A C 1
ATOM 2629 O O . SER A 1 341 ? 18.147 2.875 5.050 1.00 93.88 341 SER A O 1
ATOM 2631 N N . ALA A 1 342 ? 18.222 2.031 7.130 1.00 95.06 342 ALA A N 1
ATOM 2632 C CA . ALA A 1 342 ? 16.838 1.562 7.192 1.00 95.06 342 ALA A CA 1
ATOM 2633 C C . ALA A 1 342 ? 15.817 2.659 7.570 1.00 95.06 342 ALA A C 1
ATOM 2635 O O . ALA A 1 342 ? 14.607 2.428 7.539 1.00 95.06 342 ALA A O 1
ATOM 2636 N N . ASN A 1 343 ? 16.262 3.864 7.947 1.00 94.94 343 ASN A N 1
ATOM 2637 C CA . ASN A 1 343 ? 15.367 4.951 8.341 1.00 94.94 343 ASN A CA 1
ATOM 2638 C C . ASN A 1 343 ? 14.815 5.702 7.116 1.00 94.94 343 ASN A C 1
ATOM 2640 O O . ASN A 1 343 ? 15.345 6.735 6.713 1.00 94.94 343 ASN A O 1
ATOM 2644 N N . LEU A 1 344 ? 13.696 5.208 6.576 1.00 94.25 344 LEU A N 1
ATOM 2645 C CA . LEU A 1 344 ? 13.054 5.688 5.338 1.00 94.25 344 LEU A CA 1
ATOM 2646 C C . LEU A 1 344 ? 12.608 7.164 5.334 1.00 94.25 344 LEU A C 1
ATOM 2648 O O . LEU A 1 344 ? 12.282 7.702 4.277 1.00 94.25 344 LEU A O 1
ATOM 2652 N N . VAL A 1 345 ? 12.560 7.819 6.498 1.00 93.81 345 VAL A N 1
ATOM 2653 C CA . VAL A 1 345 ? 12.198 9.246 6.627 1.00 93.81 345 VAL A CA 1
ATOM 2654 C C . VAL A 1 345 ? 13.406 10.143 6.899 1.00 93.81 345 VAL A C 1
ATOM 2656 O O . VAL A 1 345 ? 13.253 11.354 7.019 1.00 93.81 345 VAL A O 1
ATOM 2659 N N . SER A 1 346 ? 14.607 9.569 7.018 1.00 92.19 346 SER A N 1
ATOM 2660 C CA . SER A 1 346 ? 15.837 10.348 7.151 1.00 92.19 346 SER A CA 1
ATOM 2661 C C . SER A 1 346 ? 16.139 11.078 5.846 1.00 92.19 346 SER A C 1
ATOM 2663 O O . SER A 1 346 ? 16.198 10.452 4.790 1.00 92.19 346 SER A O 1
ATOM 2665 N N . GLY A 1 347 ? 16.420 12.382 5.913 1.00 87.19 347 GLY A N 1
ATOM 2666 C CA . GLY A 1 347 ? 16.794 13.178 4.736 1.00 87.19 347 GLY A CA 1
ATOM 2667 C C . GLY A 1 347 ? 18.081 12.707 4.037 1.00 87.19 347 GLY A C 1
ATOM 2668 O O . GLY A 1 347 ? 18.314 13.052 2.879 1.00 87.19 347 GLY A O 1
ATOM 2669 N N . SER A 1 348 ? 18.905 11.892 4.709 1.00 87.19 348 SER A N 1
ATOM 2670 C CA . SER A 1 348 ? 20.093 11.257 4.120 1.00 87.19 348 SER A CA 1
ATOM 2671 C C . SER A 1 348 ? 19.783 10.039 3.241 1.00 87.19 348 SER A C 1
ATOM 2673 O O . SER A 1 348 ? 20.645 9.625 2.470 1.00 87.19 348 SER A O 1
ATOM 2675 N N . ILE A 1 349 ? 18.581 9.460 3.337 1.00 89.31 349 ILE A N 1
ATOM 2676 C CA . ILE A 1 349 ? 18.202 8.218 2.651 1.00 89.31 349 ILE A CA 1
ATOM 2677 C C . ILE A 1 349 ? 17.232 8.540 1.516 1.00 89.31 349 ILE A C 1
ATOM 2679 O O . ILE A 1 349 ? 16.016 8.482 1.674 1.00 89.31 349 ILE A O 1
ATOM 2683 N N . LYS A 1 350 ? 17.772 8.898 0.350 1.00 88.00 350 LYS A N 1
ATOM 2684 C CA . LYS A 1 350 ? 16.960 9.237 -0.830 1.00 88.00 350 LYS A CA 1
ATOM 2685 C C . LYS A 1 350 ? 16.613 8.001 -1.657 1.00 88.00 350 LYS A C 1
ATOM 2687 O O . LYS A 1 350 ? 15.485 7.867 -2.127 1.00 88.00 350 LYS A O 1
ATOM 2692 N N . GLU A 1 351 ? 17.557 7.073 -1.773 1.00 91.31 351 GLU A N 1
ATOM 2693 C CA . GLU A 1 351 ? 17.444 5.843 -2.552 1.00 91.31 351 GLU A CA 1
ATOM 2694 C C . GLU A 1 351 ? 16.796 4.742 -1.706 1.00 91.31 351 GLU A C 1
ATOM 2696 O O . GLU A 1 351 ? 17.458 3.980 -0.999 1.00 91.31 351 GLU A O 1
ATOM 2701 N N . SER A 1 352 ? 15.469 4.671 -1.772 1.00 95.38 352 SER A N 1
ATOM 2702 C CA . SER A 1 352 ? 14.687 3.564 -1.225 1.00 95.38 352 SER A CA 1
ATOM 2703 C C . SER A 1 352 ? 13.539 3.226 -2.169 1.00 95.38 352 SER A C 1
ATOM 2705 O O . SER A 1 352 ? 13.007 4.113 -2.844 1.00 95.38 352 SER A O 1
ATOM 2707 N N . LEU A 1 353 ? 13.109 1.961 -2.185 1.00 96.62 353 LEU A N 1
ATOM 2708 C CA . LEU A 1 353 ? 11.930 1.577 -2.962 1.00 96.62 353 LEU A CA 1
ATOM 2709 C C . LEU A 1 353 ? 10.671 2.295 -2.448 1.00 96.62 353 LEU A C 1
ATOM 2711 O O . LEU A 1 353 ? 9.808 2.667 -3.232 1.00 96.62 353 LEU A O 1
ATOM 2715 N N . PHE A 1 354 ? 10.600 2.591 -1.146 1.00 97.25 354 PHE A N 1
ATOM 2716 C CA . PHE A 1 354 ? 9.510 3.372 -0.558 1.00 97.25 354 PHE A CA 1
ATOM 2717 C C . PHE A 1 354 ? 9.412 4.782 -1.163 1.00 97.25 354 PHE A C 1
ATOM 2719 O O . PHE A 1 354 ? 8.323 5.229 -1.526 1.00 97.25 354 PHE A O 1
ATOM 2726 N N . SER A 1 355 ? 10.549 5.468 -1.321 1.00 95.94 355 SER A N 1
ATOM 2727 C CA . SER A 1 355 ? 10.613 6.761 -2.011 1.00 95.94 355 SER A CA 1
ATOM 2728 C C . SER A 1 355 ? 10.267 6.619 -3.493 1.00 95.94 355 SER A C 1
ATOM 2730 O O . SER A 1 355 ? 9.459 7.400 -3.987 1.00 95.94 355 SER A O 1
ATOM 2732 N N . LEU A 1 356 ? 10.803 5.605 -4.184 1.00 96.94 356 LEU A N 1
ATOM 2733 C CA . LEU A 1 356 ? 10.514 5.366 -5.602 1.00 96.94 356 LEU A CA 1
ATOM 2734 C C . LEU A 1 356 ? 9.019 5.142 -5.850 1.00 96.94 356 LEU A C 1
ATOM 2736 O O . LEU A 1 356 ? 8.451 5.771 -6.733 1.00 96.94 356 LEU A O 1
ATOM 2740 N N . VAL A 1 357 ? 8.361 4.295 -5.054 1.00 97.62 357 VAL A N 1
ATOM 2741 C CA . VAL A 1 357 ? 6.923 4.024 -5.200 1.00 97.62 357 VAL A CA 1
ATOM 2742 C C . VAL A 1 357 ? 6.103 5.288 -4.968 1.00 97.62 357 VAL A C 1
ATOM 2744 O O . VAL A 1 357 ? 5.184 5.567 -5.735 1.00 97.62 357 VAL A O 1
ATOM 2747 N N . SER A 1 358 ? 6.469 6.097 -3.967 1.00 96.75 358 SER A N 1
ATOM 2748 C CA . SER A 1 358 ? 5.836 7.400 -3.745 1.00 96.75 358 SER A CA 1
ATOM 2749 C C . SER A 1 358 ? 5.970 8.289 -4.981 1.00 96.75 358 SER A C 1
ATOM 2751 O O . SER A 1 358 ? 4.986 8.868 -5.432 1.00 96.75 358 SER A O 1
ATOM 2753 N N . GLN A 1 359 ? 7.175 8.385 -5.542 1.00 95.50 359 GLN A N 1
ATOM 2754 C CA . GLN A 1 359 ? 7.457 9.202 -6.720 1.00 95.50 359 GLN A CA 1
ATOM 2755 C C . GLN A 1 359 ? 6.721 8.694 -7.957 1.00 95.50 359 GLN A C 1
ATOM 2757 O O . GLN A 1 359 ? 6.076 9.490 -8.626 1.00 95.50 359 GLN A O 1
ATOM 2762 N N . GLY A 1 360 ? 6.748 7.389 -8.230 1.00 95.31 360 GLY A N 1
ATOM 2763 C CA . GLY A 1 360 ? 6.070 6.786 -9.375 1.00 95.31 360 GLY A CA 1
ATOM 2764 C C . GLY A 1 360 ? 4.560 7.000 -9.323 1.00 95.31 360 GLY A C 1
ATOM 2765 O O . GLY A 1 360 ? 3.980 7.463 -10.297 1.00 95.31 360 GLY A O 1
ATOM 2766 N N . VAL A 1 361 ? 3.915 6.796 -8.166 1.00 95.12 361 VAL A N 1
ATOM 2767 C CA . VAL A 1 361 ? 2.476 7.088 -8.020 1.00 95.12 361 VAL A CA 1
ATOM 2768 C C . VAL A 1 361 ? 2.178 8.557 -8.312 1.00 95.12 361 VAL A C 1
ATOM 2770 O O . VAL A 1 361 ? 1.204 8.858 -8.999 1.00 95.12 361 VAL A O 1
ATOM 2773 N N . LEU A 1 362 ? 3.005 9.481 -7.824 1.00 94.88 362 LEU A N 1
ATOM 2774 C CA . LEU A 1 362 ? 2.821 10.909 -8.073 1.00 94.88 362 LEU A CA 1
ATOM 2775 C C . LEU A 1 362 ? 3.093 11.269 -9.535 1.00 94.88 362 LEU A C 1
ATOM 2777 O O . LEU A 1 362 ? 2.319 12.021 -10.116 1.00 94.88 362 LEU A O 1
ATOM 2781 N N . ARG A 1 363 ? 4.156 10.749 -10.143 1.00 93.69 363 ARG A N 1
ATOM 2782 C CA . ARG A 1 363 ? 4.537 11.014 -11.535 1.00 93.69 363 ARG A CA 1
ATOM 2783 C C . ARG A 1 363 ? 3.476 10.515 -12.509 1.00 93.69 363 ARG A C 1
ATOM 2785 O O . ARG A 1 363 ? 3.051 11.268 -13.377 1.00 93.69 363 ARG A O 1
ATOM 2792 N N . GLU A 1 364 ? 2.984 9.298 -12.299 1.00 91.56 364 GLU A N 1
ATOM 2793 C CA . GLU A 1 364 ? 1.972 8.661 -13.147 1.00 91.56 364 GLU A CA 1
ATOM 2794 C C . GLU A 1 364 ? 0.543 9.163 -12.875 1.00 91.56 364 GLU A C 1
ATOM 2796 O O . GLU A 1 364 ? -0.415 8.661 -13.463 1.00 91.56 364 GLU A O 1
ATOM 2801 N N . SER A 1 365 ? 0.373 10.149 -11.988 1.00 89.81 365 SER A N 1
ATOM 2802 C CA . SER A 1 365 ? -0.919 10.765 -11.681 1.00 89.81 365 SER A CA 1
ATOM 2803 C C . SER A 1 365 ? -0.966 12.206 -12.205 1.00 89.81 365 SER A C 1
ATOM 2805 O O . SER A 1 365 ? -0.320 13.088 -11.626 1.00 89.81 365 SER A O 1
ATOM 2807 N N . PRO A 1 366 ? -1.714 12.468 -13.294 1.00 85.38 366 PRO A N 1
ATOM 2808 C CA . PRO A 1 366 ? -1.882 13.817 -13.825 1.00 85.38 366 PRO A CA 1
ATOM 2809 C C . PRO A 1 366 ? -2.781 14.682 -12.930 1.00 85.38 366 PRO A C 1
ATOM 2811 O O . PRO A 1 366 ? -2.599 15.893 -12.860 1.00 85.38 366 PRO A O 1
ATOM 2814 N N . GLU A 1 367 ? -3.726 14.072 -12.220 1.00 88.56 367 GLU A N 1
ATOM 2815 C CA . GLU A 1 367 ? -4.582 14.740 -11.242 1.00 88.56 367 GLU A CA 1
ATOM 2816 C C . GLU A 1 367 ? -3.859 15.115 -9.927 1.00 88.56 367 GLU A C 1
ATOM 2818 O O . GLU A 1 367 ? -2.929 14.417 -9.504 1.00 88.56 367 GLU A O 1
ATOM 2823 N N . PRO A 1 368 ? -4.316 16.184 -9.235 1.00 90.12 368 PRO A N 1
ATOM 2824 C CA . PRO A 1 368 ? -3.873 16.533 -7.886 1.00 90.12 368 PRO A CA 1
ATOM 2825 C C . PRO A 1 368 ? -4.014 15.355 -6.928 1.00 90.12 368 PRO A C 1
ATOM 2827 O O . PRO A 1 368 ? -5.120 14.838 -6.779 1.00 90.12 368 PRO A O 1
ATOM 2830 N N . ILE A 1 369 ? -2.923 14.960 -6.267 1.00 93.62 369 ILE A N 1
ATOM 2831 C CA . ILE A 1 369 ? -2.908 13.934 -5.215 1.00 93.62 369 ILE A CA 1
ATOM 2832 C C . ILE A 1 369 ? -2.450 14.552 -3.901 1.00 93.62 369 ILE A C 1
ATOM 2834 O O . ILE A 1 369 ? -1.479 15.306 -3.873 1.00 93.62 369 ILE A O 1
ATOM 2838 N N . MET A 1 370 ? -3.112 14.163 -2.812 1.00 96.06 370 MET A N 1
ATOM 2839 C CA . MET A 1 370 ? -2.653 14.430 -1.456 1.00 96.06 370 MET A CA 1
ATOM 2840 C C . MET A 1 370 ? -1.987 13.188 -0.855 1.00 96.06 370 MET A C 1
ATOM 2842 O O . MET A 1 370 ? -2.601 12.127 -0.715 1.00 96.06 370 MET A O 1
ATOM 2846 N N . VAL A 1 371 ? -0.724 13.328 -0.471 1.00 97.88 371 VAL A N 1
ATOM 2847 C CA . VAL A 1 371 ? 0.030 12.321 0.274 1.00 97.88 371 VAL A CA 1
ATOM 2848 C C . VAL A 1 371 ? -0.165 12.548 1.764 1.00 97.88 371 VAL A C 1
ATOM 2850 O O . VAL A 1 371 ? -0.012 13.666 2.248 1.00 97.88 371 VAL A O 1
ATOM 2853 N N . ILE A 1 372 ? -0.482 11.487 2.501 1.00 98.19 372 ILE A N 1
ATOM 2854 C CA . ILE A 1 372 ? -0.665 11.530 3.950 1.00 98.19 372 ILE A CA 1
ATOM 2855 C C . ILE A 1 372 ? 0.254 10.500 4.585 1.00 98.19 372 ILE A C 1
ATOM 2857 O O . ILE A 1 372 ? 0.066 9.293 4.420 1.00 98.19 372 ILE A O 1
ATOM 2861 N N . GLN A 1 373 ? 1.238 10.966 5.344 1.00 97.75 373 GLN A N 1
ATOM 2862 C CA . GLN A 1 373 ? 2.096 10.098 6.133 1.00 97.75 373 GLN A CA 1
ATOM 2863 C C . GLN A 1 373 ? 1.499 9.907 7.532 1.00 97.75 373 GLN A C 1
ATOM 2865 O O . GLN A 1 373 ? 1.414 10.852 8.311 1.00 97.75 373 GLN A O 1
ATOM 2870 N N . SER A 1 374 ? 1.086 8.678 7.845 1.00 97.00 374 SER A N 1
ATOM 2871 C CA . SER A 1 374 ? 0.637 8.274 9.178 1.00 97.00 374 SER A CA 1
ATOM 2872 C C . SER A 1 374 ? 1.855 8.083 10.074 1.00 97.00 374 SER A C 1
ATOM 2874 O O . SER A 1 374 ? 2.688 7.208 9.821 1.00 97.00 374 SER A O 1
ATOM 2876 N N . ARG A 1 375 ? 1.971 8.924 11.101 1.00 95.06 375 ARG A N 1
ATOM 2877 C CA . ARG A 1 375 ? 3.061 8.919 12.077 1.00 95.06 375 ARG A CA 1
ATOM 2878 C C . ARG A 1 375 ? 2.494 8.954 13.486 1.00 95.06 375 ARG A C 1
ATOM 2880 O O . ARG A 1 375 ? 1.322 9.260 13.697 1.00 95.06 375 ARG A O 1
ATOM 2887 N N . ALA A 1 376 ? 3.321 8.657 14.477 1.00 92.81 376 ALA A N 1
ATOM 2888 C CA . ALA A 1 376 ? 2.916 8.768 15.872 1.00 92.81 376 ALA A CA 1
ATOM 2889 C C . ALA A 1 376 ? 3.927 9.548 16.701 1.00 92.81 376 ALA A C 1
ATOM 2891 O O . ALA A 1 376 ? 5.133 9.446 16.481 1.00 92.81 376 ALA A O 1
ATOM 2892 N N . PHE A 1 377 ? 3.416 10.274 17.692 1.00 88.56 377 PHE A N 1
ATOM 2893 C CA . PHE A 1 377 ? 4.234 10.919 18.707 1.00 88.56 377 PHE A CA 1
ATOM 2894 C C . PHE A 1 377 ? 4.111 10.218 20.061 1.00 88.56 377 PHE A C 1
ATOM 2896 O O . PHE A 1 377 ? 3.151 9.488 20.344 1.00 88.56 377 PHE A O 1
ATOM 2903 N N . GLY A 1 378 ? 5.151 10.372 20.875 1.00 77.75 378 GLY A N 1
ATOM 2904 C CA . GLY A 1 378 ? 5.284 9.731 22.178 1.00 77.75 378 GLY A CA 1
ATOM 2905 C C . GLY A 1 378 ? 5.187 10.723 23.330 1.00 77.75 378 GLY A C 1
ATOM 2906 O O . GLY A 1 378 ? 5.225 11.933 23.135 1.00 77.75 378 GLY A O 1
ATOM 2907 N N . LEU A 1 379 ? 5.085 10.173 24.538 1.00 68.25 379 LEU A N 1
ATOM 2908 C CA . LEU A 1 379 ? 5.327 10.916 25.769 1.00 68.25 379 LEU A CA 1
ATOM 2909 C C . LEU A 1 379 ? 6.847 10.999 25.945 1.00 68.25 379 LEU A C 1
ATOM 2911 O O . LEU A 1 379 ? 7.468 10.021 26.359 1.00 68.25 379 LEU A O 1
ATOM 2915 N N . ASP A 1 380 ? 7.449 12.121 25.563 1.00 67.12 380 ASP A N 1
ATOM 2916 C CA . ASP A 1 380 ? 8.849 12.417 25.870 1.00 67.12 380 ASP A CA 1
ATOM 2917 C C . ASP A 1 380 ? 8.896 13.224 27.179 1.00 67.12 380 ASP A C 1
ATOM 2919 O O . ASP A 1 380 ? 8.296 14.298 27.233 1.00 67.12 380 ASP A O 1
ATOM 2923 N N . PRO A 1 381 ? 9.587 12.748 28.236 1.00 65.50 381 PRO A N 1
ATOM 2924 C CA . PRO A 1 381 ? 9.728 13.486 29.493 1.00 65.50 381 PRO A CA 1
ATOM 2925 C C . PRO A 1 381 ? 10.315 14.895 29.329 1.00 65.50 381 PRO A C 1
ATOM 2927 O O . PRO A 1 381 ? 10.080 15.754 30.176 1.00 65.50 381 PRO A O 1
ATOM 2930 N N . ASN A 1 382 ? 11.080 15.126 28.259 1.00 69.00 382 ASN A N 1
ATOM 2931 C CA . ASN A 1 382 ? 11.771 16.383 27.992 1.00 69.00 382 ASN A CA 1
ATOM 2932 C C . ASN A 1 382 ? 10.994 17.329 27.062 1.00 69.00 382 ASN A C 1
ATOM 2934 O O . ASN A 1 382 ? 11.429 18.464 26.870 1.00 69.00 382 ASN A O 1
ATOM 2938 N N . HIS A 1 383 ? 9.858 16.899 26.501 1.00 69.50 383 HIS A N 1
ATOM 2939 C CA . HIS A 1 383 ? 9.020 17.726 25.631 1.00 69.50 383 HIS A CA 1
ATOM 2940 C C . HIS A 1 383 ? 7.601 17.860 26.179 1.00 69.50 383 HIS A C 1
ATOM 2942 O O . HIS A 1 383 ? 7.004 16.926 26.715 1.00 69.50 383 HIS A O 1
ATOM 2948 N N . VAL A 1 384 ? 7.018 19.045 25.999 1.00 77.19 384 VAL A N 1
ATOM 2949 C CA . VAL A 1 384 ? 5.603 19.260 26.305 1.00 77.19 384 VAL A CA 1
ATOM 2950 C C . VAL A 1 384 ? 4.783 18.399 25.352 1.00 77.19 384 VAL A C 1
ATOM 2952 O O . VAL A 1 384 ? 4.872 18.557 24.138 1.00 77.19 384 VAL A O 1
ATOM 2955 N N . THR A 1 385 ? 3.993 17.472 25.895 1.00 78.19 385 THR A N 1
ATOM 2956 C CA . THR A 1 385 ? 3.115 16.639 25.069 1.00 78.19 385 THR A CA 1
ATOM 2957 C C . THR A 1 385 ? 1.943 17.486 24.567 1.00 78.19 385 THR A C 1
ATOM 2959 O O . THR A 1 385 ? 1.228 18.060 25.395 1.00 78.19 385 THR A O 1
ATOM 2962 N N . PRO A 1 386 ? 1.697 17.541 23.248 1.00 84.50 386 PRO A N 1
ATOM 2963 C CA . PRO A 1 386 ? 0.566 18.279 22.714 1.00 84.50 386 PRO A CA 1
ATOM 2964 C C . PRO A 1 386 ? -0.760 17.706 23.224 1.00 84.50 386 PRO A C 1
ATOM 2966 O O . PRO A 1 386 ? -1.008 16.499 23.150 1.00 84.50 386 PRO A O 1
ATOM 2969 N N . ASN A 1 387 ? -1.645 18.579 23.706 1.00 84.06 387 ASN A N 1
ATOM 2970 C CA . ASN A 1 387 ? -2.989 18.199 24.147 1.00 84.06 387 ASN A CA 1
ATOM 2971 C C . ASN A 1 387 ? -3.956 18.109 22.951 1.00 84.06 387 ASN A C 1
ATOM 2973 O O . ASN A 1 387 ? -4.874 18.916 22.812 1.00 84.06 387 ASN A O 1
ATOM 2977 N N . ALA A 1 388 ? -3.707 17.159 22.049 1.00 87.06 388 ALA A N 1
ATOM 2978 C CA . ALA A 1 388 ? -4.535 16.907 20.872 1.00 87.06 388 ALA A CA 1
ATOM 2979 C C . ALA A 1 388 ? -4.605 15.404 20.559 1.00 87.06 388 ALA A C 1
ATOM 2981 O O . ALA A 1 388 ? -3.664 14.654 20.824 1.00 87.06 388 ALA A O 1
ATOM 2982 N N . GLY A 1 389 ? -5.721 14.951 19.975 1.00 86.88 389 GLY A N 1
ATOM 2983 C CA . GLY A 1 389 ? -5.854 13.568 19.500 1.00 86.88 389 GLY A CA 1
ATOM 2984 C C . GLY A 1 389 ? -4.991 13.291 18.266 1.00 86.88 389 GLY A C 1
ATOM 2985 O O . GLY A 1 389 ? -4.479 12.184 18.095 1.00 86.88 389 GLY A O 1
ATOM 2986 N N . ALA A 1 390 ? -4.771 14.313 17.441 1.00 92.69 390 ALA A N 1
ATOM 2987 C CA . ALA A 1 390 ? -3.842 14.277 16.324 1.00 92.69 390 ALA A CA 1
ATOM 2988 C C . ALA A 1 390 ? -3.260 15.670 16.049 1.00 92.69 390 ALA A C 1
ATOM 2990 O O . ALA A 1 390 ? -3.908 16.682 16.325 1.00 92.69 390 ALA A O 1
ATOM 2991 N N . LEU A 1 391 ? -2.067 15.717 15.460 1.00 94.31 391 LEU A N 1
ATOM 2992 C CA . LEU A 1 391 ? -1.512 16.917 14.842 1.00 94.31 391 LEU A CA 1
ATOM 2993 C C . LEU A 1 391 ? -1.431 16.733 13.332 1.00 94.31 391 LEU A C 1
ATOM 2995 O O . LEU A 1 391 ? -1.136 15.636 12.860 1.00 94.31 391 LEU A O 1
ATOM 2999 N N . ILE A 1 392 ? -1.644 17.808 12.583 1.00 95.31 392 ILE A N 1
ATOM 3000 C CA . ILE A 1 392 ? -1.482 17.820 11.132 1.00 95.31 392 ILE A CA 1
ATOM 3001 C C . ILE A 1 392 ? -0.493 18.905 10.713 1.00 95.31 392 ILE A C 1
ATOM 3003 O O . ILE A 1 392 ? -0.583 20.055 11.145 1.00 95.31 392 ILE A O 1
ATOM 3007 N N . SER A 1 393 ? 0.459 18.526 9.867 1.00 95.06 393 SER A N 1
ATOM 3008 C CA . SER A 1 393 ? 1.429 19.433 9.258 1.00 95.06 393 SER A CA 1
ATOM 3009 C C . SER A 1 393 ? 1.376 19.283 7.746 1.00 95.06 393 SER A C 1
ATOM 3011 O O . SER A 1 393 ? 1.409 18.157 7.254 1.00 95.06 393 SER A O 1
ATOM 3013 N N . PHE A 1 394 ? 1.302 20.399 7.020 1.00 94.19 394 PHE A N 1
ATOM 3014 C CA . PHE A 1 394 ? 1.295 20.434 5.557 1.00 94.19 394 PHE A CA 1
ATOM 3015 C C . PHE A 1 394 ? 2.635 20.934 5.014 1.00 94.19 394 PHE A C 1
ATOM 3017 O O . PHE A 1 394 ? 3.233 21.857 5.568 1.00 94.19 394 PHE A O 1
ATOM 3024 N N . SER A 1 395 ? 3.093 20.369 3.896 1.00 91.19 395 SER A N 1
ATOM 3025 C CA . SER A 1 395 ? 4.341 20.772 3.235 1.00 91.19 395 SER A CA 1
ATOM 3026 C C . SER A 1 395 ? 4.282 22.185 2.664 1.00 91.19 395 SER A C 1
ATOM 3028 O O . SER A 1 395 ? 5.311 22.841 2.557 1.00 91.19 395 SER A O 1
ATOM 3030 N N . ASN A 1 396 ? 3.084 22.665 2.324 1.00 87.81 396 ASN A N 1
ATOM 3031 C CA . ASN A 1 396 ? 2.849 24.028 1.848 1.00 87.81 396 ASN A CA 1
ATOM 3032 C C . ASN A 1 396 ? 2.817 25.078 2.981 1.00 87.81 396 ASN A C 1
ATOM 3034 O O . ASN A 1 396 ? 2.612 26.260 2.716 1.00 87.81 396 ASN A O 1
ATOM 3038 N N . GLY A 1 397 ? 3.004 24.660 4.240 1.00 87.19 397 GLY A N 1
ATOM 3039 C CA . GLY A 1 397 ? 3.005 25.551 5.399 1.00 87.19 397 GLY A CA 1
ATOM 3040 C C . GLY A 1 397 ? 1.617 25.996 5.867 1.00 87.19 397 GLY A C 1
ATOM 3041 O O . GLY A 1 397 ? 1.526 26.943 6.644 1.00 87.19 397 GLY A O 1
ATOM 3042 N N . ALA A 1 398 ? 0.531 25.350 5.430 1.00 88.44 398 ALA A N 1
ATOM 3043 C CA . ALA A 1 398 ? -0.812 25.661 5.911 1.00 88.44 398 ALA A CA 1
ATOM 3044 C C . ALA A 1 398 ? -0.944 25.405 7.425 1.00 88.44 398 ALA A C 1
ATOM 3046 O O . ALA A 1 398 ? -0.862 24.269 7.895 1.00 88.44 398 ALA A O 1
ATOM 3047 N N . MET A 1 399 ? -1.191 26.482 8.177 1.00 88.81 399 MET A N 1
ATOM 3048 C CA . MET A 1 399 ? -1.363 26.468 9.641 1.00 88.81 399 MET A CA 1
ATOM 3049 C C . MET A 1 399 ? -2.791 26.817 10.086 1.00 88.81 399 MET A C 1
ATOM 3051 O O . MET A 1 399 ? -3.098 26.796 11.275 1.00 88.81 399 MET A O 1
ATOM 3055 N N . THR A 1 400 ? -3.673 27.176 9.151 1.00 87.00 400 THR A N 1
ATOM 3056 C CA . THR A 1 400 ? -5.056 27.588 9.430 1.00 87.00 400 THR A CA 1
ATOM 3057 C C . THR A 1 400 ? -6.000 27.062 8.356 1.00 87.00 400 THR A C 1
ATOM 3059 O O . THR A 1 400 ? -5.585 26.877 7.213 1.00 87.00 400 THR A O 1
ATOM 3062 N N . LEU A 1 401 ? -7.279 26.865 8.703 1.00 86.31 401 LEU A N 1
ATOM 3063 C CA . LEU A 1 401 ? -8.306 26.334 7.793 1.00 86.31 401 LEU A CA 1
ATOM 3064 C C . LEU A 1 401 ? -8.364 27.035 6.419 1.00 86.31 401 LEU A C 1
ATOM 3066 O O . LEU A 1 401 ? -8.427 26.317 5.424 1.00 86.31 401 LEU A O 1
ATOM 3070 N N . PRO A 1 402 ? -8.301 28.381 6.308 1.00 89.25 402 PRO A N 1
ATOM 3071 C CA . PRO A 1 402 ? -8.364 29.052 5.005 1.00 89.25 402 PRO A CA 1
ATOM 3072 C C . PRO A 1 402 ? -7.182 28.748 4.077 1.00 89.25 402 PRO A C 1
ATOM 3074 O O . PRO A 1 402 ? -7.305 28.916 2.869 1.00 89.25 402 PRO A O 1
ATOM 3077 N N . ALA A 1 403 ? -6.042 28.323 4.629 1.00 88.44 403 ALA A N 1
ATOM 3078 C CA . ALA A 1 403 ? -4.847 27.967 3.868 1.00 88.44 403 ALA A CA 1
ATOM 3079 C C . ALA A 1 403 ? -4.804 26.476 3.485 1.00 88.44 403 ALA A C 1
ATOM 3081 O O . ALA A 1 403 ? -3.881 26.051 2.792 1.00 88.44 403 ALA A O 1
ATOM 3082 N N . VAL A 1 404 ? -5.764 25.665 3.948 1.00 90.50 404 VAL A N 1
ATOM 3083 C CA . VAL A 1 404 ? -5.772 24.222 3.690 1.00 90.50 404 VAL A CA 1
ATOM 3084 C C . VAL A 1 404 ? -6.290 23.926 2.276 1.00 90.50 404 VAL A C 1
ATOM 3086 O O . VAL A 1 404 ? -7.370 24.394 1.914 1.00 90.50 404 VAL A O 1
ATOM 3089 N N . PRO A 1 405 ? -5.579 23.100 1.484 1.00 88.06 405 PRO A N 1
ATOM 3090 C CA . PRO A 1 405 ? -6.058 22.638 0.181 1.00 88.06 405 PRO A CA 1
ATOM 3091 C C . PRO A 1 405 ? -7.382 21.869 0.279 1.00 88.06 405 PRO A C 1
ATOM 3093 O O . PRO A 1 405 ? -7.661 21.232 1.293 1.00 88.06 405 PRO A O 1
ATOM 3096 N N . GLU A 1 406 ? -8.168 21.812 -0.801 1.00 90.12 406 GLU A N 1
ATOM 3097 C CA . GLU A 1 406 ? -9.471 21.117 -0.811 1.00 90.12 406 GLU A CA 1
ATOM 3098 C C . GLU A 1 406 ? -9.376 19.653 -0.336 1.00 90.12 406 GLU A C 1
ATOM 3100 O O . GLU A 1 406 ? -10.177 19.193 0.481 1.00 90.12 406 GLU A O 1
ATOM 3105 N N . ALA A 1 407 ? -8.355 18.919 -0.794 1.00 90.88 407 ALA A N 1
ATOM 3106 C CA . ALA A 1 407 ? -8.115 17.545 -0.357 1.00 90.88 407 ALA A CA 1
ATOM 3107 C C . ALA A 1 407 ? -7.829 17.453 1.156 1.00 90.88 407 ALA A C 1
ATOM 3109 O O . ALA A 1 407 ? -8.232 16.482 1.803 1.00 90.88 407 ALA A O 1
ATOM 3110 N N . GLY A 1 408 ? -7.188 18.478 1.725 1.00 92.44 408 GLY A N 1
ATOM 3111 C CA . GLY A 1 408 ? -6.939 18.604 3.157 1.00 92.44 408 GLY A CA 1
ATOM 3112 C C . GLY A 1 408 ? -8.205 18.917 3.956 1.00 92.44 408 GLY A C 1
ATOM 3113 O O . GLY A 1 408 ? -8.357 18.396 5.057 1.00 92.44 408 GLY A O 1
ATOM 3114 N N . LEU A 1 409 ? -9.152 19.682 3.399 1.00 92.50 409 LEU A N 1
ATOM 3115 C CA . LEU A 1 409 ? -10.457 19.929 4.029 1.00 92.50 409 LEU A CA 1
ATOM 3116 C C . LEU A 1 409 ? -11.243 18.624 4.212 1.00 92.50 409 LEU A C 1
ATOM 3118 O O . LEU A 1 409 ? -11.714 18.343 5.312 1.00 92.50 409 LEU A O 1
ATOM 3122 N N . LYS A 1 410 ? -11.299 17.785 3.170 1.00 92.38 410 LYS A N 1
ATOM 3123 C CA . LYS A 1 410 ? -11.936 16.454 3.231 1.00 92.38 410 LYS A CA 1
ATOM 3124 C C . LYS A 1 410 ? -11.246 15.526 4.234 1.00 92.38 410 LYS A C 1
ATOM 3126 O O . LYS A 1 410 ? -11.916 14.789 4.953 1.00 92.38 410 LYS A O 1
ATOM 3131 N N . LEU A 1 411 ? -9.912 15.578 4.323 1.00 94.06 411 LEU A N 1
ATOM 3132 C CA . LEU A 1 411 ? -9.178 14.846 5.357 1.00 94.06 411 LEU A CA 1
ATOM 3133 C C . LEU A 1 411 ? -9.582 15.324 6.757 1.00 94.06 411 LEU A C 1
ATOM 3135 O O . LEU A 1 411 ? -9.849 14.500 7.623 1.00 94.06 411 LEU A O 1
ATOM 3139 N N . MET A 1 412 ? -9.655 16.633 6.994 1.00 91.88 412 MET A N 1
ATOM 3140 C CA . MET A 1 412 ? -10.061 17.159 8.301 1.00 91.88 412 MET A CA 1
ATOM 3141 C C . MET A 1 412 ? -11.498 16.787 8.663 1.00 91.88 412 MET A C 1
ATOM 3143 O O . MET A 1 412 ? -11.744 16.425 9.811 1.00 91.88 412 MET A O 1
ATOM 3147 N N . GLU A 1 413 ? -12.422 16.808 7.701 1.00 91.00 413 GLU A N 1
ATOM 3148 C CA . GLU A 1 413 ? -13.790 16.322 7.900 1.00 91.00 413 GLU A CA 1
ATOM 3149 C C . GLU A 1 413 ? -13.794 14.848 8.330 1.00 91.00 413 GLU A C 1
ATOM 3151 O O . GLU A 1 413 ? -14.427 14.484 9.320 1.00 91.00 413 GLU A O 1
ATOM 3156 N N . LEU A 1 414 ? -13.013 14.004 7.651 1.00 91.69 414 LEU A N 1
ATOM 3157 C CA . LEU A 1 414 ? -12.859 12.592 7.994 1.00 91.69 414 LEU A CA 1
ATOM 3158 C C . LEU A 1 414 ? -12.291 12.398 9.410 1.00 91.69 414 LEU A C 1
ATOM 3160 O O . LEU A 1 414 ? -12.762 11.526 10.147 1.00 91.69 414 LEU A O 1
ATOM 3164 N N . LEU A 1 415 ? -11.304 13.210 9.802 1.00 91.06 415 LEU A N 1
ATOM 3165 C CA . LEU A 1 415 ? -10.702 13.189 11.140 1.00 91.06 415 LEU A CA 1
ATOM 3166 C C . LEU A 1 415 ? -11.680 13.656 12.229 1.00 91.06 415 LEU A C 1
ATOM 3168 O O . LEU A 1 415 ? -11.641 13.139 13.351 1.00 91.06 415 LEU A O 1
ATOM 3172 N N . ASP A 1 416 ? -12.561 14.609 11.922 1.00 87.94 416 ASP A N 1
ATOM 3173 C CA . ASP A 1 416 ? -13.617 15.047 12.838 1.00 87.94 416 ASP A CA 1
ATOM 3174 C C . ASP A 1 416 ? -14.727 13.998 12.978 1.00 87.94 416 ASP A C 1
ATOM 3176 O O . ASP A 1 416 ? -15.166 13.709 14.094 1.00 87.94 416 ASP A O 1
ATOM 3180 N N . GLN A 1 417 ? -15.103 13.328 11.882 1.00 85.25 417 GLN A N 1
ATOM 3181 C CA . GLN A 1 417 ? -15.980 12.151 11.919 1.00 85.25 417 GLN A CA 1
ATOM 3182 C C . GLN A 1 417 ? -15.379 11.035 12.790 1.00 85.25 417 GLN A C 1
ATOM 3184 O O . GLN A 1 417 ? -16.092 10.409 13.576 1.00 85.25 417 GLN A O 1
ATOM 3189 N N . ASP A 1 418 ? -14.054 10.854 12.731 1.00 83.88 418 ASP A N 1
ATOM 3190 C CA . ASP A 1 418 ? -13.287 9.966 13.614 1.00 83.88 418 ASP A CA 1
ATOM 3191 C C . ASP A 1 418 ? -13.120 10.500 15.044 1.00 83.88 418 ASP A C 1
ATOM 3193 O O . ASP A 1 418 ? -12.510 9.839 15.886 1.00 83.88 418 ASP A O 1
ATOM 3197 N N . ARG A 1 419 ? -13.638 11.691 15.357 1.00 83.00 419 ARG A N 1
ATOM 3198 C CA . ARG A 1 419 ? -13.542 12.333 16.677 1.00 83.00 419 ARG A CA 1
ATOM 3199 C C . ARG A 1 419 ? -12.097 12.502 17.166 1.00 83.00 419 ARG A C 1
ATOM 3201 O O . ARG A 1 419 ? -11.852 12.471 18.374 1.00 83.00 419 ARG A O 1
ATOM 3208 N N . LEU A 1 420 ? -11.146 12.669 16.242 1.00 84.25 420 LEU A N 1
ATOM 3209 C CA . LEU A 1 420 ? -9.725 12.871 16.550 1.00 84.25 420 LEU A CA 1
ATOM 3210 C C . LEU A 1 420 ? -9.384 14.319 16.898 1.00 84.25 420 LEU A C 1
ATOM 3212 O O . LEU A 1 420 ? -8.407 14.535 17.611 1.00 84.25 420 LEU A O 1
ATOM 3216 N N . SER A 1 421 ? -10.186 15.280 16.426 1.00 83.38 421 SER A N 1
ATOM 3217 C CA . SER A 1 421 ? -10.001 16.721 16.657 1.00 83.38 421 SER A CA 1
ATOM 3218 C C . SER A 1 421 ? -8.553 17.168 16.375 1.00 83.38 421 SER A C 1
ATOM 3220 O O . SER A 1 421 ? -7.799 17.440 17.314 1.00 83.38 421 SER A O 1
ATOM 3222 N N . PRO A 1 422 ? -8.128 17.182 15.095 1.00 89.31 422 PRO A N 1
ATOM 3223 C CA . PRO A 1 422 ? -6.749 17.493 14.737 1.00 89.31 422 PRO A CA 1
ATOM 3224 C C . PRO A 1 422 ? -6.401 18.958 15.033 1.00 89.31 422 PRO A C 1
ATOM 3226 O O . PRO A 1 422 ? -7.214 19.855 14.812 1.00 89.31 422 PRO A O 1
ATOM 3229 N N . ARG A 1 423 ? -5.168 19.205 15.486 1.00 92.50 423 ARG A N 1
ATOM 3230 C CA . ARG A 1 423 ? -4.589 20.549 15.634 1.00 92.50 423 ARG A CA 1
ATOM 3231 C C . ARG A 1 423 ? -3.488 20.772 14.597 1.00 92.50 423 ARG A C 1
ATOM 3233 O O . ARG A 1 423 ? -2.728 19.856 14.294 1.00 92.50 423 ARG A O 1
ATOM 3240 N N . PHE A 1 424 ? -3.387 21.983 14.060 1.00 94.19 424 PHE A N 1
ATOM 3241 C CA . PHE A 1 424 ? -2.298 22.348 13.154 1.00 94.19 424 PHE A CA 1
ATOM 3242 C C . PHE A 1 424 ? -0.963 22.448 13.892 1.00 94.19 424 PHE A C 1
ATOM 3244 O O . PHE A 1 424 ? -0.903 22.909 15.032 1.00 94.19 424 PHE A O 1
ATOM 3251 N N . VAL A 1 425 ? 0.112 22.054 13.216 1.00 92.62 425 VAL A N 1
ATOM 3252 C CA . VAL A 1 425 ? 1.477 22.362 13.648 1.00 92.62 425 VAL A CA 1
ATOM 3253 C C . VAL A 1 425 ? 1.788 23.803 13.243 1.00 92.62 425 VAL A C 1
ATOM 3255 O O . VAL A 1 425 ? 2.159 24.077 12.105 1.00 92.62 425 VAL A O 1
ATOM 3258 N N . ASP A 1 426 ? 1.570 24.723 14.178 1.00 88.81 426 ASP A N 1
ATOM 3259 C CA . ASP A 1 426 ? 1.634 26.181 14.003 1.00 88.81 426 ASP A CA 1
ATOM 3260 C C . ASP A 1 426 ? 2.935 26.814 14.537 1.00 88.81 426 ASP A C 1
ATOM 3262 O O . ASP A 1 426 ? 3.070 28.036 14.577 1.00 88.81 426 ASP A O 1
ATOM 3266 N N . GLY A 1 427 ? 3.896 25.990 14.969 1.00 87.06 427 GLY A N 1
ATOM 3267 C CA . GLY A 1 427 ? 5.135 26.438 15.614 1.00 87.06 427 GLY A CA 1
ATOM 3268 C C . GLY A 1 427 ? 4.992 26.749 17.110 1.00 87.06 427 GLY A C 1
ATOM 3269 O O . GLY A 1 427 ? 5.933 27.252 17.728 1.00 87.06 427 GLY A O 1
ATOM 3270 N N . GLY A 1 428 ? 3.842 26.448 17.724 1.00 89.00 428 GLY A N 1
ATOM 3271 C CA . GLY A 1 428 ? 3.672 26.497 19.173 1.00 89.00 428 GLY A CA 1
ATOM 3272 C C . GLY A 1 428 ? 4.643 25.565 19.909 1.00 89.00 428 GLY A C 1
ATOM 3273 O O . GLY A 1 428 ? 5.019 24.509 19.407 1.00 89.00 428 GLY A O 1
ATOM 3274 N N . ARG A 1 429 ? 5.043 25.931 21.135 1.00 86.88 429 ARG A N 1
ATOM 3275 C CA . ARG A 1 429 ? 6.078 25.208 21.910 1.00 86.88 429 ARG A CA 1
ATOM 3276 C C . ARG A 1 429 ? 5.806 23.713 22.102 1.00 86.88 429 ARG A C 1
ATOM 3278 O O . ARG A 1 429 ? 6.753 22.954 22.259 1.00 86.88 429 ARG A O 1
ATOM 3285 N N . ASP A 1 430 ? 4.540 23.311 22.137 1.00 86.81 430 ASP A N 1
ATOM 3286 C CA . ASP A 1 430 ? 4.114 21.922 22.314 1.00 86.81 430 ASP A CA 1
ATOM 3287 C C . ASP A 1 430 ? 4.015 21.134 20.999 1.00 86.81 430 ASP A C 1
ATOM 3289 O O . ASP A 1 430 ? 3.848 19.918 21.036 1.00 86.81 430 ASP A O 1
ATOM 3293 N N . VAL A 1 431 ? 4.123 21.804 19.846 1.00 89.62 431 VAL A N 1
ATOM 3294 C CA . VAL A 1 431 ? 4.020 21.188 18.513 1.00 89.62 431 VAL A CA 1
ATOM 3295 C C . VAL A 1 431 ? 5.286 21.334 17.653 1.00 89.62 431 VAL A C 1
ATOM 3297 O O . VAL A 1 431 ? 5.345 20.751 16.571 1.00 89.62 431 VAL A O 1
ATOM 3300 N N . VAL A 1 432 ? 6.307 22.060 18.125 1.00 88.00 432 VAL A N 1
ATOM 3301 C CA . VAL A 1 432 ? 7.623 22.142 17.463 1.00 88.00 432 VAL A CA 1
ATOM 3302 C C . VAL A 1 432 ? 8.248 20.751 17.331 1.00 88.00 432 VAL A C 1
ATOM 3304 O O . VAL A 1 432 ? 8.249 19.968 18.281 1.00 88.00 432 VAL A O 1
ATOM 3307 N N . GLY A 1 433 ? 8.807 20.454 16.156 1.00 87.19 433 GLY A N 1
ATOM 3308 C CA . GLY A 1 433 ? 9.417 19.162 15.825 1.00 87.19 433 GLY A CA 1
ATOM 3309 C C . GLY A 1 433 ? 8.464 18.178 15.139 1.00 87.19 433 GLY A C 1
ATOM 3310 O O . GLY A 1 433 ? 8.905 17.116 14.693 1.00 87.19 433 GLY A O 1
ATOM 3311 N N . TYR A 1 434 ? 7.177 18.523 15.026 1.00 90.88 434 TYR A N 1
ATOM 3312 C CA . TYR A 1 434 ? 6.171 17.760 14.276 1.00 90.88 434 TYR A CA 1
ATOM 3313 C C . TYR A 1 434 ? 5.880 18.356 12.891 1.00 90.88 434 TYR A C 1
ATOM 3315 O O . TYR A 1 434 ? 4.896 17.997 12.241 1.00 90.88 434 TYR A O 1
ATOM 3323 N N . GLU A 1 435 ? 6.718 19.267 12.405 1.00 91.31 435 GLU A N 1
ATOM 3324 C CA . GLU A 1 435 ? 6.628 19.767 11.040 1.00 91.31 435 GLU A CA 1
ATOM 3325 C C . GLU A 1 435 ? 6.929 18.646 10.029 1.00 91.31 435 GLU A C 1
ATOM 3327 O O . GLU A 1 435 ? 7.557 17.635 10.352 1.00 91.31 435 GLU A O 1
ATOM 3332 N N . VAL A 1 436 ? 6.521 18.828 8.769 1.00 88.12 436 VAL A N 1
ATOM 3333 C CA . VAL A 1 436 ? 6.837 17.879 7.685 1.00 88.12 436 VAL A CA 1
ATOM 3334 C C . VAL A 1 436 ? 8.344 17.591 7.578 1.00 88.12 436 VAL A C 1
ATOM 3336 O O . VAL A 1 436 ? 8.743 16.469 7.268 1.00 88.12 436 VAL A O 1
ATOM 3339 N N . GLY A 1 437 ? 9.186 18.590 7.855 1.00 80.94 437 GLY A N 1
ATOM 3340 C CA . GLY A 1 437 ? 10.640 18.463 7.787 1.00 80.94 437 GLY A CA 1
ATOM 3341 C C . GLY A 1 437 ? 11.162 18.094 6.390 1.00 80.94 437 GLY A C 1
ATOM 3342 O O . GLY A 1 437 ? 10.459 18.173 5.379 1.00 80.94 437 GLY A O 1
ATOM 3343 N N . SER A 1 438 ? 12.427 17.676 6.328 1.00 82.50 438 SER A N 1
ATOM 3344 C CA . SER A 1 438 ? 13.150 17.332 5.094 1.00 82.50 438 SER A CA 1
ATOM 3345 C C . SER A 1 438 ? 13.094 15.836 4.758 1.00 82.50 438 SER A C 1
ATOM 3347 O O . SER A 1 438 ? 14.100 15.232 4.376 1.00 82.50 438 SER A O 1
ATOM 3349 N N . THR A 1 439 ? 11.921 15.211 4.910 1.00 91.50 439 THR A N 1
ATOM 3350 C CA . THR A 1 439 ? 11.759 13.807 4.502 1.00 91.50 439 THR A CA 1
ATOM 3351 C C . THR A 1 439 ? 11.964 13.662 2.988 1.00 91.50 439 THR A C 1
ATOM 3353 O O . THR A 1 439 ? 11.536 14.532 2.227 1.00 91.50 439 THR A O 1
ATOM 3356 N N . PRO A 1 440 ? 12.568 12.564 2.502 1.00 91.81 440 PRO A N 1
ATOM 3357 C CA . PRO A 1 440 ? 12.747 12.348 1.065 1.00 91.81 440 PRO A CA 1
ATOM 3358 C C . PRO A 1 440 ? 11.439 12.447 0.264 1.00 91.81 440 PRO A C 1
ATOM 3360 O O . PRO A 1 440 ? 11.440 12.911 -0.874 1.00 91.81 440 PRO A O 1
ATOM 3363 N N . GLN A 1 441 ? 10.320 12.029 0.865 1.00 93.56 441 GLN A N 1
ATOM 3364 C CA . GLN A 1 441 ? 9.004 12.029 0.229 1.00 93.56 441 GLN A CA 1
ATOM 3365 C C . GLN A 1 441 ? 8.427 13.444 0.107 1.00 93.56 441 GLN A C 1
ATOM 3367 O O . GLN A 1 441 ? 7.865 13.771 -0.935 1.00 93.56 441 GLN A O 1
ATOM 3372 N N . SER A 1 442 ? 8.601 14.297 1.125 1.00 93.38 442 SER A N 1
ATOM 3373 C CA . SER A 1 442 ? 8.154 15.694 1.061 1.00 93.38 442 SER A CA 1
ATOM 3374 C C . SER A 1 442 ? 8.996 16.531 0.098 1.00 93.38 442 SER A C 1
ATOM 3376 O O . SER A 1 442 ? 8.446 17.363 -0.616 1.00 93.38 442 SER A O 1
ATOM 3378 N N . LEU A 1 443 ? 10.307 16.282 0.010 1.00 91.50 443 LEU A N 1
ATOM 3379 C CA . LEU A 1 443 ? 11.197 17.009 -0.908 1.00 91.50 443 LEU A CA 1
ATOM 3380 C C . LEU A 1 443 ? 10.816 16.822 -2.380 1.00 91.50 443 LEU A C 1
ATOM 3382 O O . LEU A 1 443 ? 10.993 17.740 -3.175 1.00 91.50 443 LEU A O 1
ATOM 3386 N N . TYR A 1 444 ? 10.259 15.662 -2.738 1.00 91.56 444 TYR A N 1
ATOM 3387 C CA . TYR A 1 444 ? 9.795 15.416 -4.101 1.00 91.56 444 TYR A CA 1
ATOM 3388 C C . TYR A 1 444 ? 8.586 16.276 -4.493 1.00 91.56 444 TYR A C 1
ATOM 3390 O O . TYR A 1 444 ? 8.335 16.443 -5.682 1.00 91.56 444 TYR A O 1
ATOM 3398 N N . MET A 1 445 ? 7.855 16.869 -3.537 1.00 90.69 445 MET A N 1
ATOM 3399 C CA . MET A 1 445 ? 6.727 17.752 -3.870 1.00 90.69 445 MET A CA 1
ATOM 3400 C C . MET A 1 445 ? 7.159 18.940 -4.733 1.00 90.69 445 MET A C 1
ATOM 3402 O O . MET A 1 445 ? 6.385 19.372 -5.582 1.00 90.69 445 MET A O 1
ATOM 3406 N N . ASN A 1 446 ? 8.406 19.402 -4.585 1.00 87.19 446 ASN A N 1
ATOM 3407 C CA . ASN A 1 446 ? 8.976 20.484 -5.393 1.00 87.19 446 ASN A CA 1
ATOM 3408 C C . ASN A 1 446 ? 9.061 20.139 -6.891 1.00 87.19 446 ASN A C 1
ATOM 3410 O O . ASN A 1 446 ? 9.059 21.039 -7.723 1.00 87.19 446 ASN A O 1
ATOM 3414 N N . GLU A 1 447 ? 9.094 18.847 -7.230 1.00 88.31 447 GLU A N 1
ATOM 3415 C CA . GLU A 1 447 ? 9.144 18.333 -8.605 1.00 88.31 447 GLU A CA 1
ATOM 3416 C C . GLU A 1 447 ? 7.745 17.996 -9.151 1.00 88.31 447 GLU A C 1
ATOM 3418 O O . GLU A 1 447 ? 7.597 17.360 -10.196 1.00 88.31 447 GLU A O 1
ATOM 3423 N N . THR A 1 448 ? 6.689 18.380 -8.431 1.00 89.00 448 THR A N 1
ATOM 3424 C CA . THR A 1 448 ? 5.302 18.083 -8.794 1.00 89.00 448 THR A CA 1
ATOM 3425 C C . THR A 1 448 ? 4.463 19.353 -8.870 1.00 89.00 448 THR A C 1
ATOM 3427 O O . THR A 1 448 ? 4.705 20.325 -8.164 1.00 89.00 448 THR A O 1
ATOM 3430 N N . LEU A 1 449 ? 3.439 19.341 -9.725 1.00 84.12 449 LEU A N 1
ATOM 3431 C CA . LEU A 1 449 ? 2.481 20.440 -9.846 1.00 84.12 449 LEU A CA 1
ATOM 3432 C C . LEU A 1 449 ? 1.138 20.034 -9.241 1.00 84.12 449 LEU A C 1
ATOM 3434 O O . LEU A 1 449 ? 0.597 18.983 -9.586 1.00 84.12 449 LEU A O 1
ATOM 3438 N N . GLY A 1 450 ? 0.604 20.875 -8.351 1.00 83.75 450 GLY A N 1
ATOM 3439 C CA . GLY A 1 450 ? -0.720 20.691 -7.749 1.00 83.75 450 GLY A CA 1
ATOM 3440 C C . GLY A 1 450 ? -0.847 19.466 -6.838 1.00 83.75 450 GLY A C 1
ATOM 3441 O O . GLY A 1 450 ? -1.960 18.989 -6.632 1.00 83.75 450 GLY A O 1
ATOM 3442 N N . LYS A 1 451 ? 0.264 18.924 -6.327 1.00 92.50 451 LYS A N 1
ATOM 3443 C CA . LYS A 1 451 ? 0.266 17.804 -5.377 1.00 92.50 451 LYS A CA 1
ATOM 3444 C C . LYS A 1 451 ? 0.651 18.303 -3.994 1.00 92.50 451 LYS A C 1
ATOM 3446 O O . LYS A 1 451 ? 1.430 19.239 -3.858 1.00 92.50 451 LYS A O 1
ATOM 3451 N N . GLU A 1 452 ? 0.075 17.677 -2.980 1.00 93.75 452 GLU A N 1
ATOM 3452 C CA . GLU A 1 452 ? 0.172 18.125 -1.594 1.00 93.75 452 GLU A CA 1
ATOM 3453 C C . GLU A 1 452 ? 0.703 17.000 -0.713 1.00 93.75 452 GLU A C 1
ATOM 3455 O O . GLU A 1 452 ? 0.437 15.822 -0.962 1.00 93.75 452 GLU A O 1
ATOM 3460 N N . PHE A 1 453 ? 1.414 17.356 0.353 1.00 96.31 453 PHE A N 1
ATOM 3461 C CA . PHE A 1 453 ? 1.926 16.400 1.326 1.00 96.31 453 PHE A CA 1
ATOM 3462 C C . PHE A 1 453 ? 1.576 16.849 2.738 1.00 96.31 453 PHE A C 1
ATOM 3464 O O . PHE A 1 453 ? 1.774 18.006 3.107 1.00 96.31 453 PHE A O 1
ATOM 3471 N N . ALA A 1 454 ? 1.084 15.919 3.548 1.00 96.69 454 ALA A N 1
ATOM 3472 C CA . ALA A 1 454 ? 0.837 16.142 4.958 1.00 96.69 454 ALA A CA 1
ATOM 3473 C C . ALA A 1 454 ? 1.389 14.999 5.812 1.00 96.69 454 ALA A C 1
ATOM 3475 O O . ALA A 1 454 ? 1.355 13.831 5.420 1.00 96.69 454 ALA A O 1
ATOM 3476 N N . ILE A 1 455 ? 1.849 15.336 7.015 1.00 97.06 455 ILE A N 1
ATOM 3477 C CA . ILE A 1 455 ? 2.094 14.361 8.075 1.00 97.06 455 ILE A CA 1
ATOM 3478 C C . ILE A 1 455 ? 0.967 14.467 9.094 1.00 97.06 455 ILE A C 1
ATOM 3480 O O . ILE A 1 455 ? 0.667 15.552 9.596 1.00 97.06 455 ILE A O 1
ATOM 3484 N N . LEU A 1 456 ? 0.363 13.323 9.402 1.00 96.69 456 LEU A N 1
ATOM 3485 C CA . LEU A 1 456 ? -0.608 13.171 10.470 1.00 96.69 456 LEU A CA 1
ATOM 3486 C C . LEU A 1 456 ? 0.064 12.464 11.647 1.00 96.69 456 LEU A C 1
ATOM 3488 O O . LEU A 1 456 ? 0.371 11.274 11.574 1.00 96.69 456 LEU A O 1
ATOM 3492 N N . TRP A 1 457 ? 0.276 13.198 12.733 1.00 95.06 457 TRP A N 1
ATOM 3493 C CA . TRP A 1 457 ? 0.888 12.695 13.955 1.00 95.06 457 TRP A CA 1
ATOM 3494 C C . TRP A 1 457 ? -0.185 12.298 14.963 1.00 95.06 457 TRP A C 1
ATOM 3496 O O . TRP A 1 457 ? -0.931 13.137 15.461 1.00 95.06 457 TRP A O 1
ATOM 3506 N N . LEU A 1 458 ? -0.261 11.013 15.286 1.00 94.00 458 LEU A N 1
ATOM 3507 C CA . LEU A 1 458 ? -1.269 10.462 16.188 1.00 94.00 458 LEU A CA 1
ATOM 3508 C C . LEU A 1 458 ? -0.767 10.420 17.628 1.00 94.00 458 LEU A C 1
ATOM 3510 O O . LEU A 1 458 ? 0.348 9.957 17.897 1.00 94.00 458 LEU A O 1
ATOM 3514 N N . SER A 1 459 ? -1.628 10.825 18.560 1.00 92.12 459 SER A N 1
ATOM 3515 C CA . SER A 1 459 ? -1.332 10.732 19.986 1.00 92.12 459 SER A CA 1
ATOM 3516 C C . SER A 1 459 ? -1.433 9.285 20.497 1.00 92.12 459 SER A C 1
ATOM 3518 O O . SER A 1 459 ? -2.131 8.454 19.899 1.00 92.12 459 SER A O 1
ATOM 3520 N N . PRO A 1 460 ? -0.793 8.950 21.636 1.00 89.31 460 PRO A N 1
ATOM 3521 C CA . PRO A 1 460 ? -0.952 7.653 22.297 1.00 89.31 460 PRO A CA 1
ATOM 3522 C C . PRO A 1 460 ? -2.405 7.256 22.573 1.00 89.31 460 PRO A C 1
ATOM 3524 O O . PRO A 1 460 ? -2.766 6.100 22.358 1.00 89.31 460 PRO A O 1
ATOM 3527 N N . THR A 1 461 ? -3.249 8.197 22.994 1.00 87.00 461 THR A N 1
ATOM 3528 C CA . THR A 1 461 ? -4.657 7.923 23.314 1.00 87.00 461 THR A CA 1
ATOM 3529 C C . THR A 1 461 ? -5.485 7.665 22.060 1.00 87.00 461 THR A C 1
ATOM 3531 O O . THR A 1 461 ? -6.271 6.720 22.034 1.00 87.00 461 THR A O 1
ATOM 3534 N N . ALA A 1 462 ? -5.263 8.430 20.988 1.00 87.94 462 ALA A N 1
ATOM 3535 C CA . ALA A 1 462 ? -5.941 8.223 19.713 1.00 87.94 462 ALA A CA 1
ATOM 3536 C C . ALA A 1 462 ? -5.631 6.842 19.123 1.00 87.94 462 ALA A C 1
ATOM 3538 O O . ALA A 1 462 ? -6.539 6.072 18.793 1.00 87.94 462 ALA A O 1
ATOM 3539 N N . ARG A 1 463 ? -4.342 6.493 19.044 1.00 89.00 463 ARG A N 1
ATOM 3540 C CA . ARG A 1 463 ? -3.891 5.245 18.416 1.00 89.00 463 ARG A CA 1
ATOM 3541 C C . ARG A 1 463 ? -4.155 4.001 19.268 1.00 89.00 463 ARG A C 1
ATOM 3543 O O . ARG A 1 463 ? -4.291 2.915 18.713 1.00 89.00 463 ARG A O 1
ATOM 3550 N N . ALA A 1 464 ? -4.309 4.119 20.591 1.00 86.31 464 ALA A N 1
ATOM 3551 C CA . ALA A 1 464 ? -4.671 2.990 21.460 1.00 86.31 464 ALA A CA 1
ATOM 3552 C C . ALA A 1 464 ? -5.987 2.307 21.038 1.00 86.31 464 ALA A C 1
ATOM 3554 O O . ALA A 1 464 ? -6.125 1.087 21.161 1.00 86.31 464 ALA A O 1
ATOM 3555 N N . THR A 1 465 ? -6.924 3.071 20.473 1.00 86.56 465 THR A N 1
ATOM 3556 C CA . THR A 1 465 ? -8.211 2.541 19.995 1.00 86.56 465 THR A CA 1
ATOM 3557 C C . THR A 1 465 ? -8.073 1.646 18.761 1.00 86.56 465 THR A C 1
ATOM 3559 O O . THR A 1 465 ? -8.882 0.745 18.564 1.00 86.56 465 THR A O 1
ATOM 3562 N N . TYR A 1 466 ? -7.005 1.813 17.976 1.00 87.62 466 TYR A N 1
ATOM 3563 C CA . TYR A 1 466 ? -6.717 1.032 16.768 1.00 87.62 466 TYR A CA 1
ATOM 3564 C C . TYR A 1 466 ? -5.986 -0.285 17.034 1.00 87.62 466 TYR A C 1
ATOM 3566 O O . TYR A 1 466 ? -5.751 -1.043 16.099 1.00 87.62 466 TYR A O 1
ATOM 3574 N N . ARG A 1 467 ? -5.663 -0.586 18.296 1.00 85.69 467 ARG A N 1
ATOM 3575 C CA . ARG A 1 467 ? -5.049 -1.860 18.674 1.00 85.69 467 ARG A CA 1
ATOM 3576 C C . ARG A 1 467 ? -5.936 -3.030 18.238 1.00 85.69 467 ARG A C 1
ATOM 3578 O O . ARG A 1 467 ? -7.109 -3.081 18.622 1.00 85.69 467 ARG A O 1
ATOM 3585 N N . GLN A 1 468 ? -5.351 -3.997 17.533 1.00 82.69 468 GLN A N 1
ATOM 3586 C CA . GLN A 1 468 ? -6.042 -5.230 17.157 1.00 82.69 468 GLN A CA 1
ATOM 3587 C C . GLN A 1 468 ? -6.533 -5.998 18.385 1.00 82.69 468 GLN A C 1
ATOM 3589 O O . GLN A 1 468 ? -5.800 -6.189 19.360 1.00 82.69 468 GLN A O 1
ATOM 3594 N N . GLN A 1 469 ? -7.789 -6.445 18.340 1.00 83.50 469 GLN A N 1
ATOM 3595 C CA . GLN A 1 469 ? -8.401 -7.184 19.445 1.00 83.50 469 GLN A CA 1
ATOM 3596 C C . GLN A 1 469 ? -8.322 -8.705 19.287 1.00 83.50 469 GLN A C 1
ATOM 3598 O O . GLN A 1 469 ? -8.658 -9.414 20.233 1.00 83.50 469 GLN A O 1
ATOM 3603 N N . THR A 1 470 ? -7.867 -9.199 18.135 1.00 77.31 470 THR A N 1
ATOM 3604 C CA . THR A 1 470 ? -7.569 -10.618 17.868 1.00 77.31 470 THR A CA 1
ATOM 3605 C C . THR A 1 470 ? -6.397 -11.130 18.709 1.00 77.31 470 THR A C 1
ATOM 3607 O O . THR A 1 470 ? -6.413 -12.270 19.152 1.00 77.31 470 THR A O 1
ATOM 3610 N N . GLU A 1 471 ? -5.407 -10.279 18.995 1.00 75.06 471 GLU A N 1
ATOM 3611 C CA . GLU A 1 471 ? -4.226 -10.630 19.801 1.00 75.06 471 GLU A CA 1
ATOM 3612 C C . GLU A 1 471 ? -4.328 -10.169 21.269 1.00 75.06 471 GLU A C 1
ATOM 3614 O O . GLU A 1 471 ? -3.341 -10.164 22.014 1.00 75.06 471 GLU A O 1
ATOM 3619 N N . ASN A 1 472 ? -5.512 -9.746 21.728 1.00 83.38 472 ASN A N 1
ATOM 3620 C CA . ASN A 1 472 ? -5.695 -9.246 23.089 1.00 83.38 472 ASN A CA 1
ATOM 3621 C C . ASN A 1 472 ? -5.856 -10.396 24.099 1.00 83.38 472 ASN A C 1
ATOM 3623 O O . ASN A 1 472 ? -6.936 -10.630 24.643 1.00 83.38 472 ASN A O 1
ATOM 3627 N N . GLN A 1 473 ? -4.742 -11.070 24.402 1.00 84.69 473 GLN A N 1
ATOM 3628 C CA . GLN A 1 473 ? -4.693 -12.249 25.277 1.00 84.69 473 GLN A CA 1
ATOM 3629 C C . GLN A 1 473 ? -5.356 -12.030 26.645 1.00 84.69 473 GLN A C 1
ATOM 3631 O O . GLN A 1 473 ? -6.017 -12.930 27.167 1.00 84.69 473 GLN A O 1
ATOM 3636 N N . ARG A 1 474 ? -5.206 -10.829 27.228 1.00 86.12 474 ARG A N 1
ATOM 3637 C CA . ARG A 1 474 ? -5.836 -10.474 28.508 1.00 86.12 474 ARG A CA 1
ATOM 3638 C C . ARG A 1 474 ? -7.357 -10.496 28.380 1.00 86.12 474 ARG A C 1
ATOM 3640 O O . ARG A 1 474 ? -8.023 -11.130 29.195 1.00 86.12 474 ARG A O 1
ATOM 3647 N N . LEU A 1 475 ? -7.898 -9.825 27.366 1.00 86.00 475 LEU A N 1
ATOM 3648 C CA . LEU A 1 475 ? -9.338 -9.786 27.117 1.00 86.00 475 LEU A CA 1
ATOM 3649 C C . LEU A 1 475 ? -9.866 -11.185 26.766 1.00 86.00 475 LEU A C 1
ATOM 3651 O O . LEU A 1 475 ? -10.900 -11.607 27.271 1.00 86.00 475 LEU A O 1
ATOM 3655 N N . ASP A 1 476 ? -9.125 -11.964 25.980 1.00 88.44 476 ASP A N 1
ATOM 3656 C CA . ASP A 1 476 ? -9.497 -13.343 25.644 1.00 88.44 476 ASP A CA 1
ATOM 3657 C C . ASP A 1 476 ? -9.562 -14.252 26.872 1.00 88.44 476 ASP A C 1
ATOM 3659 O O . ASP A 1 476 ? -10.445 -15.104 26.970 1.00 88.44 476 ASP A O 1
ATOM 3663 N N . ALA A 1 477 ? -8.638 -14.095 27.822 1.00 89.19 477 ALA A N 1
ATOM 3664 C CA . ALA A 1 477 ? -8.668 -14.829 29.082 1.00 89.19 477 ALA A CA 1
ATOM 3665 C C . ALA A 1 477 ? -9.881 -14.434 29.944 1.00 89.19 477 ALA A C 1
ATOM 3667 O O . ALA A 1 477 ? -10.551 -15.318 30.476 1.00 89.19 477 ALA A O 1
ATOM 3668 N N . GLN A 1 478 ? -10.204 -13.136 30.027 1.00 90.50 478 GLN A N 1
ATOM 3669 C CA . GLN A 1 478 ? -11.370 -12.634 30.770 1.00 90.50 478 GLN A CA 1
ATOM 3670 C C . GLN A 1 478 ? -12.694 -13.189 30.225 1.00 90.50 478 GLN A C 1
ATOM 3672 O O . GLN A 1 478 ? -13.544 -13.647 30.981 1.00 90.50 478 GLN A O 1
ATOM 3677 N N . PHE A 1 479 ? -12.885 -13.170 28.906 1.00 92.62 479 PHE A N 1
ATOM 3678 C CA . PHE A 1 479 ? -14.132 -13.645 28.303 1.00 92.62 479 PHE A CA 1
ATOM 3679 C C . PHE A 1 479 ? -14.280 -15.167 28.412 1.00 92.62 479 PHE A C 1
ATOM 3681 O O . PHE A 1 479 ? -15.368 -15.657 28.727 1.00 92.62 479 PHE A O 1
ATOM 3688 N N . ARG A 1 480 ? -13.179 -15.915 28.243 1.00 92.81 480 ARG A N 1
ATOM 3689 C CA . ARG A 1 480 ? -13.164 -17.373 28.432 1.00 92.81 480 ARG A CA 1
ATOM 3690 C C . ARG A 1 480 ? -13.475 -17.778 29.870 1.00 92.81 480 ARG A C 1
ATOM 3692 O O . ARG A 1 480 ? -14.289 -18.676 30.061 1.00 92.81 480 ARG A O 1
ATOM 3699 N N . SER A 1 481 ? -12.894 -17.113 30.873 1.00 92.38 481 SER A N 1
ATOM 3700 C CA . SER A 1 481 ? -13.155 -17.438 32.285 1.00 92.38 481 SER A CA 1
ATOM 3701 C C . SER A 1 481 ? -14.608 -17.185 32.690 1.00 92.38 481 SER A C 1
ATOM 3703 O O . SER A 1 481 ? -15.159 -17.901 33.521 1.00 92.38 481 SER A O 1
ATOM 3705 N N . LEU A 1 482 ? -15.261 -16.209 32.055 1.00 92.75 482 LEU A N 1
ATOM 3706 C CA . LEU A 1 482 ? -16.676 -15.911 32.257 1.00 92.75 482 LEU A CA 1
ATOM 3707 C C . LEU A 1 482 ? -17.610 -16.749 31.377 1.00 92.75 482 LEU A C 1
ATOM 3709 O O . LEU A 1 482 ? -18.826 -16.560 31.451 1.00 92.75 482 LEU A O 1
ATOM 3713 N N . GLY A 1 483 ? -17.094 -17.663 30.550 1.00 93.06 483 GLY A N 1
ATOM 3714 C CA . GLY A 1 483 ? -17.897 -18.471 29.630 1.00 93.06 483 GLY A CA 1
ATOM 3715 C C . GLY A 1 483 ? -18.696 -17.629 28.629 1.00 93.06 483 GLY A C 1
ATOM 3716 O O . GLY A 1 483 ? -19.827 -17.983 28.301 1.00 93.06 483 GLY A O 1
ATOM 3717 N N . ILE A 1 484 ? -18.155 -16.481 28.209 1.00 94.38 484 ILE A N 1
ATOM 3718 C CA . ILE A 1 484 ? -18.739 -15.633 27.167 1.00 94.38 484 ILE A CA 1
ATOM 3719 C C . ILE A 1 484 ? -18.109 -16.054 25.830 1.00 94.38 484 ILE A C 1
ATOM 3721 O O . ILE A 1 484 ? -16.889 -15.950 25.689 1.00 94.38 484 ILE A O 1
ATOM 3725 N N . PRO A 1 485 ? -18.892 -16.537 24.847 1.00 94.50 485 PRO A N 1
ATOM 3726 C CA . PRO A 1 485 ? -18.345 -17.000 23.576 1.00 94.50 485 PRO A CA 1
ATOM 3727 C C . PRO A 1 485 ? -17.779 -15.834 22.757 1.00 94.50 485 PRO A C 1
ATOM 3729 O O . PRO A 1 485 ? -18.377 -14.756 22.724 1.00 94.50 485 PRO A O 1
ATOM 3732 N N . THR A 1 486 ? -16.662 -16.076 22.067 1.00 94.12 486 THR A N 1
ATOM 3733 C CA . THR A 1 486 ? -16.044 -15.141 21.115 1.00 94.12 486 THR A CA 1
ATOM 3734 C C . THR A 1 486 ? -16.233 -15.661 19.696 1.00 94.12 486 THR A C 1
ATOM 3736 O O . THR A 1 486 ? -15.926 -16.818 19.429 1.00 94.12 486 THR A O 1
ATOM 3739 N N . ASN A 1 487 ? -16.706 -14.806 18.790 1.00 92.56 487 ASN A N 1
ATOM 3740 C CA . ASN A 1 487 ? -16.873 -15.123 17.373 1.00 92.56 487 ASN A CA 1
ATOM 3741 C C . ASN A 1 487 ? -16.189 -14.066 16.497 1.00 92.56 487 ASN A C 1
ATOM 3743 O O . ASN A 1 487 ? -16.255 -12.880 16.812 1.00 92.56 487 ASN A O 1
ATOM 3747 N N . GLU A 1 488 ? -15.617 -14.473 15.369 1.00 92.31 488 GLU A N 1
ATOM 3748 C CA . GLU A 1 488 ? -15.150 -13.569 14.310 1.00 92.31 488 GLU A CA 1
ATOM 3749 C C . GLU A 1 488 ? -16.176 -13.552 13.169 1.00 92.31 488 GLU A C 1
ATOM 3751 O O . GLU A 1 488 ? -16.667 -14.609 12.767 1.00 92.31 488 GLU A O 1
ATOM 3756 N N . ARG A 1 489 ? -16.570 -12.368 12.686 1.00 91.25 489 ARG A N 1
ATOM 3757 C CA . ARG A 1 489 ? -17.490 -12.212 11.537 1.00 91.25 489 ARG A CA 1
ATOM 3758 C C . ARG A 1 489 ? -17.389 -10.819 10.919 1.00 91.25 489 ARG A C 1
ATOM 3760 O O . ARG A 1 489 ? -16.841 -9.914 11.542 1.00 91.25 489 ARG A O 1
ATOM 3767 N N . ASP A 1 490 ? -17.980 -10.633 9.739 1.00 90.06 490 ASP A N 1
ATOM 3768 C CA . ASP A 1 490 ? -18.286 -9.296 9.218 1.00 90.06 490 ASP A CA 1
ATOM 3769 C C . ASP A 1 490 ? -19.357 -8.644 10.098 1.00 90.06 490 ASP A C 1
ATOM 3771 O O . ASP A 1 490 ? -20.533 -9.025 10.075 1.00 90.06 490 ASP A O 1
ATOM 3775 N N . PHE A 1 491 ? -18.933 -7.689 10.925 1.00 89.62 491 PHE A N 1
ATOM 3776 C CA . PHE A 1 491 ? -19.831 -7.061 11.880 1.00 89.62 491 PHE A CA 1
ATOM 3777 C C . PHE A 1 491 ? -20.757 -6.040 11.217 1.00 89.62 491 PHE A C 1
ATOM 3779 O O . PHE A 1 491 ? -21.919 -5.939 11.602 1.00 89.62 491 PHE A O 1
ATOM 3786 N N . HIS A 1 492 ? -20.290 -5.329 10.188 1.00 88.69 492 HIS A N 1
ATOM 3787 C CA . HIS A 1 492 ? -21.121 -4.375 9.448 1.00 88.69 492 HIS A CA 1
ATOM 3788 C C . HIS A 1 492 ? -22.253 -5.092 8.705 1.00 88.69 492 HIS A C 1
ATOM 3790 O O . HIS A 1 492 ? -23.419 -4.714 8.851 1.00 88.69 492 HIS A O 1
ATOM 3796 N N . GLY A 1 493 ? -21.929 -6.177 7.994 1.00 85.94 493 GLY A N 1
ATOM 3797 C CA . GLY A 1 493 ? -22.920 -7.027 7.337 1.00 85.94 493 GLY A CA 1
ATOM 3798 C C . GLY A 1 493 ? -23.897 -7.660 8.331 1.00 85.94 493 GLY A C 1
ATOM 3799 O O . GLY A 1 493 ? -25.106 -7.677 8.088 1.00 85.94 493 GLY A O 1
ATOM 3800 N N . PHE A 1 494 ? -23.410 -8.105 9.495 1.00 87.19 494 PHE A N 1
ATOM 3801 C CA . PHE A 1 494 ? -24.260 -8.612 10.577 1.00 87.19 494 PHE A CA 1
ATOM 3802 C C . PHE A 1 494 ? -25.244 -7.555 11.094 1.00 87.19 494 PHE A C 1
ATOM 3804 O O . PHE A 1 494 ? -26.426 -7.852 11.221 1.00 87.19 494 PHE A O 1
ATOM 3811 N N . LEU A 1 495 ? -24.791 -6.326 11.357 1.00 84.94 495 LEU A N 1
ATOM 3812 C CA . LEU A 1 495 ? -25.667 -5.250 11.831 1.00 84.94 495 LEU A CA 1
ATOM 3813 C C . LEU A 1 495 ? -26.680 -4.803 10.780 1.00 84.94 495 LEU A C 1
ATOM 3815 O O . LEU A 1 495 ? -27.824 -4.524 11.121 1.00 84.94 495 LEU A O 1
ATOM 3819 N N . SER A 1 496 ? -26.271 -4.764 9.514 1.00 81.31 496 SER A N 1
ATOM 3820 C CA . SER A 1 496 ? -27.139 -4.355 8.406 1.00 81.31 496 SER A CA 1
ATOM 3821 C C . SER A 1 496 ? -28.199 -5.409 8.065 1.00 81.31 496 SER A C 1
ATOM 3823 O O . SER A 1 496 ? -29.245 -5.075 7.519 1.00 81.31 496 SER A O 1
ATOM 3825 N N . SER A 1 497 ? -27.936 -6.683 8.378 1.00 77.50 497 SER A N 1
ATOM 3826 C CA . SER A 1 497 ? -28.862 -7.808 8.163 1.00 77.50 497 SER A CA 1
ATOM 3827 C C . SER A 1 497 ? -29.624 -8.234 9.420 1.00 77.50 497 SER A C 1
ATOM 3829 O O . SER A 1 497 ? -30.546 -9.049 9.331 1.00 77.50 497 SER A O 1
ATOM 3831 N N . ALA A 1 498 ? -29.261 -7.704 10.591 1.00 68.81 498 ALA A N 1
ATOM 3832 C CA . ALA A 1 498 ? -29.944 -7.991 11.842 1.00 68.81 498 ALA A CA 1
ATOM 3833 C C . ALA A 1 498 ? -31.400 -7.500 11.762 1.00 68.81 498 ALA A C 1
ATOM 3835 O O . ALA A 1 498 ? -31.673 -6.303 11.736 1.00 68.81 498 ALA A O 1
ATOM 3836 N N . GLY A 1 499 ? -32.349 -8.442 11.701 1.00 59.97 499 GLY A N 1
ATOM 3837 C CA . GLY A 1 499 ? -33.781 -8.149 11.797 1.00 59.97 499 GLY A CA 1
ATOM 3838 C C . GLY A 1 499 ? -34.180 -7.584 13.170 1.00 59.97 499 GLY A C 1
ATOM 3839 O O . GLY A 1 499 ? -33.366 -7.564 14.088 1.00 59.97 499 GLY A O 1
ATOM 3840 N N . ARG A 1 500 ? -35.452 -7.154 13.289 1.00 59.62 500 ARG A N 1
ATOM 3841 C CA . ARG A 1 500 ? -36.082 -6.468 14.446 1.00 59.62 500 ARG A CA 1
ATOM 3842 C C . ARG A 1 500 ? -35.286 -6.562 15.754 1.00 59.62 500 ARG A C 1
ATOM 3844 O O . ARG A 1 500 ? -35.305 -7.598 16.426 1.00 59.62 500 ARG A O 1
ATOM 3851 N N . ASN A 1 501 ? -34.663 -5.448 16.133 1.00 79.06 501 ASN A N 1
ATOM 3852 C CA . ASN A 1 501 ? -33.975 -5.310 17.410 1.00 79.06 501 ASN A CA 1
ATOM 3853 C C . ASN A 1 501 ? -34.979 -5.283 18.570 1.00 79.06 501 ASN A C 1
ATOM 3855 O O . ASN A 1 501 ? -36.204 -5.247 18.380 1.00 79.06 501 ASN A O 1
ATOM 3859 N N . SER A 1 502 ? -34.470 -5.366 19.796 1.00 72.94 502 SER A N 1
ATOM 3860 C CA . SER A 1 502 ? -35.327 -5.274 20.972 1.00 72.94 502 SER A CA 1
ATOM 3861 C C . SER A 1 502 ? -36.032 -3.918 20.983 1.00 72.94 502 SER A C 1
ATOM 3863 O O . SER A 1 502 ? -35.404 -2.880 20.792 1.00 72.94 502 SER A O 1
ATOM 3865 N N . SER A 1 503 ? -37.345 -3.919 21.219 1.00 70.31 503 SER A N 1
ATOM 3866 C CA . SER A 1 503 ? -38.086 -2.685 21.503 1.00 70.31 503 SER A CA 1
ATOM 3867 C C . SER A 1 503 ? -37.906 -2.220 22.945 1.00 70.31 503 SER A C 1
ATOM 3869 O O . SER A 1 503 ? -38.298 -1.106 23.289 1.00 70.31 503 SER A O 1
ATOM 3871 N N . ARG A 1 504 ? -37.311 -3.067 23.797 1.00 76.38 504 ARG A N 1
ATOM 3872 C CA . ARG A 1 504 ? -37.072 -2.763 25.203 1.00 76.38 504 ARG A CA 1
ATOM 3873 C C . ARG A 1 504 ? -35.695 -2.119 25.368 1.00 76.38 504 ARG A C 1
ATOM 3875 O O . ARG A 1 504 ? -34.699 -2.786 25.067 1.00 76.38 504 ARG A O 1
ATOM 3882 N N . PRO A 1 505 ? -35.633 -0.887 25.903 1.00 79.19 505 PRO A N 1
ATOM 3883 C CA . PRO A 1 505 ? -34.365 -0.241 26.189 1.00 79.19 505 PRO A CA 1
ATOM 3884 C C . PRO A 1 505 ? -33.589 -1.019 27.252 1.00 79.19 505 PRO A C 1
ATOM 3886 O O . PRO A 1 505 ? -34.154 -1.736 28.088 1.00 79.19 505 PRO A O 1
ATOM 3889 N N . LEU A 1 506 ? -32.271 -0.856 27.226 1.00 86.88 506 LEU A N 1
ATOM 3890 C CA . LEU A 1 506 ? -31.376 -1.446 28.208 1.00 86.88 506 LEU A CA 1
ATOM 3891 C C . LEU A 1 506 ? -31.685 -0.885 29.615 1.00 86.88 506 LEU A C 1
ATOM 3893 O O . LEU A 1 506 ? -31.766 0.335 29.772 1.00 86.88 506 LEU A O 1
ATOM 3897 N N . PRO A 1 507 ? -31.842 -1.727 30.657 1.00 90.62 507 PRO A N 1
ATOM 3898 C CA . PRO A 1 507 ? -32.061 -1.249 32.021 1.00 90.62 507 PRO A CA 1
ATOM 3899 C C . PRO A 1 507 ? -30.966 -0.270 32.468 1.00 90.62 507 PRO A C 1
ATOM 3901 O O . PRO A 1 507 ? -29.780 -0.541 32.278 1.00 90.62 507 PRO A O 1
ATOM 3904 N N . ALA A 1 508 ? -31.345 0.840 33.110 1.00 89.06 508 ALA A N 1
ATOM 3905 C CA . ALA A 1 508 ? -30.412 1.913 33.474 1.00 89.06 508 ALA A CA 1
ATOM 3906 C C . ALA A 1 508 ? -29.247 1.437 34.366 1.00 89.06 508 ALA A C 1
ATOM 3908 O O . ALA A 1 508 ? -28.105 1.853 34.173 1.00 89.06 508 ALA A O 1
ATOM 3909 N N . GLU A 1 509 ? -29.504 0.515 35.298 1.00 91.75 509 GLU A N 1
ATOM 3910 C CA . GLU A 1 509 ? -28.457 -0.081 36.139 1.00 91.75 509 GLU A CA 1
ATOM 3911 C C . GLU A 1 509 ? -27.483 -0.960 35.344 1.00 91.75 509 GLU A C 1
ATOM 3913 O O . GLU A 1 509 ? -26.271 -0.912 35.573 1.00 91.75 509 GLU A O 1
ATOM 3918 N N . LEU A 1 510 ? -27.998 -1.733 34.380 1.00 91.75 510 LEU A N 1
ATOM 3919 C CA . LEU A 1 510 ? -27.174 -2.541 33.482 1.00 91.75 510 LEU A CA 1
ATOM 3920 C C . LEU A 1 510 ? -26.296 -1.630 32.618 1.00 91.75 510 LEU A C 1
ATOM 3922 O O . LEU A 1 510 ? -25.088 -1.847 32.525 1.00 91.75 510 LEU A O 1
ATOM 3926 N N . ARG A 1 511 ? -26.877 -0.560 32.063 1.00 90.88 511 ARG A N 1
ATOM 3927 C CA . ARG A 1 511 ? -26.154 0.474 31.313 1.00 90.88 511 ARG A CA 1
ATOM 3928 C C . ARG A 1 511 ? -25.031 1.099 32.145 1.00 90.88 511 ARG A C 1
ATOM 3930 O O . ARG A 1 511 ? -23.892 1.160 31.685 1.00 90.88 511 ARG A O 1
ATOM 3937 N N . GLY A 1 512 ? -25.320 1.516 33.378 1.00 90.50 512 GLY A N 1
ATOM 3938 C CA . GLY A 1 512 ? -24.329 2.118 34.276 1.00 90.50 512 GLY A CA 1
ATOM 3939 C C . GLY A 1 512 ? -23.153 1.183 34.576 1.00 90.50 512 GLY A C 1
ATOM 3940 O O . GLY A 1 512 ? -21.993 1.597 34.507 1.00 90.50 512 GLY A O 1
ATOM 3941 N N . ARG A 1 513 ? -23.427 -0.103 34.830 1.00 92.31 513 ARG A N 1
ATOM 3942 C CA . ARG A 1 513 ? -22.374 -1.109 35.049 1.00 92.31 513 ARG A CA 1
ATOM 3943 C C . ARG A 1 513 ? -21.576 -1.416 33.785 1.00 92.31 513 ARG A C 1
ATOM 3945 O O . ARG A 1 513 ? -20.366 -1.597 33.879 1.00 92.31 513 ARG A O 1
ATOM 3952 N N . LEU A 1 514 ? -22.208 -1.433 32.611 1.00 91.31 514 LEU A N 1
ATOM 3953 C CA . LEU A 1 514 ? -21.502 -1.600 31.337 1.00 91.31 514 LEU A CA 1
ATOM 3954 C C . LEU A 1 514 ? -20.545 -0.441 31.067 1.00 91.31 514 LEU A C 1
ATOM 3956 O O . LEU A 1 514 ? -19.390 -0.680 30.736 1.00 91.31 514 LEU A O 1
ATOM 3960 N N . ILE A 1 515 ? -20.979 0.800 31.283 1.00 90.19 515 ILE A N 1
ATOM 3961 C CA . ILE A 1 515 ? -20.107 1.977 31.164 1.00 90.19 515 ILE A CA 1
ATOM 3962 C C . ILE A 1 515 ? -18.945 1.895 32.167 1.00 90.19 515 ILE A C 1
ATOM 3964 O O . ILE A 1 515 ? -17.800 2.186 31.822 1.00 90.19 515 ILE A O 1
ATOM 3968 N N . SER A 1 516 ? -19.208 1.452 33.401 1.00 90.31 516 SER A N 1
ATOM 3969 C CA . SER A 1 516 ? -18.157 1.213 34.399 1.00 90.31 516 SER A CA 1
ATOM 3970 C C . SER A 1 516 ? -17.149 0.152 33.934 1.00 90.31 516 SER A C 1
ATOM 3972 O O . SER A 1 516 ? -15.939 0.351 34.075 1.00 90.31 516 SER A O 1
ATOM 3974 N N . TYR A 1 517 ? -17.621 -0.929 33.306 1.00 91.62 517 TYR A N 1
ATOM 3975 C CA . TYR A 1 517 ? -16.756 -1.941 32.705 1.00 91.62 517 TYR A CA 1
ATOM 3976 C C . TYR A 1 517 ? -15.929 -1.380 31.541 1.00 91.62 517 TYR A C 1
ATOM 3978 O O . TYR A 1 517 ? -14.725 -1.602 31.507 1.00 91.62 517 TYR A O 1
ATOM 3986 N N . LEU A 1 518 ? -16.523 -0.608 30.627 1.00 89.62 518 LEU A N 1
ATOM 3987 C CA . LEU A 1 518 ? -15.796 -0.009 29.499 1.00 89.62 518 LEU A CA 1
ATOM 3988 C C . LEU A 1 518 ? -14.683 0.950 29.949 1.00 89.62 518 LEU A C 1
ATOM 3990 O O . LEU A 1 518 ? -13.644 1.023 29.300 1.00 89.62 518 LEU A O 1
ATOM 3994 N N . ASN A 1 519 ? -14.872 1.648 31.073 1.00 86.69 519 ASN A N 1
ATOM 3995 C CA . ASN A 1 519 ? -13.860 2.538 31.647 1.00 86.69 519 ASN A CA 1
ATOM 3996 C C . ASN A 1 519 ? -12.721 1.796 32.363 1.00 86.69 519 ASN A C 1
ATOM 3998 O O . ASN A 1 519 ? -11.575 2.233 32.315 1.00 86.69 519 ASN A O 1
ATOM 4002 N N . SER A 1 520 ? -13.034 0.707 33.068 1.00 87.56 520 SER A N 1
ATOM 4003 C CA . SER A 1 520 ? -12.086 0.015 33.957 1.00 87.56 520 SER A CA 1
ATOM 4004 C C . SER A 1 520 ? -11.453 -1.237 33.344 1.00 87.56 520 SER A C 1
ATOM 4006 O O . SER A 1 520 ? -10.385 -1.667 33.777 1.00 87.56 520 SER A O 1
ATOM 4008 N N . GLN A 1 521 ? -12.128 -1.851 32.369 1.00 86.62 521 GLN A N 1
ATOM 4009 C CA . GLN A 1 521 ? -11.878 -3.211 31.881 1.00 86.62 521 GLN A CA 1
ATOM 4010 C C . GLN A 1 521 ? -11.734 -4.247 33.017 1.00 86.62 521 GLN A C 1
ATOM 4012 O O . GLN A 1 521 ? -10.969 -5.218 32.915 1.00 86.62 521 GLN A O 1
ATOM 4017 N N . ASP A 1 522 ? -12.473 -4.038 34.114 1.00 89.56 522 ASP A N 1
ATOM 4018 C CA . ASP A 1 522 ? -12.481 -4.912 35.284 1.00 89.56 522 ASP A CA 1
ATOM 4019 C C . ASP A 1 522 ? -13.397 -6.126 35.070 1.00 89.56 522 ASP A C 1
ATOM 4021 O O . ASP A 1 522 ? -14.617 -6.021 34.915 1.00 89.56 522 ASP A O 1
ATOM 4025 N N . VAL A 1 523 ? -12.799 -7.317 35.099 1.00 89.75 523 VAL A N 1
ATOM 4026 C CA . VAL A 1 523 ? -13.505 -8.589 34.919 1.00 89.75 523 VAL A CA 1
ATOM 4027 C C . VAL A 1 523 ? -14.540 -8.849 36.019 1.00 89.75 523 VAL A C 1
ATOM 4029 O O . VAL A 1 523 ? -15.547 -9.505 35.755 1.00 89.75 523 VAL A O 1
ATOM 4032 N N . VAL A 1 524 ? -14.343 -8.311 37.229 1.00 92.69 524 VAL A N 1
ATOM 4033 C CA . VAL A 1 524 ? -15.279 -8.474 38.352 1.00 92.69 524 VAL A CA 1
ATOM 4034 C C . VAL A 1 524 ? -16.595 -7.754 38.061 1.00 92.69 524 VAL A C 1
ATOM 4036 O O . VAL A 1 524 ? -17.668 -8.298 38.324 1.00 92.69 524 VAL A O 1
ATOM 4039 N N . VAL A 1 525 ? -16.534 -6.573 37.436 1.00 92.31 525 VAL A N 1
ATOM 4040 C CA . VAL A 1 525 ? -17.729 -5.832 37.004 1.00 92.31 525 VAL A CA 1
ATOM 4041 C C . VAL A 1 525 ? -18.500 -6.633 35.956 1.00 92.31 525 VAL A C 1
ATOM 4043 O O . VAL A 1 525 ? -19.719 -6.777 36.069 1.00 92.31 525 VAL A O 1
ATOM 4046 N N . LEU A 1 526 ? -17.803 -7.215 34.975 1.00 91.62 526 LEU A N 1
ATOM 4047 C CA . LEU A 1 526 ? -18.433 -8.041 33.941 1.00 91.62 526 LEU A CA 1
ATOM 4048 C C . LEU A 1 526 ? -19.046 -9.331 34.517 1.00 91.62 526 LEU A C 1
ATOM 4050 O O . LEU A 1 526 ? -20.141 -9.728 34.115 1.00 91.62 526 LEU A O 1
ATOM 4054 N N . HIS A 1 527 ? -18.393 -9.954 35.502 1.00 93.06 527 HIS A N 1
ATOM 4055 C CA . HIS A 1 527 ? -18.946 -11.094 36.236 1.00 93.06 527 HIS A CA 1
ATOM 4056 C C . HIS A 1 527 ? -20.231 -10.719 36.988 1.00 93.06 527 HIS A C 1
ATOM 4058 O O . HIS A 1 527 ? -21.239 -11.421 36.882 1.00 93.06 527 HIS A O 1
ATOM 4064 N N . ALA A 1 528 ? -20.225 -9.582 37.691 1.00 92.88 528 ALA A N 1
ATOM 4065 C CA . ALA A 1 528 ? -21.389 -9.077 38.413 1.00 92.88 528 ALA A CA 1
ATOM 4066 C C . ALA A 1 528 ? -22.563 -8.759 37.472 1.00 92.88 528 ALA A C 1
ATOM 4068 O O . ALA A 1 528 ? -23.705 -9.070 37.802 1.00 92.88 528 ALA A O 1
ATOM 4069 N N . ILE A 1 529 ? -22.292 -8.201 36.284 1.00 92.94 529 ILE A N 1
ATOM 4070 C CA . ILE A 1 529 ? -23.305 -7.996 35.237 1.00 92.94 529 ILE A CA 1
ATOM 4071 C C . ILE A 1 529 ? -23.945 -9.333 34.841 1.00 92.94 529 ILE A C 1
ATOM 4073 O O . ILE A 1 529 ? -25.169 -9.456 34.824 1.00 92.94 529 ILE A O 1
ATOM 4077 N N . LYS A 1 530 ? -23.137 -10.362 34.569 1.00 92.31 530 LYS A N 1
ATOM 4078 C CA . LYS A 1 530 ? -23.659 -11.680 34.186 1.00 92.31 530 LYS A CA 1
ATOM 4079 C C . LYS A 1 530 ? -24.525 -12.302 35.292 1.00 92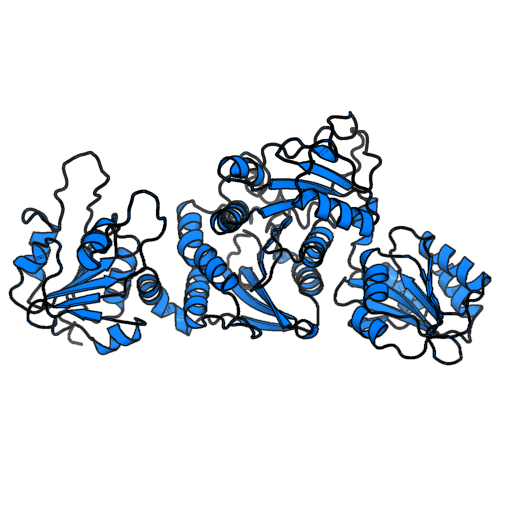.31 530 LYS A C 1
ATOM 4081 O O . LYS A 1 530 ? -25.542 -12.918 34.988 1.00 92.31 530 LYS A O 1
ATOM 4086 N N . GLY A 1 531 ? -24.134 -12.132 36.557 1.00 90.88 531 GLY A N 1
ATOM 4087 C CA . GLY A 1 531 ? -24.874 -12.652 37.709 1.00 90.88 531 GLY A CA 1
ATOM 4088 C C . GLY A 1 531 ? -26.193 -11.923 37.985 1.00 90.88 531 GLY A C 1
ATOM 4089 O O . GLY A 1 531 ? -27.196 -12.570 38.271 1.00 90.88 531 GLY A O 1
ATOM 4090 N N . ALA A 1 532 ? -26.213 -10.593 37.874 1.00 93.06 532 ALA A N 1
ATOM 4091 C CA . ALA A 1 532 ? -27.394 -9.779 38.170 1.00 93.06 532 ALA A CA 1
ATOM 4092 C C . ALA A 1 532 ? -28.461 -9.806 37.056 1.00 93.06 532 ALA A C 1
ATOM 4094 O O . ALA A 1 532 ? -29.637 -9.574 37.332 1.00 93.06 532 ALA A O 1
ATOM 4095 N N . TRP A 1 533 ? -28.084 -10.133 35.813 1.00 93.19 533 TRP A N 1
ATOM 4096 C CA . TRP A 1 533 ? -29.004 -10.220 34.669 1.00 93.19 533 TRP A CA 1
ATOM 4097 C C . TRP A 1 533 ? -28.925 -11.580 33.951 1.00 93.19 533 TRP A C 1
ATOM 4099 O O . TRP A 1 533 ? -28.559 -11.631 32.775 1.00 93.19 533 TRP A O 1
ATOM 4109 N N . PRO A 1 534 ? -29.326 -12.695 34.598 1.00 88.75 534 PRO A N 1
ATOM 4110 C CA . PRO A 1 534 ? -29.183 -14.043 34.034 1.00 88.75 534 PRO A CA 1
ATOM 4111 C C . PRO A 1 534 ? -30.049 -14.289 32.787 1.00 88.75 534 PRO A C 1
ATOM 4113 O O . PRO A 1 534 ? -29.756 -15.182 31.997 1.00 88.75 534 PRO A O 1
ATOM 4116 N N . GLY A 1 535 ? -31.112 -13.499 32.592 1.00 89.00 535 GLY A N 1
ATOM 4117 C CA . GLY A 1 535 ? -31.952 -13.562 31.392 1.00 89.00 535 GLY A CA 1
ATOM 4118 C C . GLY A 1 535 ? -31.308 -12.948 30.143 1.00 89.00 535 GLY A C 1
ATOM 4119 O O . GLY A 1 535 ? -31.779 -13.201 29.036 1.00 89.00 535 GLY A O 1
ATOM 4120 N N . TYR A 1 536 ? -30.248 -12.150 30.297 1.00 92.69 536 TYR A N 1
ATOM 4121 C CA . TYR A 1 536 ? -29.519 -11.568 29.173 1.00 92.69 536 TYR A CA 1
ATOM 4122 C C . TYR A 1 536 ? -28.387 -12.492 28.732 1.00 92.69 536 TYR A C 1
ATOM 4124 O O . TYR A 1 536 ? -27.666 -13.069 29.546 1.00 92.69 536 TYR A O 1
ATOM 4132 N N . ARG A 1 537 ? -28.202 -12.608 27.416 1.00 93.12 537 ARG A N 1
ATOM 4133 C CA . ARG A 1 537 ? -27.085 -13.351 26.826 1.00 93.12 537 ARG A CA 1
ATOM 4134 C C . ARG A 1 537 ? -26.020 -12.387 26.332 1.00 93.12 537 ARG A C 1
ATOM 4136 O O . ARG A 1 537 ? -26.315 -11.420 25.634 1.00 93.12 537 ARG A O 1
ATOM 4143 N N . PHE A 1 538 ? -24.779 -12.699 26.674 1.00 94.88 538 PHE A N 1
ATOM 4144 C CA . PHE A 1 538 ? -23.601 -11.920 26.325 1.00 94.88 538 PHE A CA 1
ATOM 4145 C C . PHE A 1 538 ? -22.750 -12.723 25.348 1.00 94.88 538 PHE A C 1
ATOM 4147 O O . PHE A 1 538 ? -22.522 -13.914 25.561 1.00 94.88 538 PHE A O 1
ATOM 4154 N N . SER A 1 539 ? -22.270 -12.085 24.285 1.00 94.81 539 SER A N 1
ATOM 4155 C CA . SER A 1 539 ? -21.292 -12.685 23.372 1.00 94.81 539 SER A CA 1
ATOM 4156 C C . SER A 1 539 ? -20.307 -11.636 22.883 1.00 94.81 539 SER A C 1
ATOM 4158 O O . SER A 1 539 ? -20.678 -10.483 22.667 1.00 94.81 539 SER A O 1
ATOM 4160 N N . ARG A 1 540 ? -19.045 -12.024 22.716 1.00 95.38 540 ARG A N 1
ATOM 4161 C CA . ARG A 1 540 ? -18.024 -11.176 22.111 1.00 95.38 540 ARG A CA 1
ATOM 4162 C C . ARG A 1 540 ? -17.976 -11.436 20.617 1.00 95.38 540 ARG A C 1
ATOM 4164 O O . ARG A 1 540 ? -17.933 -12.583 20.179 1.00 95.38 540 ARG A O 1
ATOM 4171 N N . THR A 1 541 ? -17.947 -10.367 19.841 1.00 94.75 541 THR A N 1
ATOM 4172 C CA . THR A 1 541 ? -17.741 -10.427 18.398 1.00 94.75 541 THR A CA 1
ATOM 4173 C C . THR A 1 541 ? -16.532 -9.590 18.030 1.00 94.75 541 THR A C 1
ATOM 4175 O O . THR A 1 541 ? -16.437 -8.441 18.449 1.00 94.75 541 THR A O 1
ATOM 4178 N N . ILE A 1 542 ? -15.607 -10.161 17.268 1.00 94.06 542 ILE A N 1
ATOM 4179 C CA . ILE A 1 542 ? -14.493 -9.437 16.664 1.00 94.06 542 ILE A CA 1
ATOM 4180 C C . ILE A 1 542 ? -14.830 -9.236 15.187 1.00 94.06 542 ILE A C 1
ATOM 4182 O O . ILE A 1 542 ? -15.157 -10.190 14.479 1.00 94.06 542 ILE A O 1
ATOM 4186 N N . ASP A 1 543 ? -14.796 -7.986 14.742 1.00 93.50 543 ASP A N 1
ATOM 4187 C CA . ASP A 1 543 ? -15.053 -7.637 13.350 1.00 93.50 543 ASP A CA 1
ATOM 4188 C C . ASP A 1 543 ? -13.840 -7.977 12.480 1.00 93.50 543 ASP A C 1
ATOM 4190 O O . ASP A 1 543 ? -12.745 -7.468 12.718 1.00 93.50 543 ASP A O 1
ATOM 4194 N N . ILE A 1 544 ? -14.028 -8.794 11.445 1.00 91.31 544 ILE A N 1
ATOM 4195 C CA . ILE A 1 544 ? -12.932 -9.185 10.543 1.00 91.31 544 ILE A CA 1
ATOM 4196 C C . ILE A 1 544 ? -12.395 -8.002 9.727 1.00 91.31 544 ILE A C 1
ATOM 4198 O O . ILE A 1 544 ? -11.244 -8.029 9.308 1.00 91.31 544 ILE A O 1
ATOM 4202 N N . ASN A 1 545 ? -13.196 -6.951 9.532 1.00 90.12 545 ASN A N 1
ATOM 4203 C CA . ASN A 1 545 ? -12.845 -5.819 8.676 1.00 90.12 545 ASN A CA 1
ATOM 4204 C C . ASN A 1 545 ? -12.008 -4.758 9.398 1.00 90.12 545 ASN A C 1
ATOM 4206 O O . ASN A 1 545 ? -11.058 -4.224 8.829 1.00 90.12 545 ASN A O 1
ATOM 4210 N N . THR A 1 546 ? -12.359 -4.443 10.646 1.00 89.12 546 THR A N 1
ATOM 4211 C CA . THR A 1 546 ? -11.699 -3.399 11.450 1.00 89.12 546 THR A CA 1
ATOM 4212 C C . THR A 1 546 ? -10.884 -3.941 12.624 1.00 89.12 546 THR A C 1
ATOM 4214 O O . THR A 1 546 ? -10.216 -3.161 13.304 1.00 89.12 546 THR A O 1
ATOM 4217 N N . LYS A 1 547 ? -10.967 -5.254 12.893 1.00 91.31 547 LYS A N 1
ATOM 4218 C CA . LYS A 1 547 ? -10.349 -5.962 14.032 1.00 91.31 547 LYS A CA 1
ATOM 4219 C C . LYS A 1 547 ? -10.735 -5.381 15.403 1.00 91.31 547 LYS A C 1
ATOM 4221 O O . LYS A 1 547 ? -10.056 -5.610 16.409 1.00 91.31 547 LYS A O 1
ATOM 4226 N N . GLN A 1 548 ? -11.850 -4.648 15.452 1.00 92.62 548 GLN A N 1
ATOM 4227 C CA . GLN A 1 548 ? -12.488 -4.161 16.674 1.00 92.62 548 GLN A CA 1
ATOM 4228 C C . GLN A 1 548 ? -13.234 -5.288 17.382 1.00 92.62 548 GLN A C 1
ATOM 4230 O O . GLN A 1 548 ? -13.731 -6.207 16.737 1.00 92.62 548 GLN A O 1
ATOM 4235 N N . ALA A 1 549 ? -13.348 -5.197 18.708 1.00 93.81 549 ALA A N 1
ATOM 4236 C CA . ALA A 1 549 ? -14.133 -6.134 19.499 1.00 93.81 549 ALA A CA 1
ATOM 4237 C C . ALA A 1 549 ? -15.359 -5.452 20.102 1.00 93.81 549 ALA A C 1
ATOM 4239 O O . ALA A 1 549 ? -15.279 -4.358 20.659 1.00 93.81 549 ALA A O 1
ATOM 4240 N N . PHE A 1 550 ? -16.482 -6.153 20.032 1.00 94.69 550 PHE A N 1
ATOM 4241 C CA . PHE A 1 550 ? -17.782 -5.715 20.503 1.00 94.69 550 PHE A CA 1
ATOM 4242 C C . PHE A 1 550 ? -18.365 -6.753 21.460 1.00 94.69 550 PHE A C 1
ATOM 4244 O O . PHE A 1 550 ? -18.189 -7.958 21.277 1.00 94.69 550 PHE A O 1
ATOM 4251 N N . LEU A 1 551 ? -19.088 -6.289 22.470 1.00 95.00 551 LEU A N 1
ATOM 4252 C CA . LEU A 1 551 ? -19.919 -7.101 23.345 1.00 95.00 551 LEU A CA 1
ATOM 4253 C C . LEU A 1 551 ? -21.377 -6.934 22.917 1.00 95.00 551 LEU A C 1
ATOM 4255 O O . LEU A 1 551 ? -21.954 -5.858 23.059 1.00 95.00 551 LEU A O 1
ATOM 4259 N N . LEU A 1 552 ? -21.969 -8.007 22.399 1.00 94.12 552 LEU A N 1
ATOM 4260 C CA . LEU A 1 552 ? -23.378 -8.064 22.031 1.00 94.12 552 LEU A CA 1
ATOM 4261 C C . LEU A 1 552 ? -24.190 -8.486 23.249 1.00 94.12 552 LEU A C 1
ATOM 4263 O O . LEU A 1 552 ? -23.890 -9.504 23.884 1.00 94.12 552 LEU A O 1
ATOM 4267 N N . ILE A 1 553 ? -25.242 -7.724 23.527 1.00 93.56 553 ILE A N 1
ATOM 4268 C CA . ILE A 1 553 ? -26.147 -7.935 24.650 1.00 93.56 553 ILE A CA 1
ATOM 4269 C C . ILE A 1 553 ? -27.521 -8.265 24.078 1.00 93.56 553 ILE A C 1
ATOM 4271 O O . ILE A 1 553 ? -28.194 -7.423 23.481 1.00 93.56 553 ILE A O 1
ATOM 4275 N N . THR A 1 554 ? -27.920 -9.520 24.246 1.00 91.81 554 THR A N 1
ATOM 4276 C CA . THR A 1 554 ? -29.188 -10.053 23.743 1.00 91.81 554 THR A CA 1
ATOM 4277 C C . THR A 1 554 ? -30.174 -10.168 24.896 1.00 91.81 554 THR A C 1
ATOM 4279 O O . THR A 1 554 ? -29.855 -10.768 25.925 1.00 91.81 554 THR A O 1
ATOM 4282 N N . ALA A 1 555 ? -31.362 -9.600 24.727 1.00 90.00 555 ALA A N 1
ATOM 4283 C CA . ALA A 1 555 ? -32.446 -9.694 25.692 1.00 90.00 555 ALA A CA 1
ATOM 4284 C C . ALA A 1 555 ? -33.015 -11.129 25.788 1.00 90.00 555 ALA A C 1
ATOM 4286 O O . ALA A 1 555 ? -32.741 -11.976 24.926 1.00 90.00 555 ALA A O 1
ATOM 4287 N N . PRO A 1 556 ? -33.827 -11.424 26.825 1.00 86.88 556 PRO A N 1
ATOM 4288 C CA . PRO A 1 556 ? -34.458 -12.737 26.992 1.00 86.88 556 PRO A CA 1
ATOM 4289 C C . PRO A 1 556 ? -35.335 -13.175 25.808 1.00 86.88 556 PRO A C 1
ATOM 4291 O O . PRO A 1 556 ? -35.522 -14.368 25.591 1.00 86.88 556 PRO A O 1
ATOM 4294 N N . ASP A 1 557 ? -35.851 -12.225 25.024 1.00 85.31 557 ASP A N 1
ATOM 4295 C CA . ASP A 1 557 ? -36.637 -12.471 23.808 1.00 85.31 557 ASP A CA 1
ATOM 4296 C C . ASP A 1 557 ? -35.782 -12.886 22.594 1.00 85.31 557 ASP A C 1
ATOM 4298 O O . ASP A 1 557 ? -36.312 -13.141 21.513 1.00 85.31 557 ASP A O 1
ATOM 4302 N N . GLY A 1 558 ? -34.457 -12.963 22.762 1.00 85.50 558 GLY A N 1
ATOM 4303 C CA . GLY A 1 558 ? -33.512 -13.332 21.715 1.00 85.50 558 GLY A CA 1
ATOM 4304 C C . GLY A 1 558 ? -33.117 -12.190 20.780 1.00 85.50 558 GLY A C 1
ATOM 4305 O O . GLY A 1 558 ? -32.351 -12.441 19.852 1.00 85.50 558 GLY A O 1
ATOM 4306 N N . ARG A 1 559 ? -33.583 -10.958 21.018 1.00 88.62 559 ARG A N 1
ATOM 4307 C CA . ARG A 1 559 ? -33.247 -9.786 20.200 1.00 88.62 559 ARG A CA 1
ATOM 4308 C C . ARG A 1 559 ? -32.085 -8.997 20.788 1.00 88.62 559 ARG A C 1
ATOM 4310 O O . ARG A 1 559 ? -31.836 -9.023 21.993 1.00 88.62 559 ARG A O 1
ATOM 4317 N N . ILE A 1 560 ? -31.367 -8.274 19.934 1.00 89.00 560 ILE A N 1
ATOM 4318 C CA . ILE A 1 560 ? -30.256 -7.420 20.362 1.00 89.00 560 ILE A CA 1
ATOM 4319 C C . ILE A 1 560 ? -30.838 -6.195 21.073 1.00 89.00 560 ILE A C 1
ATOM 4321 O O . ILE A 1 560 ? -31.652 -5.474 20.500 1.00 89.00 560 ILE A O 1
ATOM 4325 N N . SER A 1 561 ? -30.431 -5.975 22.324 1.00 90.31 561 SER A N 1
ATOM 4326 C CA . SER A 1 561 ? -30.802 -4.784 23.102 1.00 90.31 561 SER A CA 1
ATOM 4327 C C . SER A 1 561 ? -29.719 -3.718 23.067 1.00 90.31 561 SER A C 1
ATOM 4329 O O . SER A 1 561 ? -30.032 -2.534 23.010 1.00 90.31 561 SER A O 1
ATOM 4331 N N . ALA A 1 562 ? -28.448 -4.121 23.102 1.00 91.81 562 ALA A N 1
ATOM 4332 C CA . ALA A 1 562 ? -27.344 -3.179 23.007 1.00 91.81 562 ALA A CA 1
ATOM 4333 C C . ALA A 1 562 ? -26.065 -3.835 22.480 1.00 91.81 562 ALA A C 1
ATOM 4335 O O . ALA A 1 562 ? -25.882 -5.054 22.556 1.00 91.81 562 ALA A O 1
ATOM 4336 N N . ILE A 1 563 ? -25.163 -3.000 21.975 1.00 93.62 563 ILE A N 1
ATOM 4337 C CA . ILE A 1 563 ? -23.828 -3.384 21.524 1.00 93.62 563 ILE A CA 1
ATOM 4338 C C . ILE A 1 563 ? -22.827 -2.422 22.146 1.00 93.62 563 ILE A C 1
ATOM 4340 O O . ILE A 1 563 ? -22.888 -1.219 21.906 1.00 93.62 563 ILE A O 1
ATOM 4344 N N . ALA A 1 564 ? -21.879 -2.951 22.912 1.00 94.12 564 ALA A N 1
ATOM 4345 C CA . ALA A 1 564 ? -20.800 -2.163 23.493 1.00 94.12 564 ALA A CA 1
ATOM 4346 C C . ALA A 1 564 ? -19.496 -2.378 22.714 1.00 94.12 564 ALA A C 1
ATOM 4348 O O . ALA A 1 564 ? -19.055 -3.515 22.551 1.00 94.12 564 ALA A O 1
ATOM 4349 N N . ASN A 1 565 ? -18.856 -1.308 22.246 1.00 93.69 565 ASN A N 1
ATOM 4350 C CA . ASN A 1 565 ? -17.490 -1.373 21.729 1.00 93.69 565 ASN A CA 1
ATOM 4351 C C . ASN A 1 565 ? -16.528 -1.523 22.913 1.00 93.69 565 ASN A C 1
ATOM 4353 O O . ASN A 1 565 ? -16.576 -0.730 23.848 1.00 93.69 565 ASN A O 1
ATOM 4357 N N . LEU A 1 566 ? -15.669 -2.542 22.885 1.00 91.81 566 LEU A N 1
ATOM 4358 C CA . LEU A 1 566 ? -14.778 -2.888 23.997 1.00 91.81 566 LEU A CA 1
ATOM 4359 C C . LEU A 1 566 ? -13.524 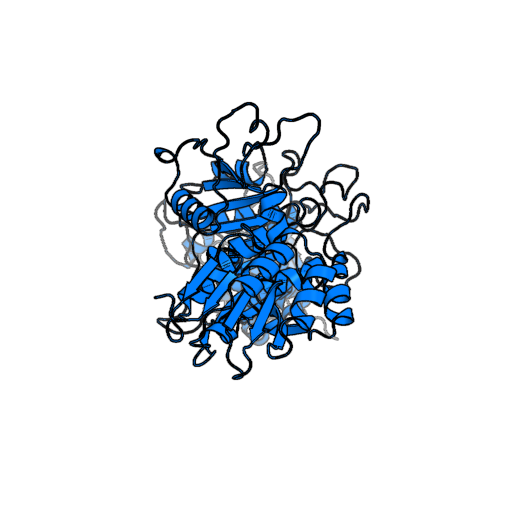-2.005 24.080 1.00 91.81 566 LEU A C 1
ATOM 4361 O O . LEU A 1 566 ? -12.803 -2.065 25.078 1.00 91.81 566 LEU A O 1
ATOM 4365 N N . ASN A 1 567 ? -13.258 -1.192 23.055 1.00 88.56 567 ASN A N 1
ATOM 4366 C CA . ASN A 1 567 ? -12.149 -0.239 23.033 1.00 88.56 567 ASN A CA 1
ATOM 4367 C C . ASN A 1 567 ? -12.559 1.091 22.360 1.00 88.56 567 ASN A C 1
ATOM 4369 O O . ASN A 1 567 ? -12.034 1.438 21.295 1.00 88.56 567 ASN A O 1
ATOM 4373 N N . PRO A 1 568 ? -13.535 1.823 22.929 1.00 89.06 568 PRO A N 1
ATOM 4374 C CA . PRO A 1 568 ? -14.082 3.015 22.299 1.00 89.06 568 PRO A CA 1
ATOM 4375 C C . PRO A 1 568 ? -13.173 4.231 22.473 1.00 89.06 568 PRO A C 1
ATOM 4377 O O . PRO A 1 568 ? -12.412 4.324 23.434 1.00 89.06 568 PRO A O 1
ATOM 4380 N N . ARG A 1 569 ? -13.314 5.231 21.594 1.00 84.12 569 ARG A N 1
ATOM 4381 C CA . ARG A 1 569 ? -12.607 6.521 21.754 1.00 84.12 569 ARG A CA 1
ATOM 4382 C C . ARG A 1 569 ? -13.112 7.321 22.948 1.00 84.12 569 ARG A C 1
ATOM 4384 O O . ARG A 1 569 ? -12.332 7.976 23.633 1.00 84.12 569 ARG A O 1
ATOM 4391 N N . ARG A 1 570 ? -14.428 7.304 23.169 1.00 82.44 570 ARG A N 1
ATOM 4392 C CA . ARG A 1 570 ? -15.107 8.040 24.242 1.00 82.44 570 ARG A CA 1
ATOM 4393 C C . ARG A 1 570 ? -16.045 7.090 24.989 1.00 82.44 570 ARG A C 1
ATOM 4395 O O . ARG A 1 570 ? -17.154 6.867 24.509 1.00 82.44 570 ARG A O 1
ATOM 4402 N N . PRO A 1 571 ? -15.645 6.556 26.158 1.00 77.62 571 PRO A N 1
ATOM 4403 C CA . PRO A 1 571 ? -16.386 5.514 26.883 1.00 77.62 571 PRO A CA 1
ATOM 4404 C C . PRO A 1 571 ? -17.823 5.869 27.291 1.00 77.62 571 PRO A C 1
ATOM 4406 O O . PRO A 1 571 ? -18.622 4.983 27.575 1.00 77.62 571 PRO A O 1
ATOM 4409 N N . LEU A 1 572 ? -18.157 7.161 27.336 1.00 81.81 572 LEU A N 1
ATOM 4410 C CA . LEU A 1 572 ? -19.477 7.660 27.734 1.00 81.81 572 LEU A CA 1
ATOM 4411 C C . LEU A 1 572 ? -20.425 7.889 26.548 1.00 81.81 572 LEU A C 1
ATOM 4413 O O . LEU A 1 572 ? -21.608 8.163 26.745 1.00 81.81 572 LEU A O 1
ATOM 4417 N N . GLN A 1 573 ? -19.927 7.817 25.313 1.00 84.19 573 GLN A N 1
ATOM 4418 C CA . GLN A 1 573 ? -20.728 8.146 24.142 1.00 84.19 573 GLN A CA 1
ATOM 4419 C C . GLN A 1 573 ? -21.687 7.002 23.800 1.00 84.19 573 GLN A C 1
ATOM 4421 O O . GLN A 1 573 ? -21.264 5.887 23.502 1.00 84.19 573 GLN A O 1
ATOM 4426 N N . THR A 1 574 ? -22.983 7.304 23.821 1.00 86.25 574 THR A N 1
ATOM 4427 C CA . THR A 1 574 ? -24.056 6.365 23.478 1.00 86.25 574 THR A CA 1
ATOM 4428 C C . THR A 1 574 ? -24.778 6.842 22.222 1.00 86.25 574 THR A C 1
ATOM 4430 O O . THR A 1 574 ? -25.059 8.033 22.097 1.00 86.25 574 THR A O 1
ATOM 4433 N N . LEU A 1 575 ? -25.093 5.920 21.316 1.00 87.31 575 LEU A N 1
ATOM 4434 C CA . LEU A 1 575 ? -25.963 6.139 20.169 1.00 87.31 575 LEU A CA 1
ATOM 4435 C C . LEU A 1 575 ? -27.240 5.317 20.369 1.00 87.31 575 LEU A C 1
ATOM 4437 O O . LEU A 1 575 ? -27.187 4.092 20.419 1.00 87.31 575 LEU A O 1
ATOM 4441 N N . ALA A 1 576 ? -28.370 5.999 20.518 1.00 85.69 576 ALA A N 1
ATOM 4442 C CA . ALA A 1 576 ? -29.679 5.380 20.692 1.00 85.69 576 ALA A CA 1
ATOM 4443 C C . ALA A 1 576 ? -30.410 5.328 19.346 1.00 85.69 576 ALA A C 1
ATOM 4445 O O . ALA A 1 576 ? -30.458 6.335 18.637 1.00 85.69 576 ALA A O 1
ATOM 4446 N N . ILE A 1 577 ? -30.962 4.167 18.991 1.00 84.75 577 ILE A N 1
ATOM 4447 C CA . ILE A 1 577 ? -31.614 3.937 17.698 1.00 84.75 577 ILE A CA 1
ATOM 4448 C C . ILE A 1 577 ? -32.976 3.269 17.921 1.00 84.75 577 ILE A C 1
ATOM 4450 O O . ILE A 1 577 ? -33.088 2.358 18.749 1.00 84.75 577 ILE A O 1
ATOM 4454 N N . PRO A 1 578 ? -34.014 3.662 17.158 1.00 78.56 578 PRO A N 1
ATOM 4455 C CA . PRO A 1 578 ? -35.276 2.936 17.138 1.00 78.56 578 PRO A CA 1
ATOM 4456 C C . PRO A 1 578 ? -35.092 1.452 16.761 1.00 78.56 578 PRO A C 1
ATOM 4458 O O . PRO A 1 578 ? -34.162 1.114 16.024 1.00 78.56 578 PRO A O 1
ATOM 4461 N N . PRO A 1 579 ? -36.004 0.553 17.167 1.00 72.81 579 PRO A N 1
ATOM 4462 C CA . PRO A 1 579 ? -35.858 -0.892 16.941 1.00 72.81 579 PRO A CA 1
ATOM 4463 C C . PRO A 1 579 ? -35.728 -1.295 15.461 1.00 72.81 579 PRO A C 1
ATOM 4465 O O . PRO A 1 579 ? -35.008 -2.243 15.138 1.00 72.81 579 PRO A O 1
ATOM 4468 N N . ASP A 1 580 ? -36.381 -0.535 14.576 1.00 71.50 580 ASP A N 1
ATOM 4469 C CA . ASP A 1 580 ? -36.368 -0.709 13.116 1.00 71.50 580 ASP A CA 1
ATOM 4470 C C . ASP A 1 580 ? -35.440 0.300 12.401 1.00 71.50 580 ASP A C 1
ATOM 4472 O O . ASP A 1 580 ? -35.391 0.351 11.176 1.00 71.50 580 ASP A O 1
ATOM 4476 N N . GLY A 1 581 ? -34.710 1.132 13.152 1.00 68.75 581 GLY A N 1
ATOM 4477 C CA . GLY A 1 581 ? -33.940 2.262 12.622 1.00 68.75 581 GLY A CA 1
ATOM 4478 C C . GLY A 1 581 ? -32.513 1.934 12.182 1.00 68.75 581 GLY A C 1
ATOM 4479 O O . GLY A 1 581 ? -31.750 2.856 11.908 1.00 68.75 581 GLY A O 1
ATOM 4480 N N . MET A 1 582 ? -32.113 0.659 12.153 1.00 79.75 582 MET A N 1
ATOM 4481 C CA . MET A 1 582 ? -30.732 0.288 11.842 1.00 79.75 582 MET A CA 1
ATOM 4482 C C . MET A 1 582 ? -30.470 0.360 10.333 1.00 79.75 582 MET A C 1
ATOM 4484 O O . MET A 1 582 ? -30.873 -0.524 9.581 1.00 79.75 582 MET A O 1
ATOM 4488 N N . SER A 1 583 ? -29.779 1.413 9.892 1.00 81.31 583 SER A N 1
ATOM 4489 C CA . SER A 1 583 ? -29.286 1.544 8.517 1.00 81.31 583 SER A CA 1
ATOM 4490 C C . SER A 1 583 ? -27.803 1.173 8.411 1.00 81.31 583 SER A C 1
ATOM 4492 O O . SER A 1 583 ? -27.055 1.223 9.394 1.00 81.31 583 SER A O 1
ATOM 4494 N N . GLY A 1 584 ? -27.355 0.848 7.194 1.00 81.25 584 GLY A N 1
ATOM 4495 C CA . GLY A 1 584 ? -25.939 0.589 6.914 1.00 81.25 584 GLY A CA 1
ATOM 4496 C C . GLY A 1 584 ? -25.027 1.780 7.241 1.00 81.25 584 GLY A C 1
ATOM 4497 O O . GLY A 1 584 ? -23.897 1.570 7.685 1.00 81.25 584 GLY A O 1
ATOM 4498 N N . ASP A 1 585 ? -25.529 3.011 7.100 1.00 83.31 585 ASP A N 1
ATOM 4499 C CA . ASP A 1 585 ? -24.791 4.242 7.415 1.00 83.31 585 ASP A CA 1
ATOM 4500 C C . ASP A 1 585 ? -24.600 4.420 8.921 1.00 83.31 585 ASP A C 1
ATOM 4502 O O . ASP A 1 585 ? -23.528 4.810 9.382 1.00 83.31 585 ASP A O 1
ATOM 4506 N N . ILE A 1 586 ? -25.621 4.080 9.711 1.00 85.31 586 ILE A N 1
ATOM 4507 C CA . ILE A 1 586 ? -25.529 4.139 11.169 1.00 85.31 586 ILE A CA 1
ATOM 4508 C C . ILE A 1 586 ? -24.576 3.056 11.687 1.00 85.31 586 ILE A C 1
ATOM 4510 O O . ILE A 1 586 ? -23.758 3.332 12.566 1.00 85.31 586 ILE A O 1
ATOM 4514 N N . ALA A 1 587 ? -24.621 1.850 11.104 1.00 86.56 587 ALA A N 1
ATOM 4515 C CA . ALA A 1 587 ? -23.654 0.792 11.396 1.00 86.56 587 ALA A CA 1
ATOM 4516 C C . ALA A 1 587 ? -22.216 1.266 11.135 1.00 86.56 587 ALA A C 1
ATOM 4518 O O . ALA A 1 587 ? -21.348 1.121 11.997 1.00 86.56 587 ALA A O 1
ATOM 4519 N N . ALA A 1 588 ? -21.978 1.865 9.963 1.00 85.62 588 ALA A N 1
ATOM 4520 C CA . ALA A 1 588 ? -20.676 2.401 9.586 1.00 85.62 588 ALA A CA 1
ATOM 4521 C C . ALA A 1 588 ? -20.227 3.507 10.550 1.00 85.62 588 ALA A C 1
ATOM 4523 O O . ALA A 1 588 ? -19.127 3.434 11.086 1.00 85.62 588 ALA A O 1
ATOM 4524 N N . SER A 1 589 ? -21.101 4.469 10.863 1.00 86.56 589 SER A N 1
ATOM 4525 C CA . SER A 1 589 ? -20.802 5.556 11.802 1.00 86.56 589 SER A CA 1
ATOM 4526 C C . SER A 1 589 ? -20.450 5.044 13.204 1.00 86.56 589 SER A C 1
ATOM 4528 O O . SER A 1 589 ? -19.476 5.503 13.800 1.00 86.56 589 SER A O 1
ATOM 4530 N N . PHE A 1 590 ? -21.186 4.055 13.727 1.00 89.44 590 PHE A N 1
ATOM 4531 C CA . PHE A 1 590 ? -20.902 3.442 15.028 1.00 89.44 590 PHE A CA 1
ATOM 4532 C C . PHE A 1 590 ? -19.511 2.786 15.069 1.00 89.44 590 PHE A C 1
ATOM 4534 O O . PHE A 1 590 ? -18.753 3.004 16.023 1.00 89.44 590 PHE A O 1
ATOM 4541 N N . ILE A 1 591 ? -19.175 2.015 14.027 1.00 90.06 591 ILE A N 1
ATOM 4542 C CA . ILE A 1 591 ? -17.910 1.278 13.902 1.00 90.06 591 ILE A CA 1
ATOM 4543 C C . ILE A 1 591 ? -16.732 2.239 13.675 1.00 90.06 591 ILE A C 1
ATOM 4545 O O . ILE A 1 591 ? -15.732 2.144 14.389 1.00 90.06 591 ILE A O 1
ATOM 4549 N N . ASP A 1 592 ? -16.847 3.174 12.731 1.00 87.81 592 ASP A N 1
ATOM 4550 C CA . ASP A 1 592 ? -15.764 4.080 12.321 1.00 87.81 592 ASP A CA 1
ATOM 4551 C C . ASP A 1 592 ? -15.449 5.121 13.405 1.00 87.81 592 ASP A C 1
ATOM 4553 O O . ASP A 1 592 ? -14.288 5.314 13.788 1.00 87.81 592 ASP A O 1
ATOM 4557 N N . ALA A 1 593 ? -16.486 5.721 14.004 1.00 86.94 593 ALA A N 1
ATOM 4558 C CA . ALA A 1 593 ? -16.309 6.654 15.117 1.00 86.94 593 ALA A CA 1
ATOM 4559 C C . ALA A 1 593 ? -15.854 5.953 16.410 1.00 86.94 593 ALA A C 1
ATOM 4561 O O . ALA A 1 593 ? -15.425 6.622 17.354 1.00 86.94 593 ALA A O 1
ATOM 4562 N N . ARG A 1 594 ? -15.909 4.611 16.461 1.00 90.69 594 ARG A N 1
ATOM 4563 C CA . ARG A 1 594 ? -15.577 3.786 17.635 1.00 90.69 594 ARG A CA 1
ATOM 4564 C C . ARG A 1 594 ? -16.387 4.210 18.864 1.00 90.69 594 ARG A C 1
ATOM 4566 O O . ARG A 1 594 ? -15.841 4.444 19.949 1.00 90.69 594 ARG A O 1
ATOM 4573 N N . THR A 1 595 ? -17.693 4.362 18.658 1.00 90.62 595 THR A N 1
ATOM 4574 C CA . THR A 1 595 ? -18.650 4.790 19.689 1.00 90.62 595 THR A CA 1
ATOM 4575 C C . THR A 1 595 ? -18.775 3.714 20.771 1.00 90.62 595 THR A C 1
ATOM 4577 O O . THR A 1 595 ? -18.725 2.527 20.462 1.00 90.62 595 THR A O 1
ATOM 4580 N N . ALA A 1 596 ? -18.926 4.104 22.042 1.00 92.06 596 ALA A N 1
ATOM 4581 C CA . ALA A 1 596 ? -18.896 3.158 23.160 1.00 92.06 596 ALA A CA 1
ATOM 4582 C C . ALA A 1 596 ? -20.109 2.238 23.236 1.00 92.06 596 ALA A C 1
ATOM 4584 O O . ALA A 1 596 ? -19.938 1.041 23.458 1.00 92.06 596 ALA A O 1
ATOM 4585 N N . LEU A 1 597 ? -21.315 2.769 23.045 1.00 92.31 597 LEU A N 1
ATOM 4586 C CA . LEU A 1 597 ? -22.538 1.992 23.208 1.00 92.31 597 LEU A CA 1
ATOM 4587 C C . LEU A 1 597 ? -23.556 2.318 22.115 1.00 92.31 597 LEU A C 1
ATOM 4589 O O . LEU A 1 597 ? -23.819 3.486 21.843 1.00 92.31 597 LEU A O 1
ATOM 4593 N N . LEU A 1 598 ? -24.128 1.279 21.516 1.00 91.25 598 LEU A N 1
ATOM 4594 C CA . LEU A 1 598 ? -25.294 1.331 20.642 1.00 91.25 598 LEU A CA 1
ATOM 4595 C C . LEU A 1 598 ? -26.478 0.732 21.400 1.00 91.25 598 LEU A C 1
ATOM 4597 O O . LEU A 1 598 ? -26.400 -0.428 21.805 1.00 91.25 598 LEU A O 1
ATOM 4601 N N . GLU A 1 599 ? -27.546 1.493 21.608 1.00 89.94 599 GLU A N 1
ATOM 4602 C CA . GLU A 1 599 ? -28.747 1.036 22.316 1.00 89.94 599 GLU A CA 1
ATOM 4603 C C . GLU A 1 599 ? -29.942 0.978 21.366 1.00 89.94 599 GLU A C 1
ATOM 4605 O O . GLU A 1 599 ? -30.158 1.896 20.573 1.00 89.94 599 GLU A O 1
ATOM 4610 N N . PHE A 1 600 ? -30.718 -0.103 21.470 1.00 86.38 600 PHE A N 1
ATOM 4611 C CA . PHE A 1 600 ? -31.971 -0.278 20.746 1.00 86.38 600 PHE A CA 1
ATOM 4612 C C . PHE A 1 600 ? -33.153 -0.157 21.708 1.00 86.38 600 PHE A C 1
ATOM 4614 O O . PHE A 1 600 ? -33.156 -0.762 22.785 1.00 86.38 600 PHE A O 1
ATOM 4621 N N . GLY A 1 601 ? -34.169 0.605 21.311 1.00 75.94 601 GLY A N 1
ATOM 4622 C CA . GLY A 1 601 ? -35.413 0.734 22.063 1.00 75.94 601 GLY A CA 1
ATOM 4623 C C . GLY A 1 601 ? -36.171 2.016 21.740 1.00 75.94 601 GLY A C 1
ATOM 4624 O O . GLY A 1 601 ? -35.621 2.956 21.167 1.00 75.94 601 GLY A O 1
ATOM 4625 N N . ASP A 1 602 ? -37.447 2.064 22.124 1.00 66.50 602 ASP A N 1
ATOM 4626 C CA . ASP A 1 602 ? -38.206 3.317 22.112 1.00 66.50 602 ASP A CA 1
ATOM 4627 C C . ASP A 1 602 ? -37.797 4.164 23.321 1.00 66.50 602 ASP A C 1
ATOM 4629 O O . ASP A 1 602 ? -38.292 3.993 24.435 1.00 66.50 602 ASP A O 1
ATOM 4633 N N . HIS A 1 603 ? -36.862 5.081 23.093 1.00 59.16 603 HIS A N 1
ATOM 4634 C CA . HIS A 1 603 ? -36.460 6.098 24.059 1.00 59.16 603 HIS A CA 1
ATOM 4635 C C . HIS A 1 603 ? -37.416 7.298 23.956 1.00 59.16 603 HIS A C 1
ATOM 4637 O O . HIS A 1 603 ? -37.034 8.357 23.458 1.00 59.16 603 HIS A O 1
ATOM 4643 N N . ARG A 1 604 ? -38.685 7.098 24.331 1.00 44.72 604 ARG A N 1
ATOM 4644 C CA . ARG A 1 604 ? -39.651 8.190 24.528 1.00 44.72 604 ARG A CA 1
ATOM 4645 C C . ARG A 1 604 ? -39.643 8.683 25.963 1.00 44.72 604 ARG A C 1
ATOM 4647 O O . ARG A 1 604 ? -39.548 7.825 26.868 1.00 44.72 604 ARG A O 1
#

Radius of gyration: 30.44 Å; chains: 1; bounding box: 75×60×89 Å

pLDDT: mean 85.92, std 11.47, range [35.88, 98.69]

Foldseek 3Di:
DDQFQEEEEEQEPQQFDLQVLLSVLCPVVFSHDYYYYHPDDPPPPPPDDDRQQPDCPDPSNVCLLVRVPQAYEYGGEDDPVLLCQQVVDDDDPPDPDSPQDAKEKEAAPEARPSDPVVVLCVQGVDYHYHPHDGRDGGVSSVSRPHNYMYTYDTLQSSLSSSLVVQLVPFFAAEDEDQADPLLVCVCVCVVPVVQAQAAQQQQAAFDDPVRLVLCLSQAQLLVLVQLAQADDPPDDRPRPRSSRSSNQSSLVVVQWGWYWYANVVVRWIKTKIGHDPPDDGDNLLWIKIFTHHDADQEEEEEQADVVQALLVSVSSVVCVVRSHGMYTHGRYHQNSRVVSQSNQFDLVNLRGSSLSNLLSNQVSDPDAHEYEYRGEDDPDVVAQADPFQKEKAKLVGDQDPVSADPVRVVVVVLCVLLVRHYHYLNVPRRNPPVHSPNGSSSVCVVVHDNYIYMYMYGYPLNSQLLDFPVPVVVLVVLCVVLVAAEEEDAVLVCLQPAPFADQDADPPVLVVLLLVCLVPVDSVSVSVSCVVCVLKHWHWYQHSHRSWIKIFIAGNVRGTFKIFGSRASDSPFEAEAERHGRHSVVSCSCVSNRGGMYGYHPPD